Protein AF-A0A3B3INC1-F1 (afdb_monomer)

Sequence (571 aa):
INHVKETKFLYVPVKIAHQGLVNYFNALIDSGAEHSLINLQLVNHLSLPFEPLESPINAAGLGGKQLSRITSRTKPLLFFTFGNHREYHQFFITQCPQTPIILGCASSIGRQIASGQVLSIGSGCDTVGIVEHEFLHALANVVSGLFFHEQSRYDRDDYVTIVRDNILQGKEHNFKKVGNNISSTHGTPYDYRSVMHYSKDDFTNGNGSTIITIDPRFQNVIGQRLEMSHYDVLELNQSTISLNWYCGFSNGIMCRMDHCSKSNISWEMVTQVSGGGEIGYFMHVSTATAQEGDTEQLETQRMTPQRVCHIQCLQFYYYHSRNESDTLNIWIREFKNEQDLTGTRRLMGQITGKATSELFHHVSLNATMNFQVVFEAQKGAGRSTGGFSVDDINLYETECPHLTLQIDDFQRVLNTSASGSQIYSSRQYSSQGYAYRFAVIFYKTYFGLFMQLLSGDNDDKLQWPCLGRQMTFQMLDQTPSIQQQMTKQRSFTTSGEATRTSKNVNYNQLFVDENNQRVYGGPLLGYRSFVSLEETQDREFIQGGSAIFTLNFQGIKGKLVNVTCIGEQYK

Secondary structure (DSSP, 8-state):
----------EEEEEEEETTEEEEEEEEPSS--SS-EEEHHHHHHTT--EEEEEEEEEEE-TTS-EEEEEEEEEPPEEEE-STT-EEEE--EEE--TT-SEE--SB--SS---TT----B--TT--SHHHHHHHHHHHHTTTTTT--S-GGGSTTGGGTEEE-GGGBPTT-GGGGPPPPTTT---TTPPP-TT-TTSPPTTTTB-SSS-SEEESSGGGTTTTT--SS--HHHHHHTT---TTEEEEE--TTS--TT-EEE--SS--EEEES--TT---SS-EEEEE-TTPPTT-EEEEEPPPB---STT--EEEEEEEEE-S-TT-EEEEEEEEESSTT-SS-EEEEEEEE-S---S-EEEEEEE---SEEEEEEEEE--SS--SSEEEEEEEEEESSPPPSEEEEETTHHHHHHHPPTT-EEEPPPEE-TTS-EEEEEEEE-SSEEEEEEEEE--TTGGGS-SS--SEEEEEEE----SSGGG---EEEEEE--TTTTTTTTT----EEEE-TTS-EEEEEEEEEEEEEEETTGGGTTTTSBTTBEEEEEEEEE-SS-------------

Foldseek 3Di:
DDDPPDDDFDWDWKWWDDPNDIDIDTATFQQQDQAKAFEPVVCVVRVFAKDFDPDWDFDAAPPRHGPDTFGMKTQFIQMGDKARATDRGIHGYDNDPVGGIYHAFAAAAEDRDPVDIDTGHYNVCPAALSVVLRVLRHHCVVQQLEQAALLQAPCCVVWKDFPPVQAAPNCVVSNHHDDCVRYDLVPDDRDQQASSFQAQQVRTPPPGGRIDTPPNLSNRRHNDRLHGALSSCVSSVDPVLWFWDKFQCAVVDLQPKDKDDPDPKTWDWDQDDPPDHDRGTWTFIWCQPPDAFDKIKIKDDWTFRRDPQQKKKKKWKKFFQWDQFKKWWKWKFFAPDPVRPPGDIDTFDMDGDDGDPIDIDMTMGRHPHTIMIMTMIGHHPDHTPTGMIIGLITMTRDHAFQDKDKDALQLVCQQPPDQQDKDKDAWDAAPQGWIKIKMWGHHNFAIWIWIKTKDGPCVVVDDPPPFQKKKKKWWWQVPSYPSRISIRIDMDTHHCVLVVVGPPPPLVDFDQGPVRDTMGIDDIDTTGGRDGPVRCPSGNSADPSMIMMGMHIGHDPDPPPPDRDDDDDDD

pLDDT: mean 77.63, std 17.26, range [23.67, 98.06]

InterPro domains:
  IPR000998 MAM domain [PF00629] (247-401)
  IPR000998 MAM domain [PR00020] (253-271)
  IPR000998 MAM domain [PR00020] (312-323)
  IPR000998 MAM domain [PR00020] (363-377)
  IPR000998 MAM domain [PR00020] (383-396)
  IPR000998 MAM domain [PS50060] (245-402)
  IPR000998 MAM domain [SM00137] (242-402)
  IPR000998 MAM domain [cd06263] (247-400)
  IPR001506 Peptidase M12A [PF01400] (104-238)
  IPR001506 Peptidase M12A [PS51864] (104-248)
  IPR001969 Aspartic peptidase, active site [PS00141] (27-38)
  IPR001995 Peptidase A2A, retrovirus, catalytic [PS50175] (25-64)
  IPR002083 MATH/TRAF domain [PF22486] (402-550)
  IPR006026 Peptidase, metallopeptidase [SM00235] (5-194)
  IPR008974 TRAF-like [G3DSA:2.60.210.10] (404-558)
  IPR013320 Concanavalin A-like lectin/glucanase domain superfamily [SSF49899] (244-400)
  IPR021109 Aspartic peptidase domain superfamily [SSF50630] (14-104)
  IPR024079 Metallopeptidase, catalytic domain superfamily [G3DSA:3.40.390.10] (71-239)
  IPR034035 Astacin-like metallopeptidase domain [cd04280] (104-238)

Structure (mmCIF, N/CA/C/O backbone):
data_AF-A0A3B3INC1-F1
#
_entry.id   AF-A0A3B3INC1-F1
#
loop_
_atom_site.group_PDB
_atom_site.id
_atom_site.type_symbol
_atom_site.label_atom_id
_atom_site.label_alt_id
_atom_site.label_comp_id
_atom_site.label_asym_id
_atom_site.label_entity_id
_atom_site.label_seq_id
_atom_site.pdbx_PDB_ins_code
_atom_site.Cartn_x
_atom_site.Cartn_y
_atom_site.Cartn_z
_atom_site.occupancy
_atom_site.B_iso_or_equiv
_atom_site.auth_seq_id
_atom_site.auth_comp_id
_atom_site.auth_asym_id
_atom_site.auth_atom_id
_atom_site.pdbx_PDB_model_num
ATOM 1 N N . ILE A 1 1 ? -1.190 46.012 -17.355 1.00 29.00 1 ILE A N 1
ATOM 2 C CA . ILE A 1 1 ? -0.166 45.668 -18.367 1.00 29.00 1 ILE A CA 1
ATOM 3 C C . ILE A 1 1 ? 0.812 44.701 -17.709 1.00 29.00 1 ILE A C 1
ATOM 5 O O . ILE A 1 1 ? 1.488 45.085 -16.771 1.00 29.00 1 ILE A O 1
ATOM 9 N N . ASN A 1 2 ? 0.717 43.436 -18.121 1.00 30.05 2 ASN A N 1
ATOM 10 C CA . ASN A 1 2 ? 1.674 42.324 -18.062 1.00 30.05 2 ASN A CA 1
ATOM 11 C C . ASN A 1 2 ? 2.706 42.247 -16.922 1.00 30.05 2 ASN A C 1
ATOM 13 O O . ASN A 1 2 ? 3.774 42.838 -17.001 1.00 30.05 2 ASN A O 1
ATOM 17 N N . HIS A 1 3 ? 2.467 41.323 -15.987 1.00 24.22 3 HIS A N 1
ATOM 18 C CA . HIS A 1 3 ? 3.535 40.507 -15.400 1.00 24.22 3 HIS A CA 1
ATOM 19 C C . HIS A 1 3 ? 3.112 39.033 -15.417 1.00 24.22 3 HIS A C 1
ATOM 21 O O . HIS A 1 3 ? 2.693 38.463 -14.412 1.00 24.22 3 HIS A O 1
ATOM 27 N N . VAL A 1 4 ? 3.203 38.421 -16.600 1.00 28.42 4 VAL A N 1
ATOM 28 C CA . VAL A 1 4 ? 3.294 36.963 -16.728 1.00 28.42 4 VAL A CA 1
ATOM 29 C C . VAL A 1 4 ? 4.680 36.589 -16.204 1.00 28.42 4 VAL A C 1
ATOM 31 O O . VAL A 1 4 ? 5.686 37.031 -16.754 1.00 28.42 4 VAL A O 1
ATOM 34 N N . LYS A 1 5 ? 4.748 35.850 -15.093 1.00 32.00 5 LYS A N 1
ATOM 35 C CA . LYS A 1 5 ? 6.006 35.248 -14.640 1.00 32.00 5 LYS A CA 1
ATOM 36 C C . LYS A 1 5 ? 6.384 34.169 -15.650 1.00 32.00 5 LYS A C 1
ATOM 38 O O . LYS A 1 5 ? 5.668 33.180 -15.764 1.00 32.00 5 LYS A O 1
ATOM 43 N N . GLU A 1 6 ? 7.486 34.375 -16.363 1.00 30.44 6 GLU A N 1
ATOM 44 C CA . GLU A 1 6 ? 8.119 33.357 -17.201 1.00 30.44 6 GLU A CA 1
ATOM 45 C C . GLU A 1 6 ? 8.371 32.088 -16.373 1.00 30.44 6 GLU A C 1
ATOM 47 O O . GLU A 1 6 ? 9.129 32.091 -15.399 1.00 30.44 6 GLU A O 1
ATOM 52 N N . THR A 1 7 ? 7.714 30.992 -16.741 1.00 37.56 7 THR A N 1
ATOM 53 C CA . THR A 1 7 ? 8.043 29.648 -16.268 1.00 37.56 7 THR A CA 1
ATOM 54 C C . THR A 1 7 ? 9.391 29.244 -16.860 1.00 37.56 7 THR A C 1
ATOM 56 O O . THR A 1 7 ? 9.512 29.053 -18.068 1.00 37.56 7 THR A O 1
ATOM 59 N N . LYS A 1 8 ? 10.424 29.133 -16.017 1.00 46.22 8 LYS A N 1
ATOM 60 C CA . LYS A 1 8 ? 11.730 28.598 -16.420 1.00 46.22 8 LYS A CA 1
ATOM 61 C C . LYS A 1 8 ? 11.640 27.076 -16.509 1.00 46.22 8 LYS A C 1
ATOM 63 O O . LYS A 1 8 ? 11.524 26.413 -15.485 1.00 46.22 8 LYS A O 1
ATOM 68 N N . PHE A 1 9 ? 11.699 26.550 -17.725 1.00 51.75 9 PHE A N 1
ATOM 69 C CA . PHE A 1 9 ? 11.874 25.124 -17.991 1.00 51.75 9 PHE A CA 1
ATOM 70 C C . PHE A 1 9 ? 13.213 24.615 -17.433 1.00 51.75 9 PHE A C 1
ATOM 72 O O . PHE A 1 9 ? 14.212 25.345 -17.462 1.00 51.75 9 PHE A O 1
ATOM 79 N N . LEU A 1 10 ? 13.236 23.374 -16.934 1.00 51.28 10 LEU A N 1
ATOM 80 C CA . LEU A 1 10 ? 14.437 22.758 -16.378 1.00 51.28 10 LEU A CA 1
ATOM 81 C C . LEU A 1 10 ? 15.183 21.973 -17.458 1.00 51.28 10 LEU A C 1
ATOM 83 O O . LEU A 1 10 ? 14.711 20.963 -17.972 1.00 51.28 10 LEU A O 1
ATOM 87 N N . TYR A 1 11 ? 16.380 22.445 -17.779 1.00 65.00 11 TYR A N 1
ATOM 88 C CA . TYR A 1 11 ? 17.239 21.827 -18.773 1.00 65.00 11 TYR A CA 1
ATOM 89 C C . TYR A 1 11 ? 18.474 21.226 -18.128 1.00 65.00 11 TYR A C 1
ATOM 91 O O . TYR A 1 11 ? 19.051 21.808 -17.208 1.00 65.00 11 TYR A O 1
ATOM 99 N N . VAL A 1 12 ? 18.906 20.088 -18.658 1.00 62.00 12 VAL A N 1
ATOM 100 C CA . VAL A 1 12 ? 20.067 19.360 -18.159 1.00 62.00 12 VAL A CA 1
ATOM 101 C C . VAL A 1 12 ? 21.056 19.047 -19.272 1.00 62.00 12 VAL A C 1
ATOM 103 O O . VAL A 1 12 ? 20.637 18.696 -20.377 1.00 62.00 12 VAL A O 1
ATOM 106 N N . PRO A 1 13 ? 22.369 19.159 -19.011 1.00 73.19 13 PRO A N 1
ATOM 107 C CA . PRO A 1 13 ? 23.374 18.868 -20.016 1.00 73.19 13 PRO A CA 1
ATOM 108 C C . PRO A 1 13 ? 23.421 17.364 -20.294 1.00 73.19 13 PRO A C 1
ATOM 110 O O . PRO A 1 13 ? 23.592 16.554 -19.384 1.00 73.19 13 PRO A O 1
ATOM 113 N N . VAL A 1 14 ? 23.321 17.001 -21.565 1.00 75.44 14 VAL A N 1
ATOM 114 C CA . VAL A 1 14 ? 23.415 15.627 -22.065 1.00 75.44 14 VAL A CA 1
ATOM 115 C C . VAL A 1 14 ? 24.388 15.568 -23.233 1.00 75.44 14 VAL A C 1
ATOM 117 O O . VAL A 1 14 ? 24.682 16.591 -23.862 1.00 75.44 14 VAL A O 1
ATOM 120 N N . LYS A 1 15 ? 24.898 14.374 -23.546 1.00 83.12 15 LYS A N 1
ATOM 121 C CA . LYS A 1 15 ? 25.762 14.185 -24.719 1.00 83.12 15 LYS A CA 1
ATOM 122 C C . LYS A 1 15 ? 25.225 13.077 -25.607 1.00 83.12 15 LYS A C 1
ATOM 124 O O . LYS A 1 15 ? 24.821 12.031 -25.115 1.00 83.12 15 LYS A O 1
ATOM 129 N N . ILE A 1 16 ? 25.268 13.290 -26.915 1.00 80.88 16 ILE A N 1
ATOM 130 C CA . ILE A 1 16 ? 25.030 12.239 -27.908 1.00 80.88 16 ILE A CA 1
ATOM 131 C C . ILE A 1 16 ? 26.355 11.995 -28.621 1.00 80.88 16 ILE A C 1
ATOM 133 O O . ILE A 1 16 ? 26.909 12.919 -29.223 1.00 80.88 16 ILE A O 1
ATOM 137 N N . ALA A 1 17 ? 26.862 10.763 -28.564 1.00 81.44 17 ALA A N 1
ATOM 138 C CA . ALA A 1 17 ? 27.998 10.353 -29.376 1.00 81.44 17 ALA A CA 1
ATOM 139 C C . ALA A 1 17 ? 27.532 9.627 -30.638 1.00 81.44 17 ALA A C 1
ATOM 141 O O . ALA A 1 17 ? 26.844 8.607 -30.574 1.00 81.44 17 ALA A O 1
ATOM 142 N N . HIS A 1 18 ? 27.945 10.141 -31.792 1.00 82.38 18 HIS A N 1
ATOM 143 C CA . HIS A 1 18 ? 27.670 9.541 -33.090 1.00 82.38 18 HIS A CA 1
ATOM 144 C C . HIS A 1 18 ? 28.822 9.827 -34.062 1.00 82.38 18 HIS A C 1
ATOM 146 O O . HIS A 1 18 ? 29.375 10.922 -34.055 1.00 82.38 18 HIS A O 1
ATOM 152 N N . GLN A 1 19 ? 29.214 8.834 -34.872 1.00 81.44 19 GLN A N 1
ATOM 153 C CA . GLN A 1 19 ? 30.308 8.943 -35.860 1.00 81.44 19 GLN A CA 1
ATOM 154 C C . GLN A 1 19 ? 31.643 9.464 -35.284 1.00 81.44 19 GLN A C 1
ATOM 156 O O . GLN A 1 19 ? 32.360 10.227 -35.921 1.00 81.44 19 GLN A O 1
ATOM 161 N N . GLY A 1 20 ? 31.981 9.070 -34.051 1.00 75.81 20 GLY A N 1
ATOM 162 C CA . GLY A 1 20 ? 33.215 9.508 -33.383 1.00 75.81 20 GLY A CA 1
ATOM 163 C C . GLY A 1 20 ? 33.183 10.947 -32.850 1.00 75.81 20 GLY A C 1
ATOM 164 O O . GLY A 1 20 ? 34.150 11.380 -32.230 1.00 75.81 20 GLY A O 1
ATOM 165 N N . LEU A 1 21 ? 32.072 11.669 -33.029 1.00 80.44 21 LEU A N 1
ATOM 166 C CA . LEU A 1 21 ? 31.846 13.006 -32.485 1.00 80.44 21 LEU A CA 1
ATOM 167 C C . LEU A 1 21 ? 30.950 12.931 -31.247 1.00 80.44 21 LEU A C 1
ATOM 169 O O . LEU A 1 21 ? 29.964 12.196 -31.227 1.00 80.44 21 LEU A O 1
ATOM 173 N N . VAL A 1 22 ? 31.278 13.716 -30.219 1.00 83.19 22 VAL A N 1
ATOM 174 C CA . VAL A 1 22 ? 30.458 13.883 -29.011 1.00 83.19 22 VAL A CA 1
ATOM 175 C C . VAL A 1 22 ? 29.830 15.269 -29.054 1.00 83.19 22 VAL A C 1
ATOM 177 O O . VAL A 1 22 ? 30.531 16.271 -28.928 1.00 83.19 22 VAL A O 1
ATOM 180 N N . ASN A 1 23 ? 28.514 15.318 -29.229 1.00 82.06 23 ASN A N 1
ATOM 181 C CA . ASN A 1 23 ? 27.753 16.558 -29.307 1.00 82.06 23 ASN A CA 1
ATOM 182 C C . ASN A 1 23 ? 27.045 16.830 -27.977 1.00 82.06 23 ASN A C 1
ATOM 184 O O . ASN A 1 23 ? 26.507 15.910 -27.360 1.00 82.06 23 ASN A O 1
ATOM 188 N N . TYR A 1 24 ? 27.053 18.090 -27.547 1.00 84.38 24 TYR A N 1
ATOM 189 C CA . TYR A 1 24 ? 26.522 18.531 -26.259 1.00 84.38 24 TYR A CA 1
ATOM 190 C C . TYR A 1 24 ? 25.174 19.212 -26.455 1.00 84.38 24 TYR A C 1
ATOM 192 O O . TYR A 1 24 ? 25.045 20.113 -27.283 1.00 84.38 24 TYR A O 1
ATOM 200 N N . PHE A 1 25 ? 24.188 18.809 -25.661 1.00 83.56 25 PHE A N 1
ATOM 201 C CA . PHE A 1 25 ? 22.842 19.363 -25.704 1.00 83.56 25 PHE A CA 1
ATOM 202 C C . PHE A 1 25 ? 22.332 19.649 -24.307 1.00 83.56 25 PHE A C 1
ATOM 204 O O . PHE A 1 25 ? 22.866 19.160 -23.317 1.00 83.56 25 PHE A O 1
ATOM 211 N N . ASN A 1 26 ? 21.244 20.402 -24.263 1.00 77.56 26 ASN A N 1
ATOM 212 C CA . ASN A 1 26 ? 20.432 20.569 -23.079 1.00 77.56 26 ASN A CA 1
ATOM 213 C C . ASN A 1 26 ? 19.117 19.823 -23.311 1.00 77.56 26 ASN A C 1
ATOM 215 O O . ASN A 1 26 ? 18.335 20.211 -24.180 1.00 77.56 26 ASN A O 1
ATOM 219 N N . ALA A 1 27 ? 18.900 18.735 -22.577 1.00 72.62 27 ALA A N 1
ATOM 220 C CA . ALA A 1 27 ? 17.638 18.011 -22.590 1.00 72.62 27 ALA A CA 1
ATOM 221 C C . ALA A 1 27 ? 16.656 18.664 -21.622 1.00 72.62 27 ALA A C 1
ATOM 223 O O . ALA A 1 27 ? 17.031 19.027 -20.509 1.00 72.62 27 ALA A O 1
ATOM 224 N N . LEU A 1 28 ? 15.405 18.811 -22.043 1.00 64.19 28 LEU A N 1
ATOM 225 C CA . LEU A 1 28 ? 14.318 19.168 -21.148 1.00 64.19 28 LEU A CA 1
ATOM 226 C C . LEU A 1 28 ? 13.970 17.947 -20.301 1.00 64.19 28 LEU A C 1
ATOM 228 O O . LEU A 1 28 ? 13.643 16.881 -20.827 1.00 64.19 28 LEU A O 1
ATOM 232 N N . ILE A 1 29 ? 14.028 18.135 -18.994 1.00 57.97 29 ILE A N 1
ATOM 233 C CA . ILE A 1 29 ? 13.406 17.239 -18.024 1.00 57.97 29 ILE A CA 1
ATOM 234 C C . ILE A 1 29 ? 12.122 17.901 -17.526 1.00 57.97 29 ILE A C 1
ATOM 236 O O . ILE A 1 29 ? 11.956 19.108 -17.701 1.00 57.97 29 ILE A O 1
ATOM 240 N N . ASP A 1 30 ? 11.211 17.117 -16.946 1.00 48.38 30 ASP A N 1
ATOM 241 C CA . ASP A 1 30 ? 9.918 17.626 -16.449 1.00 48.38 30 ASP A CA 1
ATOM 242 C C . ASP A 1 30 ? 8.980 18.139 -17.573 1.00 48.38 30 ASP A C 1
ATOM 244 O O . ASP A 1 30 ? 8.283 19.144 -17.464 1.00 48.38 30 ASP A O 1
ATOM 248 N N . SER A 1 31 ? 8.992 17.451 -18.720 1.00 50.16 31 SER A N 1
ATOM 249 C CA . SER A 1 31 ? 8.221 17.785 -19.935 1.00 50.16 31 SER A CA 1
ATOM 250 C C . SER A 1 31 ? 6.843 17.118 -20.019 1.00 50.16 31 SER A C 1
ATOM 252 O O . SER A 1 31 ? 6.148 17.252 -21.024 1.00 50.16 31 SER A O 1
ATOM 254 N N . GLY A 1 32 ? 6.503 16.283 -19.038 1.00 44.03 32 GLY A N 1
ATOM 255 C CA . GLY A 1 32 ? 5.330 15.418 -19.093 1.00 44.03 32 GLY A CA 1
ATOM 256 C C . GLY A 1 32 ? 5.361 14.302 -20.152 1.00 44.03 32 GLY A C 1
ATOM 257 O O . GLY A 1 32 ? 4.312 13.739 -20.450 1.00 44.03 32 GLY A O 1
ATOM 258 N N . ALA A 1 33 ? 6.520 13.978 -20.733 1.00 45.84 33 ALA A N 1
ATOM 259 C CA . ALA A 1 33 ? 6.645 12.898 -21.712 1.00 45.84 33 ALA A CA 1
ATOM 260 C C . ALA A 1 33 ? 6.914 11.533 -21.047 1.00 45.84 33 ALA A C 1
ATOM 262 O O . ALA A 1 33 ? 7.885 11.385 -20.310 1.00 45.84 33 ALA A O 1
ATOM 263 N N . GLU A 1 34 ? 6.092 10.532 -21.375 1.00 48.53 34 GLU A N 1
ATOM 264 C CA . GLU A 1 34 ? 6.251 9.127 -20.947 1.00 48.53 34 GLU A CA 1
ATOM 265 C C . GLU A 1 34 ? 7.493 8.464 -21.566 1.00 48.53 34 GLU A C 1
ATOM 267 O O . GLU A 1 34 ? 8.127 7.589 -20.981 1.00 48.53 34 GLU A O 1
ATOM 272 N N . HIS A 1 35 ? 7.883 8.918 -22.757 1.00 63.78 35 HIS A N 1
ATOM 273 C CA . HIS A 1 35 ? 9.065 8.443 -23.461 1.00 63.78 35 HIS A CA 1
ATOM 274 C C . HIS A 1 35 ? 10.018 9.592 -23.765 1.00 63.78 35 HIS A C 1
ATOM 276 O O . HIS A 1 35 ? 9.596 10.731 -23.972 1.00 63.78 35 HIS A O 1
ATOM 282 N N . SER A 1 36 ? 11.309 9.288 -23.886 1.00 72.75 36 SER A N 1
ATOM 283 C CA . SER A 1 36 ? 12.272 10.290 -24.331 1.00 72.75 36 SER A CA 1
ATOM 284 C C . SER A 1 36 ? 12.063 10.634 -25.805 1.00 72.75 36 SER A C 1
ATOM 286 O O . SER A 1 36 ? 11.940 9.754 -26.663 1.00 72.75 36 SER A O 1
ATOM 288 N N . LEU A 1 37 ? 12.050 11.930 -26.107 1.00 77.25 37 LEU A N 1
ATOM 289 C CA . LEU A 1 37 ? 11.773 12.460 -27.440 1.00 77.25 37 LEU A CA 1
ATOM 290 C C . LEU A 1 37 ? 12.991 13.211 -27.981 1.00 77.25 37 LEU A C 1
ATOM 292 O O . LEU A 1 37 ? 13.732 13.834 -27.222 1.00 77.25 37 LEU A O 1
ATOM 296 N N . ILE A 1 38 ? 13.175 13.189 -29.299 1.00 81.62 38 ILE A N 1
ATOM 297 C CA . ILE A 1 38 ? 14.185 13.991 -29.997 1.00 81.62 38 ILE A CA 1
ATOM 298 C C . ILE A 1 38 ? 13.559 14.684 -31.199 1.00 81.62 38 ILE A C 1
ATOM 300 O O . ILE A 1 38 ? 12.708 14.127 -31.895 1.00 81.62 38 ILE A O 1
ATOM 304 N N . ASN A 1 39 ? 13.975 15.914 -31.458 1.00 84.38 39 ASN A N 1
ATOM 305 C CA . ASN A 1 39 ? 13.469 16.667 -32.589 1.00 84.38 39 ASN A CA 1
ATOM 306 C C . ASN A 1 39 ? 14.022 16.147 -33.933 1.00 84.38 39 ASN A C 1
ATOM 308 O O . ASN A 1 39 ? 15.223 15.922 -34.077 1.00 84.38 39 ASN A O 1
ATOM 312 N N . LEU A 1 40 ? 13.161 16.047 -34.952 1.00 82.50 40 LEU A N 1
ATOM 313 C CA . LEU A 1 40 ? 13.528 15.607 -36.305 1.00 82.50 40 LEU A CA 1
ATOM 314 C C . LEU A 1 40 ? 14.624 16.466 -36.965 1.00 82.50 40 LEU A C 1
ATOM 316 O O . LEU A 1 40 ? 15.494 15.931 -37.647 1.00 82.50 40 LEU A O 1
ATOM 320 N N . GLN A 1 41 ? 14.619 17.786 -36.772 1.00 84.62 41 GLN A N 1
ATOM 321 C CA . GLN A 1 41 ? 15.670 18.661 -37.304 1.00 84.62 41 GLN A CA 1
ATOM 322 C C . GLN A 1 41 ? 17.020 18.349 -36.659 1.00 84.62 41 GLN A C 1
ATOM 324 O O . GLN A 1 41 ? 18.031 18.351 -37.355 1.00 84.62 41 GLN A O 1
ATOM 329 N N . LEU A 1 42 ? 17.037 18.024 -35.361 1.00 84.50 42 LEU A N 1
ATOM 330 C CA . LEU A 1 42 ? 18.259 17.622 -34.667 1.00 84.50 42 LEU A CA 1
ATOM 331 C C . LEU A 1 42 ? 18.771 16.266 -35.165 1.00 84.50 42 LEU A C 1
ATOM 333 O O . LEU A 1 42 ? 19.967 16.116 -35.407 1.00 84.50 42 LEU A O 1
ATOM 337 N N . VAL A 1 43 ? 17.863 15.310 -35.375 1.00 86.81 43 VAL A N 1
ATOM 338 C CA . VAL A 1 43 ? 18.170 14.008 -35.990 1.00 86.81 43 VAL A CA 1
ATOM 339 C C . VAL A 1 43 ? 18.832 14.194 -37.350 1.00 86.81 43 VAL A C 1
ATOM 341 O O . VAL A 1 43 ? 19.896 13.629 -37.589 1.00 86.81 43 VAL A O 1
ATOM 344 N N . ASN A 1 44 ? 18.260 15.043 -38.205 1.00 88.56 44 ASN A N 1
ATOM 345 C CA . ASN A 1 44 ? 18.813 15.326 -39.528 1.00 88.56 44 ASN A CA 1
ATOM 346 C C . ASN A 1 44 ? 20.154 16.071 -39.448 1.00 88.56 44 ASN A C 1
ATOM 348 O O . ASN A 1 44 ? 21.090 15.721 -40.161 1.00 88.56 44 ASN A O 1
ATOM 352 N N . HIS A 1 45 ? 20.271 17.069 -38.567 1.00 87.69 45 HIS A N 1
ATOM 353 C CA . HIS A 1 45 ? 21.489 17.865 -38.403 1.00 87.69 45 HIS A CA 1
ATOM 354 C C . HIS A 1 45 ? 22.688 17.012 -37.981 1.00 87.69 45 HIS A C 1
ATOM 356 O O . HIS A 1 45 ? 23.780 17.145 -38.524 1.00 87.69 45 HIS A O 1
ATOM 362 N N . LEU A 1 46 ? 22.467 16.101 -37.036 1.00 85.94 46 LEU A N 1
ATOM 363 C CA . LEU A 1 46 ? 23.489 15.197 -36.517 1.00 85.94 46 LEU A CA 1
ATOM 364 C C . LEU A 1 46 ? 23.637 13.916 -37.348 1.00 85.94 46 LEU A C 1
ATOM 366 O O . LEU A 1 46 ? 24.419 13.042 -36.978 1.00 85.94 46 LEU A O 1
ATOM 370 N N . SER A 1 47 ? 22.880 13.791 -38.445 1.00 90.06 47 SER A N 1
ATOM 371 C CA . SER A 1 47 ? 22.816 12.585 -39.279 1.00 90.06 47 SER A CA 1
ATOM 372 C C . SER A 1 47 ? 22.571 11.312 -38.457 1.00 90.06 47 SER A C 1
ATOM 374 O O . SER A 1 47 ? 23.155 10.262 -38.731 1.00 90.06 47 SER A O 1
ATOM 376 N N . LEU A 1 48 ? 21.732 11.410 -37.417 1.00 87.25 48 LEU A N 1
ATOM 377 C CA . LEU A 1 48 ? 21.451 10.292 -36.521 1.00 87.25 48 LEU A CA 1
ATOM 378 C C . LEU A 1 48 ? 20.637 9.232 -37.269 1.00 87.25 48 LEU A C 1
ATOM 380 O O . LEU A 1 48 ? 19.642 9.566 -37.915 1.00 87.25 48 LEU A O 1
ATOM 384 N N . PRO A 1 49 ? 21.002 7.947 -37.163 1.00 88.62 49 PRO A N 1
ATOM 385 C CA . PRO A 1 49 ? 20.236 6.880 -37.777 1.00 88.62 49 PRO A CA 1
ATOM 386 C C . PRO A 1 49 ? 18.866 6.760 -37.106 1.00 88.62 49 PRO A C 1
ATOM 388 O O . PRO A 1 49 ? 18.759 6.806 -35.879 1.00 88.62 49 PRO A O 1
ATOM 391 N N . PHE A 1 50 ? 17.821 6.549 -37.900 1.00 90.31 50 PHE A N 1
ATOM 392 C CA . PHE A 1 50 ? 16.462 6.327 -37.415 1.00 90.31 50 PHE A CA 1
ATOM 393 C C . PHE A 1 50 ? 15.710 5.316 -38.279 1.00 90.31 50 PHE A C 1
ATOM 395 O O . PHE A 1 50 ? 16.150 4.969 -39.374 1.00 90.31 50 PHE A O 1
ATOM 402 N N . GLU A 1 51 ? 14.599 4.815 -37.755 1.00 86.50 51 GLU A N 1
ATOM 403 C CA . GLU A 1 51 ? 13.761 3.794 -38.377 1.00 86.50 51 GLU A CA 1
ATOM 404 C C . GLU A 1 51 ? 12.270 4.127 -38.198 1.00 86.50 51 GLU A C 1
ATOM 406 O O . GLU A 1 51 ? 11.900 4.788 -37.216 1.00 86.50 51 GLU A O 1
ATOM 411 N N . PRO A 1 52 ? 11.405 3.717 -39.145 1.00 83.19 52 PRO A N 1
ATOM 412 C CA . PRO A 1 52 ? 9.965 3.860 -38.994 1.00 83.19 52 PRO A CA 1
ATOM 413 C C . PRO A 1 52 ? 9.440 2.944 -37.881 1.00 83.19 52 PRO A C 1
ATOM 415 O O . PRO A 1 52 ? 9.987 1.874 -37.627 1.00 83.19 52 PRO A O 1
ATOM 418 N N . LEU A 1 53 ? 8.362 3.365 -37.224 1.00 63.62 53 LEU A N 1
ATOM 419 C CA . LEU A 1 53 ? 7.622 2.534 -36.276 1.00 63.62 53 LEU A CA 1
ATOM 420 C C . LEU A 1 53 ? 6.649 1.627 -37.034 1.00 63.62 53 LEU A C 1
ATOM 422 O O . LEU A 1 53 ? 5.995 2.085 -37.970 1.00 63.62 53 LEU A O 1
ATOM 426 N N . GLU A 1 54 ? 6.506 0.376 -36.592 1.00 72.06 54 GLU A N 1
ATOM 427 C CA . GLU A 1 54 ? 5.538 -0.581 -37.156 1.00 72.06 54 GLU A CA 1
ATOM 428 C C . GLU A 1 54 ? 4.093 -0.088 -37.012 1.00 72.06 54 GLU A C 1
ATOM 430 O O . GLU A 1 54 ? 3.288 -0.192 -37.937 1.00 72.06 54 GLU A O 1
ATOM 435 N N . SER A 1 55 ? 3.787 0.543 -35.877 1.00 57.03 55 SER A N 1
ATOM 436 C CA . SER A 1 55 ? 2.532 1.244 -35.630 1.00 57.03 55 SER A CA 1
ATOM 437 C C . SER A 1 55 ? 2.808 2.676 -35.160 1.00 57.03 55 SER A C 1
ATOM 439 O O . SER A 1 55 ? 3.544 2.865 -34.187 1.00 57.03 55 SER A O 1
ATOM 441 N N . PRO A 1 56 ? 2.224 3.703 -35.802 1.00 66.19 56 PRO A N 1
ATOM 442 C CA . PRO A 1 56 ? 2.381 5.084 -35.363 1.00 66.19 56 PRO A CA 1
ATOM 443 C C . PRO A 1 56 ? 1.830 5.320 -33.955 1.00 66.19 56 PRO A C 1
ATOM 445 O O . PRO A 1 56 ? 0.713 4.907 -33.648 1.00 66.19 56 PRO A O 1
ATOM 448 N N . ILE A 1 57 ? 2.584 6.052 -33.138 1.00 64.00 57 ILE A N 1
ATOM 449 C CA . ILE A 1 57 ? 2.210 6.414 -31.769 1.00 64.00 57 ILE A CA 1
ATOM 450 C C . ILE A 1 57 ? 1.594 7.811 -31.787 1.00 64.00 57 ILE A C 1
ATOM 452 O O . ILE A 1 57 ? 2.153 8.746 -32.361 1.00 64.00 57 ILE A O 1
ATOM 456 N N . ASN A 1 58 ? 0.438 7.976 -31.153 1.00 58.94 58 ASN A N 1
ATOM 457 C CA . ASN A 1 58 ? -0.180 9.287 -31.001 1.00 58.94 58 ASN A CA 1
ATOM 458 C C . ASN A 1 58 ? 0.332 9.929 -29.712 1.00 58.94 58 ASN A C 1
ATOM 460 O O . ASN A 1 58 ? -0.082 9.544 -28.624 1.00 58.94 58 ASN A O 1
ATOM 464 N N . ALA A 1 59 ? 1.213 10.918 -29.834 1.00 53.12 59 ALA A N 1
ATOM 465 C CA . ALA A 1 59 ? 1.576 11.765 -28.712 1.00 53.12 59 ALA A CA 1
ATOM 466 C C . ALA A 1 59 ? 0.393 12.685 -28.403 1.00 53.12 59 ALA A C 1
ATOM 468 O O . ALA A 1 59 ? -0.058 13.448 -29.264 1.00 53.12 59 ALA A O 1
ATOM 469 N N . ALA A 1 60 ? -0.122 12.603 -27.183 1.00 47.22 60 ALA A N 1
ATOM 470 C CA . ALA A 1 60 ? -1.196 13.450 -26.694 1.00 47.22 60 ALA A CA 1
ATOM 471 C C . ALA A 1 60 ? -0.674 14.370 -25.590 1.00 47.22 60 ALA A C 1
ATOM 473 O O . ALA A 1 60 ? 0.200 14.001 -24.812 1.00 47.22 60 ALA A O 1
ATOM 474 N N . GLY A 1 61 ? -1.207 15.584 -25.544 1.00 42.38 61 GLY A N 1
ATOM 475 C CA . GLY A 1 61 ? -0.965 16.515 -24.454 1.00 42.38 61 GLY A CA 1
ATOM 476 C C . GLY A 1 61 ? -1.875 16.211 -23.273 1.00 42.38 61 GLY A C 1
ATOM 477 O O . GLY A 1 61 ? -2.831 15.435 -23.381 1.00 42.38 61 GLY A O 1
ATOM 478 N N . LEU A 1 62 ? -1.620 16.890 -22.156 1.00 34.88 62 LEU A N 1
ATOM 479 C CA . LEU A 1 62 ? -2.529 16.903 -21.012 1.00 34.88 62 LEU A CA 1
ATOM 480 C C . LEU A 1 62 ? -3.945 17.281 -21.495 1.00 34.88 62 LEU A C 1
ATOM 482 O O . LEU A 1 62 ? -4.145 18.331 -22.105 1.00 34.88 62 LEU A O 1
ATOM 486 N N . GLY A 1 63 ? -4.914 16.379 -21.291 1.00 31.91 63 GLY A N 1
ATOM 487 C CA . GLY A 1 63 ? -6.298 16.524 -21.770 1.00 31.91 63 GLY A CA 1
ATOM 488 C C . GLY A 1 63 ? -6.674 15.707 -23.016 1.00 31.91 63 GLY A C 1
ATOM 489 O O . GLY A 1 63 ? -7.762 15.901 -23.551 1.00 31.91 63 GLY A O 1
ATOM 490 N N . GLY A 1 64 ? -5.810 14.805 -23.499 1.00 34.16 64 GLY A N 1
ATOM 491 C CA . GLY A 1 64 ? -6.134 13.879 -24.598 1.00 34.16 64 GLY A CA 1
ATOM 492 C C . GLY A 1 64 ? -6.146 14.520 -25.990 1.00 34.16 64 GLY A C 1
ATOM 493 O O . GLY A 1 64 ? -6.468 13.860 -26.978 1.00 34.16 64 GLY A O 1
ATOM 494 N N . LYS A 1 65 ? -5.765 15.801 -26.094 1.00 39.88 65 LYS A N 1
ATOM 495 C CA . LYS A 1 65 ? -5.558 16.482 -27.375 1.00 39.88 65 LYS A CA 1
ATOM 496 C C . LYS A 1 65 ? -4.332 15.874 -28.051 1.00 39.88 65 LYS A C 1
ATOM 498 O O . LYS A 1 65 ? -3.222 15.985 -27.537 1.00 39.88 65 LYS A O 1
ATOM 503 N N . GLN A 1 66 ? -4.535 15.244 -29.202 1.00 48.41 66 GLN A N 1
ATOM 504 C CA . GLN A 1 66 ? -3.452 14.707 -30.021 1.00 48.41 66 GLN A CA 1
ATOM 505 C C . GLN A 1 66 ? -2.529 15.856 -30.468 1.00 48.41 66 GLN A C 1
ATOM 507 O O . GLN A 1 66 ? -2.971 16.775 -31.154 1.00 48.41 66 GLN A O 1
ATOM 512 N N . LEU A 1 67 ? -1.265 15.820 -30.041 1.00 50.28 67 LEU A N 1
ATOM 513 C CA . LEU A 1 67 ? -0.245 16.833 -30.332 1.00 50.28 67 LEU A CA 1
ATOM 514 C C . LEU A 1 67 ? 0.547 16.484 -31.586 1.00 50.28 67 LEU A C 1
ATOM 516 O O . LEU A 1 67 ? 0.799 17.344 -32.426 1.00 50.28 67 LEU A O 1
ATOM 520 N N . SER A 1 68 ? 0.955 15.224 -31.719 1.00 60.72 68 SER A N 1
ATOM 521 C CA . SER A 1 68 ? 1.690 14.762 -32.889 1.00 60.72 68 SER A CA 1
ATOM 522 C C . SER A 1 68 ? 1.542 13.258 -33.075 1.00 60.72 68 SER A C 1
ATOM 524 O O . SER A 1 68 ? 1.324 12.500 -32.133 1.00 60.72 68 SER A O 1
ATOM 526 N N . ARG A 1 69 ? 1.632 12.814 -34.326 1.00 69.44 69 ARG A N 1
ATOM 527 C CA . ARG A 1 69 ? 1.686 11.395 -34.670 1.00 69.44 69 ARG A CA 1
ATOM 528 C C . ARG A 1 69 ? 3.141 11.036 -34.928 1.00 69.44 69 ARG A C 1
ATOM 530 O O . ARG A 1 69 ? 3.717 11.457 -35.928 1.00 69.44 69 ARG A O 1
ATOM 537 N N . ILE A 1 70 ? 3.731 10.296 -34.005 1.00 74.00 70 ILE A N 1
ATOM 538 C CA . ILE A 1 70 ? 5.107 9.827 -34.069 1.00 74.00 70 ILE A CA 1
ATOM 539 C C . ILE A 1 70 ? 5.125 8.578 -34.942 1.00 74.00 70 ILE A C 1
ATOM 541 O O . ILE A 1 70 ? 4.434 7.597 -34.676 1.00 74.00 70 ILE A O 1
ATOM 545 N N . THR A 1 71 ? 5.911 8.622 -36.008 1.00 81.31 71 THR A N 1
ATOM 546 C CA . THR A 1 71 ? 6.007 7.545 -37.005 1.00 81.31 71 THR A CA 1
ATOM 547 C C . THR A 1 71 ? 7.405 6.952 -37.087 1.00 81.31 71 THR A C 1
ATOM 549 O O . THR A 1 71 ? 7.637 6.039 -37.875 1.00 81.31 71 THR A O 1
ATOM 552 N N . SER A 1 72 ? 8.365 7.476 -36.326 1.00 80.62 72 SER A N 1
ATOM 553 C CA . SER A 1 72 ? 9.765 7.062 -36.397 1.00 80.62 72 SER A CA 1
ATOM 554 C C . SER A 1 72 ? 10.466 7.250 -35.054 1.00 80.62 72 SER A C 1
ATOM 556 O O . SER A 1 72 ? 10.080 8.101 -34.249 1.00 80.62 72 SER A O 1
ATOM 558 N N . ARG A 1 73 ? 11.518 6.469 -34.821 1.00 80.94 73 ARG A N 1
ATOM 559 C CA . ARG A 1 73 ? 12.410 6.573 -33.656 1.00 80.94 73 ARG A CA 1
ATOM 560 C C . ARG A 1 73 ? 13.862 6.478 -34.101 1.00 80.94 73 ARG A C 1
ATOM 562 O O . ARG A 1 73 ? 14.149 5.875 -35.133 1.00 80.94 73 ARG A O 1
ATOM 569 N N . THR A 1 74 ? 14.791 7.035 -33.334 1.00 83.44 74 THR A N 1
ATOM 570 C CA . THR A 1 74 ? 16.219 6.842 -33.612 1.00 83.44 74 THR A CA 1
ATOM 571 C C . THR A 1 74 ? 16.603 5.370 -33.438 1.00 83.44 74 THR A C 1
ATOM 573 O O . THR A 1 74 ? 16.039 4.654 -32.604 1.00 83.44 74 THR A O 1
ATOM 576 N N . LYS A 1 75 ? 17.620 4.907 -34.170 1.00 76.12 75 LYS A N 1
ATOM 577 C CA . LYS A 1 75 ? 18.360 3.707 -33.757 1.00 76.12 75 LYS A CA 1
ATOM 578 C C . LYS A 1 75 ? 19.042 3.991 -32.409 1.00 76.12 75 LYS A C 1
ATOM 580 O O . LYS A 1 75 ? 19.161 5.162 -32.045 1.00 76.12 75 LYS A O 1
ATOM 585 N N . PRO A 1 76 ? 19.454 2.969 -31.640 1.00 73.56 76 PRO A N 1
ATOM 586 C CA . PRO A 1 76 ? 20.111 3.193 -30.356 1.00 73.56 76 PRO A CA 1
ATOM 587 C C . PRO A 1 76 ? 21.325 4.117 -30.509 1.00 73.56 76 PRO A C 1
ATOM 589 O O . PRO A 1 76 ? 22.229 3.849 -31.302 1.00 73.56 76 PRO A O 1
ATOM 592 N N . LEU A 1 77 ? 21.323 5.223 -29.771 1.00 74.38 77 LEU A N 1
ATOM 593 C CA . LEU A 1 77 ? 22.390 6.218 -29.778 1.00 74.38 77 LEU A CA 1
ATOM 594 C C . LEU A 1 77 ? 23.157 6.112 -28.475 1.00 74.38 77 LEU A C 1
ATOM 596 O O . LEU A 1 77 ? 22.536 6.015 -27.421 1.00 74.38 77 LEU A O 1
ATOM 600 N N . LEU A 1 78 ? 24.488 6.176 -28.536 1.00 74.38 78 LEU A N 1
ATOM 601 C CA . LEU A 1 78 ? 25.284 6.276 -27.321 1.00 74.38 78 LEU A CA 1
ATOM 602 C C . LEU A 1 78 ? 24.988 7.629 -26.675 1.00 74.38 78 LEU A C 1
ATOM 604 O O . LEU A 1 78 ? 25.433 8.682 -27.147 1.00 74.38 78 LEU A O 1
ATOM 608 N N . PHE A 1 79 ? 24.197 7.574 -25.618 1.00 70.25 79 PHE A N 1
ATOM 609 C CA . PHE A 1 79 ? 23.687 8.713 -24.901 1.00 70.25 79 PHE A CA 1
ATOM 610 C C . PHE A 1 79 ? 24.357 8.778 -23.539 1.00 70.25 79 PHE A C 1
ATOM 612 O O . PHE A 1 79 ? 24.543 7.779 -22.846 1.00 70.25 79 PHE A O 1
ATOM 619 N N . PHE A 1 80 ? 24.772 9.983 -23.190 1.00 70.94 80 PHE A N 1
ATOM 620 C CA . PHE A 1 80 ? 25.362 10.272 -21.905 1.00 70.94 80 PHE A CA 1
ATOM 621 C C . PHE A 1 80 ? 24.340 11.093 -21.143 1.00 70.94 80 PHE A C 1
ATOM 623 O O . PHE A 1 80 ? 24.204 12.302 -21.382 1.00 70.94 80 PHE A O 1
ATOM 630 N N . THR A 1 81 ? 23.614 10.417 -20.260 1.00 60.62 81 THR A N 1
ATOM 631 C CA . THR A 1 81 ? 22.889 11.069 -19.175 1.00 60.62 81 THR A CA 1
ATOM 632 C C . THR A 1 81 ? 23.863 11.445 -18.064 1.00 60.62 81 THR A C 1
ATOM 634 O O . THR A 1 81 ? 25.070 11.209 -18.148 1.00 60.62 81 THR A O 1
ATOM 637 N N . PHE A 1 82 ? 23.343 12.148 -17.064 1.00 56.97 82 PHE A N 1
ATOM 638 C CA . PHE A 1 82 ? 24.078 12.821 -15.999 1.00 56.97 82 PHE A CA 1
ATOM 639 C C . PHE A 1 82 ? 25.403 12.146 -15.595 1.00 56.97 82 PHE A C 1
ATOM 641 O O . PHE A 1 82 ? 25.434 11.041 -15.052 1.00 56.97 82 PHE A O 1
ATOM 648 N N . GLY A 1 83 ? 26.515 12.856 -15.819 1.00 55.00 83 GLY A N 1
ATOM 649 C CA . GLY A 1 83 ? 27.850 12.415 -15.411 1.00 55.00 83 GLY A CA 1
ATOM 650 C C . GLY A 1 83 ? 28.522 11.475 -16.415 1.00 55.00 83 GLY A C 1
ATOM 651 O O . GLY A 1 83 ? 28.826 11.881 -17.541 1.00 55.00 83 GLY A O 1
ATOM 652 N N . ASN A 1 84 ? 28.847 10.255 -15.974 1.00 50.97 84 ASN A N 1
ATOM 653 C CA . ASN A 1 84 ? 29.514 9.237 -16.790 1.00 50.97 84 ASN A CA 1
ATOM 654 C C . ASN A 1 84 ? 28.579 8.097 -17.224 1.00 50.97 84 ASN A C 1
ATOM 656 O O . ASN A 1 84 ? 29.069 7.151 -17.847 1.00 50.97 84 ASN A O 1
ATOM 660 N N . HIS A 1 85 ? 27.279 8.190 -16.906 1.00 47.12 85 HIS A N 1
ATOM 661 C CA . HIS A 1 85 ? 26.293 7.189 -17.288 1.00 47.12 85 HIS A CA 1
ATOM 662 C C . HIS A 1 85 ? 26.237 7.110 -18.813 1.00 47.12 85 HIS A C 1
ATOM 664 O O . HIS A 1 85 ? 26.042 8.111 -19.501 1.00 47.12 85 HIS A O 1
ATOM 670 N N . ARG A 1 86 ? 26.517 5.917 -19.336 1.00 60.00 86 ARG A N 1
ATOM 671 C CA . ARG A 1 86 ? 26.522 5.615 -20.764 1.00 60.00 86 ARG A CA 1
ATOM 672 C C . ARG A 1 86 ? 25.437 4.600 -21.010 1.00 60.00 86 ARG A C 1
ATOM 674 O O . ARG A 1 86 ? 25.603 3.434 -20.666 1.00 60.00 86 ARG A O 1
ATOM 681 N N . GLU A 1 87 ? 24.381 5.043 -21.656 1.00 55.50 87 GLU A N 1
ATOM 682 C CA . GLU A 1 87 ? 23.285 4.179 -22.048 1.00 55.50 87 GLU A CA 1
ATOM 683 C C . GLU A 1 87 ? 23.022 4.345 -23.536 1.00 55.50 87 GLU A C 1
ATOM 685 O O . GLU A 1 87 ? 23.251 5.403 -24.125 1.00 55.50 87 GLU A O 1
ATOM 690 N N . TYR A 1 88 ? 22.585 3.272 -24.182 1.00 58.34 88 TYR A N 1
ATOM 691 C CA . TYR A 1 88 ? 22.162 3.361 -25.569 1.00 58.34 88 TYR A CA 1
ATOM 692 C C . TYR A 1 88 ? 20.679 3.693 -25.610 1.00 58.34 88 TYR A C 1
ATOM 694 O O . TYR A 1 88 ? 19.815 2.813 -25.603 1.00 58.34 88 TYR A O 1
ATOM 702 N N . HIS A 1 89 ? 20.392 4.989 -25.656 1.00 61.78 89 HIS A N 1
ATOM 703 C CA . HIS A 1 89 ? 19.027 5.483 -25.614 1.00 61.78 89 HIS A CA 1
ATOM 704 C C . HIS A 1 89 ? 18.401 5.539 -27.003 1.00 61.78 89 HIS A C 1
ATOM 706 O O . HIS A 1 89 ? 19.071 5.810 -28.004 1.00 61.78 89 HIS A O 1
ATOM 712 N N . GLN A 1 90 ? 17.096 5.293 -27.073 1.00 73.19 90 GLN A N 1
ATOM 713 C CA . GLN A 1 90 ? 16.307 5.556 -28.271 1.00 73.19 90 GLN A CA 1
ATOM 714 C C . GLN A 1 90 ? 15.331 6.676 -27.990 1.00 73.19 90 GLN A C 1
ATOM 716 O O . GLN A 1 90 ? 14.653 6.684 -26.967 1.00 73.19 90 GLN A O 1
ATOM 721 N N . PHE A 1 91 ? 15.244 7.592 -28.940 1.00 76.06 91 PHE A N 1
ATOM 722 C CA . PHE A 1 91 ? 14.333 8.708 -28.849 1.00 76.06 91 PHE A CA 1
ATOM 723 C C . PHE A 1 91 ? 13.250 8.556 -29.899 1.00 76.06 91 PHE A C 1
ATOM 725 O O . PHE A 1 91 ? 13.533 8.321 -31.079 1.00 76.06 91 PHE A O 1
ATOM 732 N N . PHE A 1 92 ? 12.005 8.734 -29.484 1.00 77.50 92 PHE A N 1
ATOM 733 C CA . PHE A 1 92 ? 10.924 8.903 -30.436 1.00 77.50 92 PHE A CA 1
ATOM 734 C C . PHE A 1 92 ? 11.066 10.251 -31.135 1.00 77.50 92 PHE A C 1
ATOM 736 O O . PHE A 1 92 ? 11.333 11.277 -30.504 1.00 77.50 92 PHE A O 1
ATOM 743 N N . ILE A 1 93 ? 10.922 10.246 -32.459 1.00 80.25 93 ILE A N 1
ATOM 744 C CA . ILE A 1 93 ? 11.186 11.432 -33.264 1.00 80.25 93 ILE A CA 1
ATOM 745 C C . ILE A 1 93 ? 9.930 12.286 -33.320 1.00 80.25 93 ILE A C 1
ATOM 747 O O . ILE A 1 93 ? 8.897 11.884 -33.854 1.00 80.25 93 ILE A O 1
ATOM 751 N N . THR A 1 94 ? 10.043 13.493 -32.782 1.00 76.81 94 THR A N 1
ATOM 752 C CA . THR A 1 94 ? 8.972 14.484 -32.747 1.00 76.81 94 THR A CA 1
ATOM 753 C C . THR A 1 94 ? 9.301 15.687 -33.628 1.00 76.81 94 THR A C 1
ATOM 755 O O . THR A 1 94 ? 10.457 15.970 -33.944 1.00 76.81 94 THR A O 1
ATOM 758 N N . GLN A 1 95 ? 8.272 16.437 -34.014 1.00 71.12 95 GLN A N 1
ATOM 759 C CA . GLN A 1 95 ? 8.392 17.682 -34.776 1.00 71.12 95 GLN A CA 1
ATOM 760 C C . GLN A 1 95 ? 8.293 18.917 -33.864 1.00 71.12 95 GLN A C 1
ATOM 762 O O . GLN A 1 95 ? 7.689 19.915 -34.238 1.00 71.12 95 GLN A O 1
ATOM 767 N N . CYS A 1 96 ? 8.862 18.862 -32.653 1.00 61.72 96 CYS A N 1
ATOM 768 C CA . CYS A 1 96 ? 8.854 19.981 -31.702 1.00 61.72 96 CYS A CA 1
ATOM 769 C C . CYS A 1 96 ? 10.194 20.748 -31.730 1.00 61.72 96 CYS A C 1
ATOM 771 O O . CYS A 1 96 ? 11.137 20.320 -31.064 1.00 61.72 96 CYS A O 1
ATOM 773 N N . PRO A 1 97 ? 10.364 21.802 -32.553 1.00 57.31 97 PRO A N 1
ATOM 774 C CA . PRO A 1 97 ? 11.664 22.462 -32.755 1.00 57.31 97 PRO A CA 1
ATOM 775 C C . PRO A 1 97 ? 12.131 23.284 -31.547 1.00 57.31 97 PRO A C 1
ATOM 777 O O . PRO A 1 97 ? 13.310 23.602 -31.442 1.00 57.31 97 PRO A O 1
ATOM 780 N N . GLN A 1 98 ? 11.222 23.618 -30.628 1.00 60.53 98 GLN A N 1
ATOM 781 C CA . GLN A 1 98 ? 11.517 24.452 -29.458 1.00 60.53 98 GLN A CA 1
ATOM 782 C C . GLN A 1 98 ? 12.240 23.685 -28.340 1.00 60.53 98 GLN A C 1
ATOM 784 O O . GLN A 1 98 ? 12.882 24.303 -27.493 1.00 60.53 98 GLN A O 1
ATOM 789 N N . THR A 1 99 ? 12.177 22.350 -28.347 1.00 65.12 99 THR A N 1
ATOM 790 C CA . THR A 1 99 ? 12.824 21.504 -27.340 1.00 65.12 99 THR A CA 1
ATOM 791 C C . THR A 1 99 ? 13.461 20.283 -28.010 1.00 65.12 99 THR A C 1
ATOM 793 O O . THR A 1 99 ? 12.762 19.327 -28.346 1.00 65.12 99 THR A O 1
ATOM 796 N N . PRO A 1 100 ? 14.786 20.302 -28.239 1.00 72.56 100 PRO A N 1
ATOM 797 C CA . PRO A 1 100 ? 15.443 19.338 -29.116 1.00 72.56 100 PRO A CA 1
ATOM 798 C C . PRO A 1 100 ? 15.549 17.928 -28.527 1.00 72.56 100 PRO A C 1
ATOM 800 O O . PRO A 1 100 ? 15.555 16.970 -29.296 1.00 72.56 100 PRO A O 1
ATOM 803 N N . ILE A 1 101 ? 15.630 17.793 -27.199 1.00 75.69 101 ILE A N 1
ATOM 804 C CA . ILE A 1 101 ? 15.710 16.512 -26.484 1.00 75.69 101 ILE A CA 1
ATOM 805 C C . ILE A 1 101 ? 14.831 16.587 -25.238 1.00 75.69 101 ILE A C 1
ATOM 807 O O . ILE A 1 101 ? 14.865 17.589 -24.525 1.00 75.69 101 ILE A O 1
ATOM 811 N N . ILE A 1 102 ? 14.079 15.524 -24.971 1.00 71.94 102 ILE A N 1
ATOM 812 C CA . ILE A 1 102 ? 13.214 15.357 -23.804 1.00 71.94 102 ILE A CA 1
ATOM 813 C C . ILE A 1 102 ? 13.516 13.999 -23.155 1.00 71.94 102 ILE A C 1
ATOM 815 O O . ILE A 1 102 ? 13.623 13.015 -23.884 1.00 71.94 102 ILE A O 1
ATOM 819 N N . LEU A 1 103 ? 13.627 13.930 -21.823 1.00 67.00 103 LEU A N 1
ATOM 820 C CA . LEU A 1 103 ? 13.808 12.676 -21.066 1.00 67.00 103 LEU A CA 1
ATOM 821 C C . LEU A 1 103 ? 12.560 12.330 -20.229 1.00 67.00 103 LEU A C 1
ATOM 823 O O . LEU A 1 103 ? 11.955 13.235 -19.658 1.00 67.00 103 LEU A O 1
ATOM 827 N N . GLY A 1 104 ? 12.200 11.038 -20.177 1.00 64.75 104 GLY A N 1
ATOM 828 C CA . GLY A 1 104 ? 11.112 10.483 -19.345 1.00 64.75 104 GLY A CA 1
ATOM 829 C C . GLY A 1 104 ? 11.529 10.226 -17.882 1.00 64.75 104 GLY A C 1
ATOM 830 O O . GLY A 1 104 ? 12.041 11.139 -17.228 1.00 64.75 104 GLY A O 1
ATOM 831 N N . CYS A 1 105 ? 11.333 9.001 -17.364 1.00 59.50 105 CYS A N 1
ATOM 832 C CA . CYS A 1 105 ? 11.877 8.554 -16.064 1.00 59.50 105 CYS A CA 1
ATOM 833 C C . CYS A 1 105 ? 13.330 8.076 -16.240 1.00 59.50 105 CYS A C 1
ATOM 835 O O . CYS A 1 105 ? 13.582 7.296 -17.159 1.00 59.50 105 CYS A O 1
ATOM 837 N N . ALA A 1 106 ? 14.279 8.578 -15.442 1.00 61.22 106 ALA A N 1
ATOM 838 C CA . ALA A 1 106 ? 15.680 8.147 -15.537 1.00 61.22 106 ALA A CA 1
ATOM 839 C C . ALA A 1 106 ? 16.540 8.558 -14.332 1.00 61.22 106 ALA A C 1
ATOM 841 O O . ALA A 1 106 ? 16.400 9.662 -13.793 1.00 61.22 106 ALA A O 1
ATOM 842 N N . SER A 1 107 ? 17.541 7.735 -14.023 1.00 51.19 107 SER A N 1
ATOM 843 C CA . SER A 1 107 ? 18.539 7.960 -12.978 1.00 51.19 107 SER A CA 1
ATOM 844 C C . SER A 1 107 ? 19.923 7.454 -13.400 1.00 51.19 107 SER A C 1
ATOM 846 O O . SER A 1 107 ? 20.049 6.539 -14.212 1.00 51.19 107 SER A O 1
ATOM 848 N N . SER A 1 108 ? 20.989 8.044 -12.852 1.00 54.91 108 SER A N 1
ATOM 849 C CA . SER A 1 108 ? 22.349 7.509 -13.017 1.00 54.91 108 SER A CA 1
ATOM 850 C C . SER A 1 108 ? 22.627 6.420 -11.987 1.00 54.91 108 SER A C 1
ATOM 852 O O . SER A 1 108 ? 22.273 6.571 -10.820 1.00 54.91 108 SER A O 1
ATOM 854 N N . ILE A 1 109 ? 23.355 5.374 -12.383 1.00 58.31 109 ILE A N 1
ATOM 855 C CA . ILE A 1 109 ? 23.712 4.274 -11.479 1.00 58.31 109 ILE A CA 1
ATOM 856 C C . ILE A 1 109 ? 24.762 4.731 -10.454 1.00 58.31 109 ILE A C 1
ATOM 858 O O . ILE A 1 109 ? 25.913 5.016 -10.798 1.00 58.31 109 ILE A O 1
ATOM 862 N N . GLY A 1 110 ? 24.360 4.783 -9.184 1.00 56.47 110 GLY A N 1
ATOM 863 C CA . GLY A 1 110 ? 25.194 5.129 -8.040 1.00 56.47 110 GLY A CA 1
ATOM 864 C C . GLY A 1 110 ? 25.692 6.580 -8.004 1.00 56.47 110 GLY A C 1
ATOM 865 O O . GLY A 1 110 ? 25.442 7.368 -8.914 1.00 56.47 110 GLY A O 1
ATOM 866 N N . ARG A 1 111 ? 26.435 6.945 -6.946 1.00 61.41 111 ARG A N 1
ATOM 867 C CA . ARG A 1 111 ? 26.930 8.317 -6.731 1.00 61.41 111 ARG A CA 1
ATOM 868 C C . ARG A 1 111 ? 27.913 8.756 -7.819 1.00 61.41 111 ARG A C 1
ATOM 870 O O . ARG A 1 111 ? 29.037 8.264 -7.879 1.00 61.41 111 ARG A O 1
ATOM 877 N N . GLN A 1 112 ? 27.504 9.744 -8.612 1.00 53.78 112 GLN A N 1
ATOM 878 C CA . GLN A 1 112 ? 28.281 10.267 -9.740 1.00 53.78 112 GLN A CA 1
ATOM 879 C C . GLN A 1 112 ? 29.264 11.378 -9.355 1.00 53.78 112 GLN A C 1
ATOM 881 O O . GLN A 1 112 ? 30.418 11.374 -9.778 1.00 53.78 112 GLN A O 1
ATOM 886 N N . ILE A 1 113 ? 28.812 12.351 -8.558 1.00 56.62 113 ILE A N 1
ATOM 887 C CA . ILE A 1 113 ? 29.609 13.508 -8.127 1.00 56.62 113 ILE A CA 1
ATOM 888 C C . ILE A 1 113 ? 29.275 13.880 -6.681 1.00 56.62 113 ILE A C 1
ATOM 890 O O . ILE A 1 113 ? 28.179 13.623 -6.179 1.00 56.62 113 ILE A O 1
ATOM 894 N N . ALA A 1 114 ? 30.231 14.497 -5.984 1.00 52.88 114 ALA A N 1
ATOM 895 C CA . ALA A 1 114 ? 30.073 14.807 -4.566 1.00 52.88 114 ALA A CA 1
ATOM 896 C C . ALA A 1 114 ? 28.951 15.822 -4.279 1.00 52.88 114 ALA A C 1
ATOM 898 O O . ALA A 1 114 ? 28.350 15.749 -3.209 1.00 52.88 114 ALA A O 1
ATOM 899 N N . SER A 1 115 ? 28.657 16.709 -5.238 1.00 50.12 115 SER A N 1
ATOM 900 C CA . SER A 1 115 ? 27.694 17.816 -5.146 1.00 50.12 115 SER A CA 1
ATOM 901 C C . SER A 1 115 ? 26.239 17.440 -5.455 1.00 50.12 115 SER A C 1
ATOM 903 O O . SER A 1 115 ? 25.398 18.329 -5.547 1.00 50.12 115 SER A O 1
ATOM 905 N N . GLY A 1 116 ? 25.940 16.149 -5.624 1.00 47.12 116 GLY A N 1
ATOM 906 C CA . GLY A 1 116 ? 24.604 15.650 -5.960 1.00 47.12 116 GLY A CA 1
ATOM 907 C C . GLY A 1 116 ? 24.436 15.320 -7.443 1.00 47.12 116 GLY A C 1
ATOM 908 O O . GLY A 1 116 ? 25.199 15.778 -8.287 1.00 47.12 116 GLY A O 1
ATOM 909 N N . GLN A 1 117 ? 23.439 14.497 -7.754 1.00 51.19 117 GLN A N 1
ATOM 910 C CA . GLN A 1 117 ? 23.111 14.055 -9.111 1.00 51.19 117 GLN A CA 1
ATOM 911 C C . GLN A 1 117 ? 21.627 14.269 -9.387 1.00 51.19 117 GLN A C 1
ATOM 913 O O . GLN A 1 117 ? 20.834 14.389 -8.455 1.00 51.19 117 GLN A O 1
ATOM 918 N N . VAL A 1 118 ? 21.262 14.346 -10.661 1.00 51.88 118 VAL A N 1
ATOM 919 C CA . VAL A 1 118 ? 19.876 14.570 -11.070 1.00 51.88 118 VAL A CA 1
ATOM 920 C C . VAL A 1 118 ? 19.201 13.227 -11.325 1.00 51.88 118 VAL A C 1
ATOM 922 O O . VAL A 1 118 ? 19.796 12.339 -11.931 1.00 51.88 118 VAL A O 1
ATOM 925 N N . LEU A 1 119 ? 17.955 13.125 -10.874 1.00 56.22 119 LEU A N 1
ATOM 926 C CA . LEU A 1 119 ? 17.032 12.020 -11.106 1.00 56.22 119 LEU A CA 1
ATOM 927 C C . LEU A 1 119 ? 15.766 12.622 -11.734 1.00 56.22 119 LEU A C 1
ATOM 929 O O . LEU A 1 119 ? 15.269 13.642 -11.253 1.00 56.22 119 LEU A O 1
ATOM 933 N N . SER A 1 120 ? 15.295 12.049 -12.840 1.00 57.03 120 SER A N 1
ATOM 934 C CA . SER A 1 120 ? 14.139 12.529 -13.604 1.00 57.03 120 SER A CA 1
ATOM 935 C C . SER A 1 120 ? 12.898 11.704 -13.274 1.00 57.03 120 SER A C 1
ATOM 937 O O . SER A 1 120 ? 12.873 10.508 -13.545 1.00 57.03 120 SER A O 1
ATOM 939 N N . ILE A 1 121 ? 11.862 12.356 -12.740 1.00 60.69 121 ILE A N 1
ATOM 940 C CA . ILE A 1 121 ? 10.510 11.806 -12.562 1.00 60.69 121 ILE A CA 1
ATOM 941 C C . ILE A 1 121 ? 9.565 12.641 -13.432 1.00 60.69 121 ILE A C 1
ATOM 943 O O . ILE A 1 121 ? 9.162 13.737 -13.048 1.00 60.69 121 ILE A O 1
ATOM 947 N N . GLY A 1 122 ? 9.280 12.157 -14.641 1.00 53.69 122 GLY A N 1
ATOM 948 C CA . GLY A 1 122 ? 8.348 12.787 -15.580 1.00 53.69 122 GLY A CA 1
ATOM 949 C C . GLY A 1 122 ? 6.877 12.442 -15.306 1.00 53.69 122 GLY A C 1
ATOM 950 O O . GLY A 1 122 ? 6.545 11.739 -14.353 1.00 53.69 122 GLY A O 1
ATOM 951 N N . SER A 1 123 ? 5.967 12.909 -16.168 1.00 56.50 123 SER A N 1
ATOM 952 C CA . SER A 1 123 ? 4.555 12.491 -16.092 1.00 56.50 123 SER A CA 1
ATOM 953 C C . SER A 1 123 ? 4.427 11.000 -16.400 1.00 56.50 123 SER A C 1
ATOM 955 O O . SER A 1 123 ? 5.053 10.509 -17.336 1.00 56.50 123 SER A O 1
ATOM 957 N N . GLY A 1 124 ? 3.634 10.287 -15.596 1.00 60.78 124 GLY A N 1
ATOM 958 C CA . GLY A 1 124 ? 3.523 8.829 -15.657 1.00 60.78 124 GLY A CA 1
ATOM 959 C C . GLY A 1 124 ? 4.554 8.100 -14.791 1.00 60.78 124 GLY A C 1
ATOM 960 O O . GLY A 1 124 ? 4.380 6.914 -14.524 1.00 60.78 124 GLY A O 1
ATOM 961 N N . CYS A 1 125 ? 5.577 8.804 -14.293 1.00 63.84 125 CYS A N 1
ATOM 962 C CA . CYS A 1 125 ? 6.582 8.269 -13.371 1.00 63.84 125 CYS A CA 1
ATOM 963 C C . CYS A 1 125 ? 6.209 8.490 -11.894 1.00 63.84 125 CYS A C 1
ATOM 965 O O . CYS A 1 125 ? 6.953 8.097 -11.004 1.00 63.84 125 CYS A O 1
ATOM 967 N N . ASP A 1 126 ? 5.078 9.137 -11.610 1.00 70.12 126 ASP A N 1
ATOM 968 C CA . ASP A 1 126 ? 4.630 9.576 -10.282 1.00 70.12 126 ASP A CA 1
ATOM 969 C C . ASP A 1 126 ? 3.989 8.456 -9.439 1.00 70.12 126 ASP A C 1
ATOM 971 O O . ASP A 1 126 ? 3.200 8.710 -8.526 1.00 70.12 126 ASP A O 1
ATOM 975 N N . THR A 1 127 ? 4.344 7.203 -9.728 1.00 77.50 127 THR A N 1
ATOM 976 C CA . THR A 1 127 ? 3.979 6.042 -8.907 1.00 77.50 127 THR A CA 1
ATOM 977 C C . THR A 1 127 ? 5.133 5.675 -7.986 1.00 77.50 127 THR A C 1
ATOM 979 O O . THR A 1 127 ? 6.296 5.835 -8.355 1.00 77.50 127 THR A O 1
ATOM 982 N N . VAL A 1 128 ? 4.816 5.180 -6.787 1.00 79.62 128 VAL A N 1
ATOM 983 C CA . VAL A 1 128 ? 5.829 4.885 -5.764 1.00 79.62 128 VAL A CA 1
ATOM 984 C C . VAL A 1 128 ? 6.871 3.882 -6.266 1.00 79.62 128 VAL A C 1
ATOM 986 O O . VAL A 1 128 ? 8.051 4.210 -6.240 1.00 79.62 128 VAL A O 1
ATOM 989 N N . GLY A 1 129 ? 6.456 2.766 -6.876 1.00 79.88 129 GLY A N 1
ATOM 990 C CA . GLY A 1 129 ? 7.387 1.766 -7.407 1.00 79.88 129 GLY A CA 1
ATOM 991 C C . GLY A 1 129 ? 8.314 2.280 -8.518 1.00 79.88 129 GLY A C 1
ATOM 992 O O . GLY A 1 129 ? 9.472 1.879 -8.577 1.00 79.88 129 GLY A O 1
ATOM 993 N N . ILE A 1 130 ? 7.861 3.199 -9.385 1.00 74.31 130 ILE A N 1
ATOM 994 C CA . ILE A 1 130 ? 8.751 3.811 -10.394 1.00 74.31 130 ILE A CA 1
ATOM 995 C C . ILE A 1 130 ? 9.753 4.751 -9.721 1.00 74.31 130 ILE A C 1
ATOM 997 O O . ILE A 1 130 ? 10.937 4.722 -10.045 1.00 74.31 130 ILE A O 1
ATOM 1001 N N . VAL A 1 131 ? 9.304 5.571 -8.769 1.00 75.50 131 VAL A N 1
ATOM 1002 C CA . VAL A 1 131 ? 10.206 6.450 -8.017 1.00 75.50 131 VAL A CA 1
ATOM 1003 C C . VAL A 1 131 ? 11.258 5.617 -7.280 1.00 75.50 131 VAL A C 1
ATOM 1005 O O . VAL A 1 131 ? 12.446 5.904 -7.399 1.00 75.50 131 VAL A O 1
ATOM 1008 N N . GLU A 1 132 ? 10.849 4.562 -6.580 1.00 79.81 132 GLU A N 1
ATOM 1009 C CA . GLU A 1 132 ? 11.749 3.638 -5.884 1.00 79.81 132 GLU A CA 1
ATOM 1010 C C . GLU A 1 132 ? 12.768 3.003 -6.826 1.00 79.81 132 GLU A C 1
ATOM 1012 O O . GLU A 1 132 ? 13.958 3.050 -6.531 1.00 79.81 132 GLU A O 1
ATOM 1017 N N . HIS A 1 133 ? 12.338 2.508 -7.988 1.00 75.38 133 HIS A N 1
ATOM 1018 C CA . HIS A 1 133 ? 13.220 1.952 -9.016 1.00 75.38 133 HIS A CA 1
ATOM 1019 C C . HIS A 1 133 ? 14.339 2.928 -9.425 1.00 75.38 133 HIS A C 1
ATOM 1021 O O . HIS A 1 133 ? 15.526 2.589 -9.410 1.00 75.38 133 HIS A O 1
ATOM 1027 N N . GLU A 1 134 ? 13.986 4.182 -9.723 1.00 72.31 134 GLU A N 1
ATOM 1028 C CA . GLU A 1 134 ? 14.965 5.208 -10.106 1.00 72.31 134 GLU A CA 1
ATOM 1029 C C . GLU A 1 134 ? 15.904 5.587 -8.945 1.00 72.31 134 GLU A C 1
ATOM 1031 O O . GLU A 1 134 ? 17.091 5.890 -9.145 1.00 72.31 134 GLU A O 1
ATOM 1036 N N . PHE A 1 135 ? 15.399 5.570 -7.708 1.00 73.94 135 PHE A N 1
ATOM 1037 C CA . PHE A 1 135 ? 16.209 5.809 -6.513 1.00 73.94 135 PHE A CA 1
ATOM 1038 C C . PHE A 1 135 ? 17.151 4.642 -6.210 1.00 73.94 135 PHE A C 1
ATOM 1040 O O . PHE A 1 135 ? 18.309 4.884 -5.867 1.00 73.94 135 PHE A O 1
ATOM 1047 N N . LEU A 1 136 ? 16.713 3.396 -6.387 1.00 74.25 136 LEU A N 1
ATOM 1048 C CA . LEU A 1 136 ? 17.561 2.214 -6.255 1.00 74.25 136 LEU A CA 1
ATOM 1049 C C . LEU A 1 136 ? 18.731 2.290 -7.235 1.00 74.25 136 LEU A C 1
ATOM 1051 O O . LEU A 1 136 ? 19.885 2.184 -6.810 1.00 74.25 136 LEU A O 1
ATOM 1055 N N . HIS A 1 137 ? 18.477 2.637 -8.502 1.00 68.12 137 HIS A N 1
ATOM 1056 C CA . HIS A 1 137 ? 19.553 2.948 -9.447 1.00 68.12 137 HIS A CA 1
ATOM 1057 C C . HIS A 1 137 ? 20.518 4.010 -8.898 1.00 68.12 137 HIS A C 1
ATOM 1059 O O . HIS A 1 137 ? 21.732 3.790 -8.897 1.00 68.12 137 HIS A O 1
ATOM 1065 N N . ALA A 1 138 ? 20.019 5.122 -8.348 1.00 64.81 138 ALA A N 1
ATOM 1066 C CA . ALA A 1 138 ? 20.866 6.174 -7.773 1.00 64.81 138 ALA A CA 1
ATOM 1067 C C . ALA A 1 138 ? 21.732 5.706 -6.587 1.00 64.81 138 ALA A C 1
ATOM 1069 O O . ALA A 1 138 ? 22.822 6.248 -6.373 1.00 64.81 138 ALA A O 1
ATOM 1070 N N . LEU A 1 139 ? 21.277 4.713 -5.820 1.00 67.75 139 LEU A N 1
ATOM 1071 C CA . LEU A 1 139 ? 21.947 4.219 -4.612 1.00 67.75 139 LEU A CA 1
ATOM 1072 C C . LEU A 1 139 ? 23.006 3.136 -4.884 1.00 67.75 139 LEU A C 1
ATOM 1074 O O . LEU A 1 139 ? 23.843 2.880 -4.013 1.00 67.75 139 LEU A O 1
ATOM 1078 N N . ALA A 1 140 ? 23.061 2.586 -6.102 1.00 61.69 140 ALA A N 1
ATOM 1079 C CA . ALA A 1 140 ? 23.876 1.423 -6.478 1.00 61.69 140 ALA A CA 1
ATOM 1080 C C . ALA A 1 140 ? 25.371 1.461 -6.095 1.00 61.69 140 ALA A C 1
ATOM 1082 O O . ALA A 1 140 ? 25.943 0.414 -5.824 1.00 61.69 140 ALA A O 1
ATOM 1083 N N . ASN A 1 141 ? 26.024 2.631 -6.033 1.00 50.31 141 ASN A N 1
ATOM 1084 C CA . ASN A 1 141 ? 27.456 2.729 -5.673 1.00 50.31 141 ASN A CA 1
ATOM 1085 C C . ASN A 1 141 ? 27.712 3.079 -4.197 1.00 50.31 141 ASN A C 1
ATOM 1087 O O . ASN A 1 141 ? 28.862 3.059 -3.766 1.00 50.31 141 ASN A O 1
ATOM 1091 N N . VAL A 1 142 ? 26.685 3.472 -3.436 1.00 48.47 142 VAL A N 1
ATOM 1092 C CA . VAL A 1 142 ? 26.830 3.828 -2.009 1.00 48.47 142 VAL A CA 1
ATOM 1093 C C . VAL A 1 142 ? 26.564 2.611 -1.127 1.00 48.47 142 VAL A C 1
ATOM 1095 O O . VAL A 1 142 ? 27.211 2.448 -0.096 1.00 48.47 142 VAL A O 1
ATOM 1098 N N . VAL A 1 143 ? 25.674 1.729 -1.580 1.00 48.50 143 VAL A N 1
ATOM 1099 C CA . VAL A 1 143 ? 25.398 0.429 -0.973 1.00 48.50 143 VAL A CA 1
ATOM 1100 C C . VAL A 1 143 ? 25.917 -0.641 -1.938 1.00 48.50 143 VAL A C 1
ATOM 1102 O O . VAL A 1 143 ? 25.254 -1.014 -2.895 1.00 48.50 143 VAL A O 1
ATOM 1105 N N . SER A 1 144 ? 27.180 -1.028 -1.755 1.00 47.56 144 SER A N 1
ATOM 1106 C CA . SER A 1 144 ? 27.812 -2.253 -2.277 1.00 47.56 144 SER A CA 1
ATOM 1107 C C . SER A 1 144 ? 27.479 -2.734 -3.712 1.00 47.56 144 SER A C 1
ATOM 1109 O O . SER A 1 144 ? 27.361 -3.933 -3.926 1.00 47.56 144 SER A O 1
ATOM 1111 N N . GLY A 1 145 ? 27.417 -1.861 -4.725 1.00 47.34 145 GLY A N 1
ATOM 1112 C CA . GLY A 1 145 ? 27.456 -2.260 -6.150 1.00 47.34 145 GLY A CA 1
ATOM 1113 C C . GLY A 1 145 ? 26.182 -2.917 -6.704 1.00 47.34 145 GLY A C 1
ATOM 1114 O O . GLY A 1 145 ? 26.260 -3.685 -7.663 1.00 47.34 145 GLY A O 1
ATOM 1115 N N . LEU A 1 146 ? 25.027 -2.659 -6.086 1.00 54.03 146 LEU A N 1
ATOM 1116 C CA . LEU A 1 146 ? 23.911 -3.613 -6.075 1.00 54.03 146 LEU A CA 1
ATOM 1117 C C . LEU A 1 146 ? 22.773 -3.406 -7.066 1.00 54.03 146 LEU A C 1
ATOM 1119 O O . LEU A 1 146 ? 22.203 -4.389 -7.512 1.00 54.03 146 LEU A O 1
ATOM 1123 N N . PHE A 1 147 ? 22.442 -2.185 -7.469 1.00 60.16 147 PHE A N 1
ATOM 1124 C CA . PHE A 1 147 ? 21.174 -1.958 -8.181 1.00 60.16 147 PHE A CA 1
ATOM 1125 C C . PHE A 1 147 ? 21.358 -1.834 -9.695 1.00 60.16 147 PHE A C 1
ATOM 1127 O O . PHE A 1 147 ? 21.013 -0.826 -10.324 1.00 60.16 147 PHE A O 1
ATOM 1134 N N . PHE A 1 148 ? 21.929 -2.889 -10.281 1.00 71.00 148 PHE A N 1
ATOM 1135 C CA . PHE A 1 148 ? 21.605 -3.250 -11.660 1.00 71.00 148 PHE A CA 1
ATOM 1136 C C . PHE A 1 148 ? 20.242 -3.944 -11.673 1.00 71.00 148 PHE A C 1
ATOM 1138 O O . PHE A 1 148 ? 19.729 -4.340 -10.633 1.00 71.00 148 PHE A O 1
ATOM 1145 N N . HIS A 1 149 ? 19.641 -4.099 -12.846 1.00 78.44 149 HIS A N 1
ATOM 1146 C CA . HIS A 1 149 ? 18.390 -4.839 -12.929 1.00 78.44 149 HIS A CA 1
ATOM 1147 C C . HIS A 1 149 ? 18.560 -6.301 -12.493 1.00 78.44 149 HIS A C 1
ATOM 1149 O O . HIS A 1 149 ? 19.571 -6.923 -12.831 1.00 78.44 149 HIS A O 1
ATOM 1155 N N . GLU A 1 150 ? 17.550 -6.870 -11.835 1.00 87.81 150 GLU A N 1
ATOM 1156 C CA . GLU A 1 150 ? 17.601 -8.223 -11.256 1.00 87.81 150 GLU A CA 1
ATOM 1157 C C . GLU A 1 150 ? 17.859 -9.301 -12.327 1.00 87.81 150 GLU A C 1
ATOM 1159 O O . GLU A 1 150 ? 18.676 -10.209 -12.157 1.00 87.81 150 GLU A O 1
ATOM 1164 N N . GLN A 1 151 ? 17.300 -9.140 -13.535 1.00 88.38 151 GLN A N 1
ATOM 1165 C CA . GLN A 1 151 ? 17.609 -9.994 -14.695 1.00 88.38 151 GLN A CA 1
ATOM 1166 C C . GLN A 1 151 ? 19.010 -9.784 -15.283 1.00 88.38 151 GLN A C 1
ATOM 1168 O O . GLN A 1 151 ? 19.324 -10.315 -16.348 1.00 88.38 151 GLN A O 1
ATOM 1173 N N . SER A 1 152 ? 19.877 -9.013 -14.637 1.00 86.69 152 SER A N 1
ATOM 1174 C CA . SER A 1 152 ? 21.285 -8.856 -15.012 1.00 86.69 152 SER A CA 1
ATOM 1175 C C . SER A 1 152 ? 22.230 -9.569 -14.047 1.00 86.69 152 SER A C 1
ATOM 1177 O O . SER A 1 152 ? 23.434 -9.574 -14.306 1.00 86.69 152 SER A O 1
ATOM 1179 N N . ARG A 1 153 ? 21.728 -10.211 -12.984 1.00 87.44 153 ARG A N 1
ATOM 1180 C CA . ARG A 1 153 ? 22.559 -11.019 -12.084 1.00 87.44 153 ARG A CA 1
ATOM 1181 C C . ARG A 1 153 ? 23.328 -12.109 -12.833 1.00 87.44 153 ARG A C 1
ATOM 1183 O O . ARG A 1 153 ? 22.887 -12.631 -13.863 1.00 87.44 153 ARG A O 1
ATOM 1190 N N . TYR A 1 154 ? 24.501 -12.462 -12.311 1.00 88.31 154 TYR A N 1
ATOM 1191 C CA . TYR A 1 154 ? 25.371 -13.465 -12.930 1.00 88.31 154 TYR A CA 1
ATOM 1192 C C . TYR A 1 154 ? 24.754 -14.877 -12.924 1.00 88.31 154 TYR A C 1
ATOM 1194 O O . TYR A 1 154 ? 25.024 -15.653 -13.850 1.00 88.31 154 TYR A O 1
ATOM 1202 N N . ASP A 1 155 ? 23.919 -15.169 -11.921 1.00 90.56 155 ASP A N 1
ATOM 1203 C CA . ASP A 1 155 ? 23.214 -16.432 -11.664 1.00 90.56 155 ASP A CA 1
ATOM 1204 C C . ASP A 1 155 ? 21.798 -16.483 -12.264 1.00 90.56 155 ASP A C 1
ATOM 1206 O O . ASP A 1 155 ? 21.134 -17.508 -12.171 1.00 90.56 155 ASP A O 1
ATOM 1210 N N . ARG A 1 156 ? 21.331 -15.422 -12.941 1.00 93.62 156 ARG A N 1
ATOM 1211 C CA . ARG A 1 156 ? 19.943 -15.341 -13.437 1.00 93.62 156 ARG A CA 1
ATOM 1212 C C . ARG A 1 156 ? 19.505 -16.525 -14.306 1.00 93.62 156 ARG A C 1
ATOM 1214 O O . ARG A 1 156 ? 18.314 -16.785 -14.405 1.00 93.62 156 ARG A O 1
ATOM 1221 N N . ASP A 1 157 ? 20.437 -17.164 -15.023 1.00 95.62 157 ASP A N 1
ATOM 1222 C CA . ASP A 1 157 ? 20.095 -18.173 -16.034 1.00 95.62 157 ASP A CA 1
ATOM 1223 C C . ASP A 1 157 ? 19.606 -19.479 -15.363 1.00 95.62 157 ASP A C 1
ATOM 1225 O O . ASP A 1 157 ? 19.044 -20.336 -16.038 1.00 95.62 157 ASP A O 1
ATOM 1229 N N . ASP A 1 158 ? 19.748 -19.592 -14.033 1.00 96.00 158 ASP A N 1
ATOM 1230 C CA . ASP A 1 158 ? 19.141 -20.635 -13.194 1.00 96.00 158 ASP A CA 1
ATOM 1231 C C . ASP A 1 158 ? 17.660 -20.347 -12.857 1.00 96.00 158 ASP A C 1
ATOM 1233 O O . ASP A 1 158 ? 16.976 -21.192 -12.277 1.00 96.00 158 ASP A O 1
ATOM 1237 N N . TYR A 1 159 ? 17.148 -19.168 -13.233 1.00 97.25 159 TYR A N 1
ATOM 1238 C CA . TYR A 1 159 ? 15.814 -18.663 -12.877 1.00 97.25 159 TYR A CA 1
ATOM 1239 C C . TYR A 1 159 ? 15.017 -18.163 -14.089 1.00 97.25 159 TYR A C 1
ATOM 1241 O O . TYR A 1 159 ? 13.797 -18.320 -14.151 1.00 97.25 159 TYR A O 1
ATOM 1249 N N . VAL A 1 160 ? 15.686 -17.585 -15.089 1.00 97.81 160 VAL A N 1
ATOM 1250 C CA . VAL A 1 160 ? 15.057 -17.048 -16.299 1.00 97.81 160 VAL A CA 1
ATOM 1251 C C . VAL A 1 160 ? 15.832 -17.417 -17.559 1.00 97.81 160 VAL A C 1
ATOM 1253 O O . VAL A 1 160 ? 17.057 -17.457 -17.589 1.00 97.81 160 VAL A O 1
ATOM 1256 N N . THR A 1 161 ? 15.102 -17.621 -18.649 1.00 97.88 161 THR A N 1
ATOM 1257 C CA . THR A 1 161 ? 15.645 -17.770 -19.998 1.00 97.88 161 THR A CA 1
ATOM 1258 C C . THR A 1 161 ? 15.426 -16.484 -20.784 1.00 97.88 161 THR A C 1
ATOM 1260 O O . THR A 1 161 ? 14.294 -16.036 -20.963 1.00 97.88 161 THR A O 1
ATOM 1263 N N . ILE A 1 162 ? 16.512 -15.908 -21.303 1.00 97.06 162 ILE A N 1
ATOM 1264 C CA . ILE A 1 162 ? 16.443 -14.770 -22.224 1.00 97.06 162 ILE A CA 1
ATOM 1265 C C . ILE A 1 162 ? 16.272 -15.282 -23.658 1.00 97.06 162 ILE A C 1
ATOM 1267 O O . ILE A 1 162 ? 17.207 -15.839 -24.243 1.00 97.06 162 ILE A O 1
ATOM 1271 N N . VAL A 1 163 ? 15.098 -15.058 -24.247 1.00 96.81 163 VAL A N 1
ATOM 1272 C CA . VAL A 1 163 ? 14.766 -15.471 -25.617 1.00 96.81 163 VAL A CA 1
ATOM 1273 C C . VAL A 1 163 ? 15.281 -14.423 -26.595 1.00 96.81 163 VAL A C 1
ATOM 1275 O O . VAL A 1 163 ? 14.582 -13.482 -26.964 1.00 96.81 163 VAL A O 1
ATOM 1278 N N . ARG A 1 164 ? 16.544 -14.572 -27.005 1.00 92.00 164 ARG A N 1
ATOM 1279 C CA . ARG A 1 164 ? 17.243 -13.584 -27.845 1.00 92.00 164 ARG A CA 1
ATOM 1280 C C . ARG A 1 164 ? 16.530 -13.275 -29.159 1.00 92.00 164 ARG A C 1
ATOM 1282 O O . ARG A 1 164 ? 16.536 -12.121 -29.571 1.00 92.00 164 ARG A O 1
ATOM 1289 N N . ASP A 1 165 ? 15.887 -14.269 -29.762 1.00 94.75 165 ASP A N 1
ATOM 1290 C CA . ASP A 1 165 ? 15.167 -14.125 -31.034 1.00 94.75 165 ASP A CA 1
ATOM 1291 C C . ASP A 1 165 ? 13.915 -13.240 -30.918 1.00 94.75 165 ASP A C 1
ATOM 1293 O O . ASP A 1 165 ? 13.462 -12.671 -31.911 1.00 94.75 165 ASP A O 1
ATOM 1297 N N . ASN A 1 166 ? 13.384 -13.074 -29.702 1.00 87.69 166 ASN A N 1
ATOM 1298 C CA . ASN A 1 166 ? 12.251 -12.194 -29.417 1.00 87.69 166 ASN A CA 1
ATOM 1299 C C . ASN A 1 166 ? 12.695 -10.772 -29.050 1.00 87.69 166 ASN A C 1
ATOM 1301 O O . ASN A 1 166 ? 11.852 -9.895 -28.886 1.00 87.69 166 ASN A O 1
ATOM 1305 N N . ILE A 1 167 ? 14.000 -10.514 -28.908 1.00 72.31 167 ILE A N 1
ATOM 1306 C CA . ILE A 1 167 ? 14.510 -9.186 -28.566 1.00 72.31 167 ILE A CA 1
ATOM 1307 C C . ILE A 1 167 ? 14.517 -8.311 -29.819 1.00 72.31 167 ILE A C 1
ATOM 1309 O O . ILE A 1 167 ? 14.971 -8.707 -30.894 1.00 72.31 167 ILE A O 1
ATOM 1313 N N . LEU A 1 168 ? 14.046 -7.078 -29.670 1.00 69.31 168 LEU A N 1
ATOM 1314 C CA . LEU A 1 168 ? 14.159 -6.050 -30.690 1.00 69.31 168 LEU A CA 1
ATOM 1315 C C . LEU A 1 168 ? 15.630 -5.823 -31.074 1.00 69.31 168 LEU A C 1
ATOM 1317 O O . LEU A 1 168 ? 16.478 -5.577 -30.214 1.00 69.31 168 LEU A O 1
ATOM 1321 N N . GLN A 1 169 ? 15.922 -5.848 -32.375 1.00 67.44 169 GLN A N 1
ATOM 1322 C CA . GLN A 1 169 ? 17.287 -5.713 -32.882 1.00 67.44 169 GLN A CA 1
ATOM 1323 C C . GLN A 1 169 ? 17.990 -4.472 -32.302 1.00 67.44 169 GLN A C 1
ATOM 1325 O O . GLN A 1 169 ? 17.483 -3.350 -32.371 1.00 67.44 169 GLN A O 1
ATOM 1330 N N . GLY A 1 170 ? 19.182 -4.666 -31.735 1.00 60.28 170 GLY A N 1
ATOM 1331 C CA . GLY A 1 170 ? 19.964 -3.606 -31.093 1.00 60.28 170 GLY A CA 1
ATOM 1332 C C . GLY A 1 170 ? 19.661 -3.395 -29.604 1.00 60.28 170 GLY A C 1
ATOM 1333 O O . GLY A 1 170 ? 20.299 -2.541 -28.980 1.00 60.28 170 GLY A O 1
ATOM 1334 N N . LYS A 1 171 ? 18.729 -4.154 -29.009 1.00 63.00 171 LYS A N 1
ATOM 1335 C CA . LYS A 1 171 ? 18.403 -4.135 -27.568 1.00 63.00 171 LYS A CA 1
ATOM 1336 C C . LYS A 1 171 ? 18.988 -5.293 -26.769 1.00 63.00 171 LYS A C 1
ATOM 1338 O O . LYS A 1 171 ? 18.829 -5.338 -25.555 1.00 63.00 171 LYS A O 1
ATOM 1343 N N . GLU A 1 172 ? 19.755 -6.176 -27.394 1.00 74.88 172 GLU A N 1
ATOM 1344 C CA . GLU A 1 172 ? 20.339 -7.369 -26.768 1.00 74.88 172 GLU A CA 1
ATOM 1345 C C . GLU A 1 172 ? 21.288 -7.016 -25.610 1.00 74.88 172 GLU A C 1
ATOM 1347 O O . GLU A 1 172 ? 21.504 -7.810 -24.695 1.00 74.88 172 GLU A O 1
ATOM 1352 N N . HIS A 1 173 ? 21.854 -5.806 -25.625 1.00 68.62 173 HIS A N 1
ATOM 1353 C CA . HIS A 1 173 ? 22.729 -5.317 -24.564 1.00 68.62 173 HIS A CA 1
ATOM 1354 C C . HIS A 1 173 ? 22.009 -5.084 -23.227 1.00 68.62 173 HIS A C 1
ATOM 1356 O O . HIS A 1 173 ? 22.662 -5.212 -22.194 1.00 68.62 173 HIS A O 1
ATOM 1362 N N . ASN A 1 174 ? 20.696 -4.822 -23.236 1.00 67.31 174 ASN A N 1
ATOM 1363 C CA . ASN A 1 174 ? 19.877 -4.648 -22.028 1.00 67.31 174 ASN A CA 1
ATOM 1364 C C . ASN A 1 174 ? 19.733 -5.939 -21.210 1.00 67.31 174 ASN A C 1
ATOM 1366 O O . ASN A 1 174 ? 19.318 -5.901 -20.058 1.00 67.31 174 ASN A O 1
ATOM 1370 N N . PHE A 1 175 ? 20.092 -7.075 -21.810 1.00 78.69 175 PHE A N 1
ATOM 1371 C CA . PHE A 1 175 ? 20.035 -8.398 -21.202 1.00 78.69 175 PHE A CA 1
ATOM 1372 C C . PHE A 1 175 ? 21.436 -8.963 -20.957 1.00 78.69 175 PHE A C 1
ATOM 1374 O O . PHE A 1 175 ? 21.615 -10.180 -20.856 1.00 78.69 175 PHE A O 1
ATOM 1381 N N . LYS A 1 176 ? 22.475 -8.126 -20.891 1.00 82.38 176 LYS A N 1
ATOM 1382 C CA . LYS A 1 176 ? 23.819 -8.587 -20.522 1.00 82.38 176 LYS A CA 1
ATOM 1383 C C . LYS A 1 176 ? 23.891 -8.854 -19.023 1.00 82.38 176 LYS A C 1
ATOM 1385 O O . LYS A 1 176 ? 23.444 -8.038 -18.230 1.00 82.38 176 LYS A O 1
ATOM 1390 N N . LYS A 1 177 ? 24.490 -9.987 -18.652 1.00 85.88 177 LYS A N 1
ATOM 1391 C CA . LYS A 1 177 ? 24.817 -10.267 -17.252 1.00 85.88 177 LYS A CA 1
ATOM 1392 C C . LYS A 1 177 ? 25.931 -9.340 -16.785 1.00 85.88 177 LYS A C 1
ATOM 1394 O O . LYS A 1 177 ? 26.867 -9.062 -17.540 1.00 85.88 177 LYS A O 1
ATOM 1399 N N . VAL A 1 178 ? 25.843 -8.918 -15.537 1.00 79.44 178 VAL A N 1
ATOM 1400 C CA . VAL A 1 178 ? 26.924 -8.275 -14.800 1.00 79.44 178 VAL A CA 1
ATOM 1401 C C . VAL A 1 178 ? 27.770 -9.379 -14.172 1.00 79.44 178 VAL A C 1
ATOM 1403 O O . VAL A 1 178 ? 27.241 -10.358 -13.653 1.00 79.44 178 VAL A O 1
ATOM 1406 N N . GLY A 1 179 ? 29.094 -9.270 -14.283 1.00 74.00 179 GLY A N 1
ATOM 1407 C CA . GLY A 1 179 ? 30.008 -10.270 -13.730 1.00 74.00 179 GLY A CA 1
ATOM 1408 C C . GLY A 1 179 ? 29.991 -10.291 -12.198 1.00 74.00 179 GLY A C 1
ATOM 1409 O O . GLY A 1 179 ? 29.759 -9.266 -11.559 1.00 74.00 179 GLY A O 1
ATOM 1410 N N . ASN A 1 180 ? 30.314 -11.445 -11.611 1.00 69.81 180 ASN A N 1
ATOM 1411 C CA . ASN A 1 180 ? 30.424 -11.651 -10.156 1.00 69.81 180 ASN A CA 1
ATOM 1412 C C . ASN A 1 180 ? 31.529 -10.815 -9.475 1.00 69.81 180 ASN A C 1
ATOM 1414 O O . ASN A 1 180 ? 31.621 -10.758 -8.255 1.00 69.81 180 ASN A O 1
ATOM 1418 N N . ASN A 1 181 ? 32.394 -10.183 -10.266 1.00 65.31 181 ASN A N 1
ATOM 1419 C CA . ASN A 1 181 ? 33.421 -9.246 -9.824 1.00 65.31 181 ASN A CA 1
ATOM 1420 C C . ASN A 1 181 ? 32.898 -7.807 -9.667 1.00 65.31 181 ASN A C 1
ATOM 1422 O O . ASN A 1 181 ? 33.620 -6.958 -9.150 1.00 65.31 181 ASN A O 1
ATOM 1426 N N . ILE A 1 182 ? 31.692 -7.526 -10.168 1.00 62.56 182 ILE A N 1
ATOM 1427 C CA . ILE A 1 182 ? 31.063 -6.197 -10.191 1.00 62.56 182 ILE A CA 1
ATOM 1428 C C . ILE A 1 182 ? 29.736 -6.211 -9.416 1.00 62.56 182 ILE A C 1
ATOM 1430 O O . ILE A 1 182 ? 29.382 -5.201 -8.821 1.00 62.56 182 ILE A O 1
ATOM 1434 N N . SER A 1 183 ? 29.030 -7.346 -9.398 1.00 65.38 183 SER A N 1
ATOM 1435 C CA . SER A 1 183 ? 27.760 -7.553 -8.694 1.00 65.38 183 SER A CA 1
ATOM 1436 C C . SER A 1 183 ? 27.872 -8.733 -7.718 1.00 65.38 183 SER A C 1
ATOM 1438 O O . SER A 1 183 ? 28.509 -9.742 -8.023 1.00 65.38 183 SER A O 1
ATOM 1440 N N . SER A 1 184 ? 27.258 -8.598 -6.541 1.00 66.81 184 SER A N 1
ATOM 1441 C CA . SER A 1 184 ? 27.198 -9.601 -5.469 1.00 66.81 184 SER A CA 1
ATOM 1442 C C . SER A 1 184 ? 25.737 -9.909 -5.154 1.00 66.81 184 SER A C 1
ATOM 1444 O O . SER A 1 184 ? 24.907 -9.013 -5.214 1.00 66.81 184 SER A O 1
ATOM 1446 N N . THR A 1 185 ? 25.427 -11.149 -4.777 1.00 68.94 185 THR A N 1
ATOM 1447 C CA . THR A 1 185 ? 24.069 -11.544 -4.367 1.00 68.94 185 THR A CA 1
ATOM 1448 C C . THR A 1 185 ? 23.797 -11.273 -2.892 1.00 68.94 185 THR A C 1
ATOM 1450 O O . THR A 1 185 ? 22.700 -11.519 -2.436 1.00 68.94 185 THR A O 1
ATOM 1453 N N . HIS A 1 186 ? 24.790 -10.854 -2.097 1.00 69.38 186 HIS A N 1
ATOM 1454 C CA . HIS A 1 186 ? 24.644 -10.589 -0.650 1.00 69.38 186 HIS A CA 1
ATOM 1455 C C . HIS A 1 186 ? 23.984 -11.720 0.166 1.00 69.38 186 HIS A C 1
ATOM 1457 O O . HIS A 1 186 ? 23.540 -11.505 1.290 1.00 69.38 186 HIS A O 1
ATOM 1463 N N . GLY A 1 187 ? 23.973 -12.944 -0.372 1.00 76.12 187 GLY A N 1
ATOM 1464 C CA . GLY A 1 187 ? 23.305 -14.094 0.231 1.00 76.12 187 GLY A CA 1
ATOM 1465 C C . GLY A 1 187 ? 21.781 -14.124 0.055 1.00 76.12 187 GLY A C 1
ATOM 1466 O O . GLY A 1 187 ? 21.150 -14.992 0.656 1.00 76.12 187 GLY A O 1
ATOM 1467 N N . THR A 1 188 ? 21.187 -13.234 -0.747 1.00 83.69 188 THR A N 1
ATOM 1468 C CA . THR A 1 188 ? 19.759 -13.264 -1.094 1.00 83.69 188 THR A CA 1
ATOM 1469 C C . THR A 1 188 ? 19.489 -14.212 -2.276 1.00 83.69 188 THR A C 1
ATOM 1471 O O . THR A 1 188 ? 20.330 -14.379 -3.175 1.00 83.69 188 THR A O 1
ATOM 1474 N N . PRO A 1 189 ? 18.325 -14.891 -2.288 1.00 90.56 189 PRO A N 1
ATOM 1475 C CA . PRO A 1 189 ? 17.874 -15.653 -3.450 1.00 90.56 189 PRO A CA 1
ATOM 1476 C C . PRO A 1 189 ? 17.559 -14.724 -4.634 1.00 90.56 189 PRO A C 1
ATOM 1478 O O . PRO A 1 189 ? 17.514 -13.506 -4.485 1.00 90.56 189 PRO A O 1
ATOM 1481 N N . TYR A 1 190 ? 17.357 -15.296 -5.822 1.00 92.06 190 TYR A N 1
ATOM 1482 C CA . TYR A 1 190 ? 16.868 -14.544 -6.982 1.00 92.06 190 TYR A CA 1
ATOM 1483 C C . TYR A 1 190 ? 15.433 -14.071 -6.760 1.00 92.06 190 TYR A C 1
ATOM 1485 O O . TYR A 1 190 ? 14.566 -14.882 -6.416 1.00 92.06 190 TYR A O 1
ATOM 1493 N N . ASP A 1 191 ? 15.176 -12.785 -6.976 1.00 92.81 191 ASP A N 1
ATOM 1494 C CA . ASP A 1 191 ? 13.896 -12.177 -6.643 1.00 92.81 191 ASP A CA 1
ATOM 1495 C C . ASP A 1 191 ? 13.062 -11.810 -7.878 1.00 92.81 191 ASP A C 1
ATOM 1497 O O . ASP A 1 191 ? 13.126 -10.707 -8.421 1.00 92.81 191 ASP A O 1
ATOM 1501 N N . TYR A 1 192 ? 12.165 -12.714 -8.279 1.00 93.88 192 TYR A N 1
ATOM 1502 C CA . TYR A 1 192 ? 11.196 -12.448 -9.349 1.00 93.88 192 TYR A CA 1
ATOM 1503 C C . TYR A 1 192 ? 10.271 -11.250 -9.069 1.00 93.88 192 TYR A C 1
ATOM 1505 O O . TYR A 1 192 ? 9.647 -10.739 -9.998 1.00 93.88 192 TYR A O 1
ATOM 1513 N N . ARG A 1 193 ? 10.132 -10.821 -7.807 1.00 91.75 193 ARG A N 1
ATOM 1514 C CA . ARG A 1 193 ? 9.278 -9.698 -7.398 1.00 91.75 193 ARG A CA 1
ATOM 1515 C C . ARG A 1 193 ? 10.053 -8.396 -7.217 1.00 91.75 193 ARG A C 1
ATOM 1517 O O . ARG A 1 193 ? 9.421 -7.397 -6.872 1.00 91.75 193 ARG A O 1
ATOM 1524 N N . SER A 1 194 ? 11.357 -8.374 -7.488 1.00 90.69 194 SER A N 1
ATOM 1525 C CA . SER A 1 194 ? 12.159 -7.158 -7.376 1.00 90.69 194 SER A CA 1
ATOM 1526 C C . SER A 1 194 ? 11.578 -6.052 -8.255 1.00 90.69 194 SER A C 1
ATOM 1528 O O . SER A 1 194 ? 11.249 -6.267 -9.430 1.00 90.69 194 SER A O 1
ATOM 1530 N N . VAL A 1 195 ? 11.484 -4.838 -7.709 1.00 86.00 195 VAL A N 1
ATOM 1531 C CA . VAL A 1 195 ? 11.101 -3.648 -8.487 1.00 86.00 195 VAL A CA 1
ATOM 1532 C C . VAL A 1 195 ? 12.150 -3.325 -9.564 1.00 86.00 195 VAL A C 1
ATOM 1534 O O . VAL A 1 195 ? 11.867 -2.622 -10.537 1.00 86.00 195 VAL A O 1
ATOM 1537 N N . MET A 1 196 ? 13.353 -3.892 -9.437 1.00 84.44 196 MET A N 1
ATOM 1538 C CA . MET A 1 196 ? 14.450 -3.810 -10.401 1.00 84.44 196 MET A CA 1
ATOM 1539 C C . MET A 1 196 ? 14.385 -4.888 -11.488 1.00 84.44 196 MET A C 1
ATOM 1541 O O . MET A 1 196 ? 15.226 -4.888 -12.387 1.00 84.44 196 MET A O 1
ATOM 1545 N N . HIS A 1 197 ? 13.412 -5.801 -11.455 1.00 90.94 197 HIS A N 1
ATOM 1546 C CA . HIS A 1 197 ? 13.242 -6.800 -12.505 1.00 90.94 197 HIS A CA 1
ATOM 1547 C C . HIS A 1 197 ? 12.474 -6.218 -13.708 1.00 90.94 197 HIS A C 1
ATOM 1549 O O . HIS A 1 197 ? 11.505 -5.460 -13.566 1.00 90.94 197 HIS A O 1
ATOM 1555 N N . TYR A 1 198 ? 12.893 -6.585 -14.918 1.00 83.81 198 TYR A N 1
ATOM 1556 C CA . TYR A 1 198 ? 12.154 -6.319 -16.158 1.00 83.81 198 TYR A CA 1
ATOM 1557 C C . TYR A 1 198 ? 10.861 -7.130 -16.266 1.00 83.81 198 TYR A C 1
ATOM 1559 O O . TYR A 1 198 ? 10.750 -8.228 -15.724 1.00 83.81 198 TYR A O 1
ATOM 1567 N N . SER A 1 199 ? 9.886 -6.607 -17.003 1.00 84.50 199 SER A N 1
ATOM 1568 C CA . SER A 1 199 ? 8.715 -7.381 -17.408 1.00 84.50 199 SER A CA 1
ATOM 1569 C C . SER A 1 199 ? 9.086 -8.430 -18.459 1.00 84.50 199 SER A C 1
ATOM 1571 O O . SER A 1 199 ? 10.099 -8.320 -19.155 1.00 84.50 199 SER A O 1
ATOM 1573 N N . LYS A 1 200 ? 8.232 -9.445 -18.613 1.00 84.44 200 LYS A N 1
ATOM 1574 C CA . LYS A 1 200 ? 8.406 -10.525 -19.595 1.00 84.44 200 LYS A CA 1
ATOM 1575 C C . LYS A 1 200 ? 8.534 -10.033 -21.041 1.00 84.44 200 LYS A C 1
ATOM 1577 O O . LYS A 1 200 ? 9.215 -10.675 -21.839 1.00 84.44 200 LYS A O 1
ATOM 1582 N N . ASP A 1 201 ? 7.895 -8.910 -21.367 1.00 82.06 201 ASP A N 1
ATOM 1583 C CA . ASP A 1 201 ? 7.792 -8.377 -22.731 1.00 82.06 201 ASP A CA 1
ATOM 1584 C C . ASP A 1 201 ? 8.695 -7.155 -22.964 1.00 82.06 201 ASP A C 1
ATOM 1586 O O . ASP A 1 201 ? 8.651 -6.539 -24.033 1.00 82.06 201 ASP A O 1
ATOM 1590 N N . ASP A 1 202 ? 9.553 -6.804 -22.001 1.00 73.50 202 ASP A N 1
ATOM 1591 C CA . ASP A 1 202 ? 10.452 -5.664 -22.152 1.00 73.50 202 ASP A CA 1
ATOM 1592 C C . ASP A 1 202 ? 11.357 -5.854 -23.374 1.00 73.50 202 ASP A C 1
ATOM 1594 O O . ASP A 1 202 ? 11.997 -6.890 -23.560 1.00 73.50 202 ASP A O 1
ATOM 1598 N N . PHE A 1 203 ? 11.402 -4.835 -24.235 1.00 77.88 203 PHE A N 1
ATOM 1599 C CA . PHE A 1 203 ? 12.147 -4.834 -25.500 1.00 77.88 203 PHE A CA 1
ATOM 1600 C C . PHE A 1 203 ? 11.788 -5.967 -26.477 1.00 77.88 203 PHE A C 1
ATOM 1602 O O . PHE A 1 203 ? 12.627 -6.330 -27.307 1.00 77.88 203 PHE A O 1
ATOM 1609 N N . THR A 1 204 ? 10.568 -6.508 -26.417 1.00 74.25 204 THR A N 1
ATOM 1610 C CA . THR A 1 204 ? 10.092 -7.482 -27.408 1.00 74.25 204 THR A CA 1
ATOM 1611 C C . THR A 1 204 ? 10.020 -6.898 -28.824 1.00 74.25 204 THR A C 1
ATOM 1613 O O . THR A 1 204 ? 9.748 -5.711 -29.022 1.00 74.25 204 THR A O 1
ATOM 1616 N N . ASN A 1 205 ? 10.252 -7.747 -29.824 1.00 76.62 205 ASN A N 1
ATOM 1617 C CA . ASN A 1 205 ? 9.963 -7.491 -31.236 1.00 76.62 205 ASN A CA 1
ATOM 1618 C C . ASN A 1 205 ? 8.541 -7.920 -31.651 1.00 76.62 205 ASN A C 1
ATOM 1620 O O . ASN A 1 205 ? 8.234 -7.926 -32.838 1.00 76.62 205 ASN A O 1
ATOM 1624 N N . GLY A 1 206 ? 7.690 -8.309 -30.695 1.00 79.69 206 GLY A N 1
ATOM 1625 C CA . GLY A 1 206 ? 6.315 -8.745 -30.941 1.00 79.69 206 GLY A CA 1
ATOM 1626 C C . GLY A 1 206 ? 6.150 -10.243 -31.224 1.00 79.69 206 GLY A C 1
ATOM 1627 O O . GLY A 1 206 ? 5.018 -10.717 -31.244 1.00 79.69 206 GLY A O 1
ATOM 1628 N N . ASN A 1 207 ? 7.237 -11.013 -31.371 1.00 85.19 207 ASN A N 1
ATOM 1629 C CA . ASN A 1 207 ? 7.177 -12.467 -31.608 1.00 85.19 207 ASN A CA 1
ATOM 1630 C C . ASN A 1 207 ? 7.006 -13.306 -30.326 1.00 85.19 207 ASN A C 1
ATOM 1632 O O . ASN A 1 207 ? 6.976 -14.535 -30.383 1.00 85.19 207 ASN A O 1
ATOM 1636 N N . GLY A 1 208 ? 6.887 -12.652 -29.171 1.00 86.50 208 GLY A N 1
ATOM 1637 C CA . GLY A 1 208 ? 6.700 -13.279 -27.866 1.00 86.50 208 GLY A CA 1
ATOM 1638 C C . GLY A 1 208 ? 7.512 -12.588 -26.775 1.00 86.50 208 GLY A C 1
ATOM 1639 O O . GLY A 1 208 ? 8.186 -11.586 -27.017 1.00 86.50 208 GLY A O 1
ATOM 1640 N N . SER A 1 209 ? 7.463 -13.134 -25.564 1.00 91.00 209 SER A N 1
ATOM 1641 C CA . SER A 1 209 ? 8.197 -12.594 -24.418 1.00 91.00 209 SER A CA 1
ATOM 1642 C C . SER A 1 209 ? 9.712 -12.745 -24.590 1.00 91.00 209 SER A C 1
ATOM 1644 O O . SER A 1 209 ? 10.196 -13.740 -25.138 1.00 91.00 209 SER A O 1
ATOM 1646 N N . THR A 1 210 ? 10.467 -11.747 -24.132 1.00 86.12 210 THR A N 1
ATOM 1647 C CA . THR A 1 210 ? 11.940 -11.731 -24.138 1.00 86.12 210 THR A CA 1
ATOM 1648 C C . THR A 1 210 ? 12.523 -12.440 -22.923 1.00 86.12 210 THR A C 1
ATOM 1650 O O . THR A 1 210 ? 13.641 -12.953 -22.998 1.00 86.12 210 THR A O 1
ATOM 1653 N N . ILE A 1 211 ? 11.767 -12.507 -21.824 1.00 94.50 211 ILE A N 1
ATOM 1654 C CA . ILE A 1 211 ? 12.138 -13.203 -20.591 1.00 94.50 211 ILE A CA 1
ATOM 1655 C C . ILE A 1 211 ? 11.091 -14.274 -20.291 1.00 94.50 211 ILE A C 1
ATOM 1657 O O . ILE A 1 211 ? 9.914 -13.969 -20.091 1.00 94.50 211 ILE A O 1
ATOM 1661 N N . ILE A 1 212 ? 11.535 -15.527 -20.224 1.00 98.06 212 ILE A N 1
ATOM 1662 C CA . ILE A 1 212 ? 10.714 -16.665 -19.807 1.00 98.06 212 ILE A CA 1
ATOM 1663 C C . ILE A 1 212 ? 11.204 -17.141 -18.444 1.00 98.06 212 ILE A C 1
ATOM 1665 O O . ILE A 1 212 ? 12.374 -17.496 -18.309 1.00 98.06 212 ILE A O 1
ATOM 1669 N N . THR A 1 213 ? 10.344 -17.143 -17.429 1.00 97.75 213 THR A N 1
ATOM 1670 C CA . THR A 1 213 ? 10.708 -17.664 -16.107 1.00 97.75 213 THR A CA 1
ATOM 1671 C C . THR A 1 213 ? 10.773 -19.187 -16.152 1.00 97.75 213 THR A C 1
ATOM 1673 O O . THR A 1 213 ? 9.948 -19.841 -16.791 1.00 97.75 213 THR A O 1
ATOM 1676 N N . ILE A 1 214 ? 11.762 -19.774 -15.477 1.00 97.88 214 ILE A N 1
ATOM 1677 C CA . ILE A 1 214 ? 11.885 -21.235 -15.386 1.00 97.88 214 ILE A CA 1
ATOM 1678 C C . ILE A 1 214 ? 10.731 -21.810 -14.566 1.00 97.88 214 ILE A C 1
ATOM 1680 O O . ILE A 1 214 ? 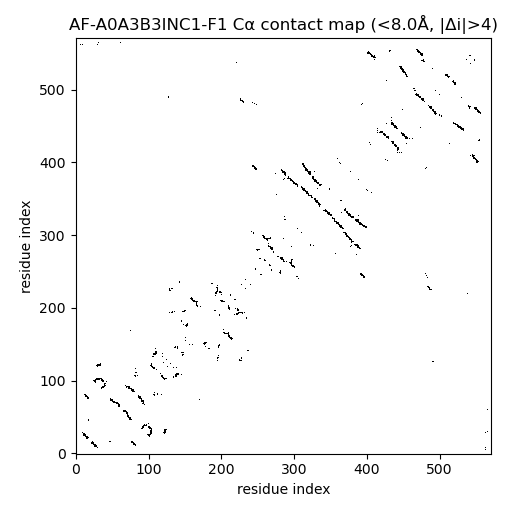10.178 -22.845 -14.932 1.00 97.88 214 ILE A O 1
ATOM 1684 N N . ASP A 1 215 ? 10.333 -21.124 -13.493 1.00 96.00 215 ASP A N 1
ATOM 1685 C CA . ASP A 1 215 ? 9.086 -21.408 -12.789 1.00 96.00 215 ASP A CA 1
ATOM 1686 C C . ASP A 1 215 ? 7.940 -20.588 -13.419 1.00 96.00 215 ASP A C 1
ATOM 1688 O O . ASP A 1 215 ? 7.919 -19.357 -13.288 1.00 96.00 215 ASP A O 1
ATOM 1692 N N . PRO A 1 216 ? 6.965 -21.233 -14.093 1.00 94.31 216 PRO A N 1
ATOM 1693 C CA . PRO A 1 216 ? 5.895 -20.536 -14.805 1.00 94.31 216 PRO A CA 1
ATOM 1694 C C . PRO A 1 216 ? 4.984 -19.706 -13.899 1.00 94.31 216 PRO A C 1
ATOM 1696 O O . PRO A 1 216 ? 4.330 -18.780 -14.378 1.00 94.31 216 PRO A O 1
ATOM 1699 N N . ARG A 1 217 ? 4.943 -20.001 -12.590 1.00 91.00 217 ARG A N 1
ATOM 1700 C CA . ARG A 1 217 ? 4.128 -19.249 -11.622 1.00 91.00 217 ARG A CA 1
ATOM 1701 C C . ARG A 1 217 ? 4.565 -17.789 -11.509 1.00 91.00 217 ARG A C 1
ATOM 1703 O O . ARG A 1 217 ? 3.761 -16.949 -11.127 1.00 91.00 217 ARG A O 1
ATOM 1710 N N . PHE A 1 218 ? 5.813 -17.483 -11.868 1.00 93.06 218 PHE A N 1
ATOM 1711 C CA . PHE A 1 218 ? 6.365 -16.130 -11.813 1.00 93.06 218 PHE A CA 1
ATOM 1712 C C . PHE A 1 218 ? 6.331 -15.386 -13.155 1.00 93.06 218 PHE A C 1
ATOM 1714 O O . PHE A 1 218 ? 6.735 -14.226 -13.217 1.00 93.06 218 PHE A O 1
ATOM 1721 N N . GLN A 1 219 ? 5.813 -15.997 -14.225 1.00 93.50 219 GLN A N 1
ATOM 1722 C CA . GLN A 1 219 ? 5.884 -15.421 -15.572 1.00 93.50 219 GLN A CA 1
ATOM 1723 C C . GLN A 1 219 ? 5.149 -14.077 -15.701 1.00 93.50 219 GLN A C 1
ATOM 1725 O O . GLN A 1 219 ? 5.600 -13.204 -16.442 1.00 93.50 219 GLN A O 1
ATOM 1730 N N . ASN A 1 220 ? 4.033 -13.912 -14.984 1.00 85.75 220 ASN A N 1
ATOM 1731 C CA . ASN A 1 220 ? 3.267 -12.661 -14.914 1.00 85.75 220 ASN A CA 1
ATOM 1732 C C . ASN A 1 220 ? 3.600 -11.822 -13.665 1.00 85.75 220 ASN A C 1
ATOM 1734 O O . ASN A 1 220 ? 3.030 -10.755 -13.483 1.00 85.75 220 ASN A O 1
ATOM 1738 N N . VAL A 1 221 ? 4.522 -12.293 -12.820 1.00 89.12 221 VAL A N 1
ATOM 1739 C CA . VAL A 1 221 ? 4.933 -11.614 -11.581 1.00 89.12 221 VAL A CA 1
ATOM 1740 C C . VAL A 1 221 ? 6.113 -10.671 -11.827 1.00 89.12 221 VAL A C 1
ATOM 1742 O O . VAL A 1 221 ? 6.192 -9.604 -11.217 1.00 89.12 221 VAL A O 1
ATOM 1745 N N . ILE A 1 222 ? 7.027 -11.052 -12.727 1.00 88.44 222 ILE A N 1
ATOM 1746 C CA . ILE A 1 222 ? 8.194 -10.237 -13.075 1.00 88.44 222 ILE A CA 1
ATOM 1747 C C . ILE A 1 222 ? 7.793 -8.895 -13.701 1.00 88.44 222 ILE A C 1
ATOM 1749 O O . ILE A 1 222 ? 6.867 -8.811 -14.510 1.00 88.44 222 ILE A O 1
ATOM 1753 N N . GLY A 1 223 ? 8.522 -7.833 -13.354 1.00 84.94 223 GLY A N 1
ATOM 1754 C CA . GLY A 1 223 ? 8.238 -6.482 -13.847 1.00 84.94 223 GLY A CA 1
ATOM 1755 C C . GLY A 1 223 ? 7.187 -5.717 -13.045 1.00 84.94 223 GLY A C 1
ATOM 1756 O O . GLY A 1 223 ? 6.698 -4.690 -13.516 1.00 84.94 223 GLY A O 1
ATOM 1757 N N . GLN A 1 224 ? 6.840 -6.185 -11.843 1.00 87.56 224 GLN A N 1
ATOM 1758 C CA . GLN A 1 224 ? 5.944 -5.464 -10.941 1.00 87.56 224 GLN A CA 1
ATOM 1759 C C . GLN A 1 224 ? 6.466 -4.041 -10.638 1.00 87.56 224 GLN A C 1
ATOM 1761 O O . GLN A 1 224 ? 7.674 -3.797 -10.590 1.00 87.56 224 GLN A O 1
ATOM 1766 N N . ARG A 1 225 ? 5.543 -3.089 -10.454 1.00 84.00 225 ARG A N 1
ATOM 1767 C CA . ARG A 1 225 ? 5.822 -1.679 -10.099 1.00 84.00 225 ARG A CA 1
ATOM 1768 C C . ARG A 1 225 ? 4.904 -1.190 -8.970 1.00 84.00 225 ARG A C 1
ATOM 1770 O O . ARG A 1 225 ? 4.396 -0.071 -9.012 1.00 84.00 225 ARG A O 1
ATOM 1777 N N . LEU A 1 226 ? 4.619 -2.073 -8.015 1.00 86.88 226 LEU A N 1
ATOM 1778 C CA . LEU A 1 226 ? 3.854 -1.783 -6.805 1.00 86.88 226 LEU A CA 1
ATOM 1779 C C . LEU A 1 226 ? 4.736 -1.043 -5.802 1.00 86.88 226 LEU A C 1
ATOM 1781 O O . LEU A 1 226 ? 4.458 0.113 -5.506 1.00 86.88 226 LEU A O 1
ATOM 1785 N N . GLU A 1 227 ? 5.796 -1.709 -5.348 1.00 85.62 227 GLU A N 1
ATOM 1786 C CA . GLU A 1 227 ? 6.700 -1.272 -4.280 1.00 85.62 227 GLU A CA 1
ATOM 1787 C C . GLU A 1 227 ? 8.010 -2.077 -4.365 1.00 85.62 227 GLU A C 1
ATOM 1789 O O . GLU A 1 227 ? 8.087 -3.057 -5.118 1.00 85.62 227 GLU A O 1
ATOM 1794 N N . MET A 1 228 ? 9.031 -1.692 -3.604 1.00 84.75 228 MET A N 1
ATOM 1795 C CA . MET A 1 228 ? 10.194 -2.539 -3.330 1.00 84.75 228 MET A CA 1
ATOM 1796 C C . MET A 1 228 ? 9.766 -3.885 -2.740 1.00 84.75 228 MET A C 1
ATOM 1798 O O . MET A 1 228 ? 8.869 -3.971 -1.900 1.00 84.75 228 MET A O 1
ATOM 1802 N N . SER A 1 229 ? 10.426 -4.957 -3.164 1.00 87.75 229 SER A N 1
ATOM 1803 C CA . SER A 1 229 ? 10.249 -6.260 -2.540 1.00 87.75 229 SER A CA 1
ATOM 1804 C C . SER A 1 229 ? 10.949 -6.322 -1.177 1.00 87.75 229 SER A C 1
ATOM 1806 O O . SER A 1 229 ? 11.812 -5.508 -0.836 1.00 87.75 229 SER A O 1
ATOM 1808 N N . HIS A 1 230 ? 10.647 -7.370 -0.410 1.00 84.25 230 HIS A N 1
ATOM 1809 C CA . HIS A 1 230 ? 11.387 -7.674 0.812 1.00 84.25 230 HIS A CA 1
ATOM 1810 C C . HIS A 1 230 ? 12.904 -7.790 0.569 1.00 84.25 230 HIS A C 1
ATOM 1812 O O . HIS A 1 230 ? 13.695 -7.306 1.380 1.00 84.25 230 HIS A O 1
ATOM 1818 N N . TYR A 1 231 ? 13.317 -8.407 -0.544 1.00 84.19 231 TYR A N 1
ATOM 1819 C CA . TYR A 1 231 ? 14.732 -8.598 -0.859 1.00 84.19 231 TYR A CA 1
ATOM 1820 C C . TYR A 1 231 ? 15.400 -7.309 -1.348 1.00 84.19 231 TYR A C 1
ATOM 1822 O O . TYR A 1 231 ? 16.518 -7.045 -0.915 1.00 84.19 231 TYR A O 1
ATOM 1830 N N . ASP A 1 232 ? 14.699 -6.451 -2.103 1.00 83.12 232 ASP A N 1
ATOM 1831 C CA . ASP A 1 232 ? 15.191 -5.111 -2.467 1.00 83.12 232 ASP A CA 1
ATOM 1832 C C . ASP A 1 232 ? 15.558 -4.304 -1.201 1.00 83.12 232 ASP A C 1
ATOM 1834 O O . ASP A 1 232 ? 16.619 -3.677 -1.115 1.00 83.12 232 ASP A O 1
ATOM 1838 N N . VAL A 1 233 ? 14.704 -4.364 -0.169 1.00 79.38 233 VAL A N 1
ATOM 1839 C CA . VAL A 1 233 ? 14.922 -3.682 1.119 1.00 79.38 233 VAL A CA 1
ATOM 1840 C C . VAL A 1 233 ? 16.063 -4.313 1.921 1.00 79.38 233 VAL A C 1
ATOM 1842 O O . VAL A 1 233 ? 16.883 -3.593 2.498 1.00 79.38 233 VAL A O 1
ATOM 1845 N N . LEU A 1 234 ? 16.143 -5.647 1.968 1.00 77.25 234 LEU A N 1
ATOM 1846 C CA . LEU A 1 234 ? 17.238 -6.346 2.647 1.00 77.25 234 LEU A CA 1
ATOM 1847 C C . LEU A 1 234 ? 18.598 -6.010 2.022 1.00 77.25 234 LEU A C 1
ATOM 1849 O O . LEU A 1 234 ? 19.565 -5.762 2.746 1.00 77.25 234 LEU A O 1
ATOM 1853 N N . GLU A 1 235 ? 18.674 -5.964 0.694 1.00 75.62 235 GLU A N 1
ATOM 1854 C CA . GLU A 1 235 ? 19.900 -5.651 -0.045 1.00 75.62 235 GLU A CA 1
ATOM 1855 C C . GLU A 1 235 ? 20.353 -4.202 0.135 1.00 75.62 235 GLU A C 1
ATOM 1857 O O . GLU A 1 235 ? 21.555 -3.925 0.139 1.00 75.62 235 GLU A O 1
ATOM 1862 N N . LEU A 1 236 ? 19.424 -3.275 0.387 1.00 72.00 236 LEU A N 1
ATOM 1863 C CA . LEU A 1 236 ? 19.755 -1.903 0.770 1.00 72.00 236 LEU A CA 1
ATOM 1864 C C . LEU A 1 236 ? 20.479 -1.801 2.127 1.00 72.00 236 LEU A C 1
ATOM 1866 O O . LEU A 1 236 ? 20.982 -0.724 2.459 1.00 72.00 236 LEU A O 1
ATOM 1870 N N . ASN A 1 237 ? 20.545 -2.886 2.919 1.00 60.53 237 ASN A N 1
ATOM 1871 C CA . ASN A 1 237 ? 21.051 -2.912 4.301 1.00 60.53 237 ASN A CA 1
ATOM 1872 C C . ASN A 1 237 ? 20.467 -1.777 5.162 1.00 60.53 237 ASN A C 1
ATOM 1874 O O . ASN A 1 237 ? 21.074 -1.290 6.121 1.00 60.53 237 ASN A O 1
ATOM 1878 N N . GLN A 1 238 ? 19.278 -1.316 4.789 1.00 55.03 238 GLN A N 1
ATOM 1879 C CA . GLN A 1 238 ? 18.515 -0.373 5.561 1.00 55.03 238 GLN A CA 1
ATOM 1880 C C . GLN A 1 238 ? 17.611 -1.251 6.408 1.00 55.03 238 GLN A C 1
ATOM 1882 O O . GLN A 1 238 ? 16.604 -1.769 5.927 1.00 55.03 238 GLN A O 1
ATOM 1887 N N . SER A 1 239 ? 17.979 -1.453 7.679 1.00 48.94 239 SER A N 1
ATOM 1888 C CA . SER A 1 239 ? 16.961 -1.830 8.656 1.00 48.94 239 SER A CA 1
ATOM 1889 C C . SER A 1 239 ? 15.803 -0.872 8.418 1.00 48.94 239 SER A C 1
ATOM 1891 O O . SER A 1 239 ? 16.031 0.331 8.288 1.00 48.94 239 SER A O 1
ATOM 1893 N N . THR A 1 240 ? 14.591 -1.380 8.210 1.00 51.78 240 THR A N 1
ATOM 1894 C CA . THR A 1 240 ? 13.433 -0.524 7.966 1.00 51.78 240 THR A CA 1
ATOM 1895 C C . THR A 1 240 ? 13.282 0.356 9.203 1.00 51.78 240 THR A C 1
ATOM 1897 O O . THR A 1 240 ? 12.672 -0.074 10.173 1.00 51.78 240 THR A O 1
ATOM 1900 N N . ILE A 1 241 ? 13.882 1.556 9.206 1.00 51.16 241 ILE A N 1
ATOM 1901 C CA . ILE A 1 241 ? 13.941 2.484 10.356 1.00 51.16 241 ILE A CA 1
ATOM 1902 C C . ILE A 1 241 ? 12.518 2.792 10.854 1.00 51.16 241 ILE A C 1
ATOM 1904 O O . ILE A 1 241 ? 12.315 3.232 11.980 1.00 51.16 241 ILE A O 1
ATOM 1908 N N . SER A 1 242 ? 11.531 2.552 9.992 1.00 58.44 242 SER A N 1
ATOM 1909 C CA . SER A 1 242 ? 10.113 2.703 10.248 1.00 58.44 242 SER A CA 1
ATOM 1910 C C . SER A 1 242 ? 9.423 1.483 10.864 1.00 58.44 242 SER A C 1
ATOM 1912 O O . SER A 1 242 ? 8.358 1.697 11.417 1.00 58.44 242 SER A O 1
ATOM 1914 N N . LEU A 1 243 ? 9.936 0.246 10.807 1.00 67.00 243 LEU A N 1
ATOM 1915 C CA . LEU A 1 243 ? 9.296 -0.875 11.515 1.00 67.00 243 LEU A CA 1
ATOM 1916 C C . LEU A 1 243 ? 9.797 -0.932 12.956 1.00 67.00 243 LEU A C 1
ATOM 1918 O O . LEU A 1 243 ? 10.994 -1.100 13.188 1.00 67.00 243 LEU A O 1
ATOM 1922 N N . ASN A 1 244 ? 8.862 -0.930 13.902 1.00 63.88 244 ASN A N 1
ATOM 1923 C CA . ASN A 1 244 ? 9.183 -1.170 15.303 1.00 63.88 244 ASN A CA 1
ATOM 1924 C C . ASN A 1 244 ? 8.995 -2.635 15.676 1.00 63.88 244 ASN A C 1
ATOM 1926 O O . ASN A 1 244 ? 9.861 -3.207 16.339 1.00 63.88 244 ASN A O 1
ATOM 1930 N N . TRP A 1 245 ? 7.869 -3.242 15.287 1.00 77.88 245 TRP A N 1
ATOM 1931 C CA . TRP A 1 245 ? 7.520 -4.585 15.743 1.00 77.88 245 TRP A CA 1
ATOM 1932 C C . TRP A 1 245 ? 6.416 -5.235 14.895 1.00 77.88 245 TRP A C 1
ATOM 1934 O O . TRP A 1 245 ? 5.513 -4.549 14.420 1.00 77.88 245 TRP A O 1
ATOM 1944 N N . TYR A 1 246 ? 6.479 -6.560 14.742 1.00 84.31 246 TYR A N 1
ATOM 1945 C CA . TYR A 1 246 ? 5.444 -7.391 14.121 1.00 84.31 246 TYR A CA 1
ATOM 1946 C C . TYR A 1 246 ? 5.223 -8.664 14.948 1.00 84.31 246 TYR A C 1
ATOM 1948 O O . TYR A 1 246 ? 6.191 -9.271 15.421 1.00 84.31 246 TYR A O 1
ATOM 1956 N N . CYS A 1 247 ? 3.965 -9.085 15.075 1.00 84.06 247 CYS A N 1
ATOM 1957 C CA . CYS A 1 247 ? 3.589 -10.390 15.595 1.00 84.06 247 CYS A CA 1
ATOM 1958 C C . CYS A 1 247 ? 2.271 -10.891 14.994 1.00 84.06 247 CYS A C 1
ATOM 1960 O O . CYS A 1 247 ? 1.221 -10.327 15.285 1.00 84.06 247 CYS A O 1
ATOM 1962 N N . GLY A 1 248 ? 2.340 -11.984 14.233 1.00 79.25 248 GLY A N 1
ATOM 1963 C CA . GLY A 1 248 ? 1.170 -12.724 13.729 1.00 79.25 248 GLY A CA 1
ATOM 1964 C C . GLY A 1 248 ? 1.018 -14.118 14.342 1.00 79.25 248 GLY A C 1
ATOM 1965 O O . GLY A 1 248 ? 0.491 -15.014 13.706 1.00 79.25 248 GLY A O 1
ATOM 1966 N N . PHE A 1 249 ? 1.642 -14.362 15.508 1.00 83.56 249 PHE A N 1
ATOM 1967 C CA . PHE A 1 249 ? 1.544 -15.580 16.347 1.00 83.56 249 PHE A CA 1
ATOM 1968 C C . PHE A 1 249 ? 1.758 -16.963 15.679 1.00 83.56 249 PHE A C 1
ATOM 1970 O O . PHE A 1 249 ? 1.725 -17.986 16.365 1.00 83.56 249 PHE A O 1
ATOM 1977 N N . SER A 1 250 ? 2.101 -17.017 14.391 1.00 72.38 250 SER A N 1
ATOM 1978 C CA . SER A 1 250 ? 2.035 -18.182 13.496 1.00 72.38 250 SER A CA 1
ATOM 1979 C C . SER A 1 250 ? 2.837 -19.415 13.930 1.00 72.38 250 SER A C 1
ATOM 1981 O O . SER A 1 250 ? 2.554 -20.527 13.494 1.00 72.38 250 SER A O 1
ATOM 1983 N N . ASN A 1 251 ? 3.825 -19.239 14.810 1.00 70.94 251 ASN A N 1
ATOM 1984 C CA . ASN A 1 251 ? 4.681 -20.314 15.323 1.00 70.94 251 ASN A CA 1
ATOM 1985 C C . ASN A 1 251 ? 4.296 -20.781 16.739 1.00 70.94 251 ASN A C 1
ATOM 1987 O O . ASN A 1 251 ? 5.083 -21.477 17.381 1.00 70.94 251 ASN A O 1
ATOM 1991 N N . GLY A 1 252 ? 3.142 -20.363 17.266 1.00 68.62 252 GLY A N 1
ATOM 1992 C CA . GLY A 1 252 ? 2.747 -20.657 18.645 1.00 68.62 252 GLY A CA 1
ATOM 1993 C C . GLY A 1 252 ? 3.538 -19.851 19.688 1.00 68.62 252 GLY A C 1
ATOM 1994 O O . GLY A 1 252 ? 3.698 -20.283 20.829 1.00 68.62 252 GLY A O 1
ATOM 1995 N N . ILE A 1 253 ? 4.103 -18.703 19.295 1.00 75.56 253 ILE A N 1
ATOM 1996 C CA . ILE A 1 253 ? 4.961 -17.863 20.143 1.00 75.56 253 ILE A CA 1
ATOM 1997 C C . ILE A 1 253 ? 4.314 -16.489 20.291 1.00 75.56 253 ILE A C 1
ATOM 1999 O O . ILE A 1 253 ? 4.017 -15.834 19.299 1.00 75.56 253 ILE A O 1
ATOM 2003 N N . MET A 1 254 ? 4.182 -16.001 21.528 1.00 77.06 254 MET A N 1
ATOM 2004 C CA . MET A 1 25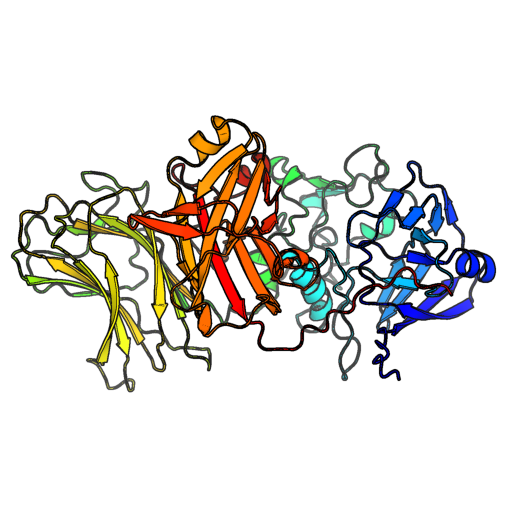4 ? 3.593 -14.688 21.839 1.00 77.06 254 MET A CA 1
ATOM 2005 C C . MET A 1 254 ? 4.489 -13.498 21.454 1.00 77.06 254 MET A C 1
ATOM 2007 O O . MET A 1 254 ? 4.316 -12.414 21.983 1.00 77.06 254 MET A O 1
ATOM 2011 N N . CYS A 1 255 ? 5.518 -13.682 20.621 1.00 82.31 255 CYS A N 1
ATOM 2012 C CA . CYS A 1 255 ? 6.489 -12.641 20.247 1.00 82.31 255 CYS A CA 1
ATOM 2013 C C . CYS A 1 255 ? 7.054 -11.848 21.446 1.00 82.31 255 CYS A C 1
ATOM 2015 O O . CYS A 1 255 ? 7.342 -10.654 21.347 1.00 82.31 255 CYS A O 1
ATOM 2017 N N . ARG A 1 256 ? 7.209 -12.540 22.589 1.00 80.56 256 ARG A N 1
ATOM 2018 C CA . ARG A 1 256 ? 7.606 -11.990 23.896 1.00 80.56 256 ARG A CA 1
ATOM 2019 C C . ARG A 1 256 ? 6.667 -10.904 24.453 1.00 80.56 256 ARG A C 1
ATOM 2021 O O . ARG A 1 256 ? 7.103 -10.087 25.265 1.00 80.56 256 ARG A O 1
ATOM 2028 N N . MET A 1 257 ? 5.414 -10.882 24.009 1.00 82.12 257 MET A N 1
ATOM 2029 C CA . MET A 1 257 ? 4.331 -10.199 24.705 1.00 82.12 257 MET A CA 1
ATOM 2030 C C . MET A 1 257 ? 4.115 -10.837 26.071 1.00 82.12 257 MET A C 1
ATOM 2032 O O . MET A 1 257 ? 4.370 -12.030 26.261 1.00 82.12 257 MET A O 1
ATOM 2036 N N . ASP A 1 258 ? 3.631 -10.027 26.997 1.00 77.50 258 ASP A N 1
ATOM 2037 C CA . ASP A 1 258 ? 3.312 -10.442 28.355 1.00 77.50 258 ASP A CA 1
ATOM 2038 C C . ASP A 1 258 ? 1.819 -10.238 28.619 1.00 77.50 258 ASP A C 1
ATOM 2040 O O . ASP A 1 258 ? 1.177 -9.388 27.997 1.00 77.50 258 ASP A O 1
ATOM 2044 N N . HIS A 1 259 ? 1.255 -11.021 29.528 1.00 78.25 259 HIS A N 1
ATOM 2045 C CA . HIS A 1 259 ? -0.120 -10.854 29.981 1.00 78.25 259 HIS A CA 1
ATOM 2046 C C . HIS A 1 259 ? -0.163 -10.979 31.501 1.00 78.25 259 HIS A C 1
ATOM 2048 O O . HIS A 1 259 ? 0.443 -11.869 32.093 1.00 78.25 259 HIS A O 1
ATOM 2054 N N . CYS A 1 260 ? -0.869 -10.058 32.149 1.00 64.62 260 CYS A N 1
ATOM 2055 C CA . CYS A 1 260 ? -0.973 -10.019 33.603 1.00 64.62 260 CYS A CA 1
ATOM 2056 C C . CYS A 1 260 ? -2.409 -10.299 34.028 1.00 64.62 260 CYS A C 1
ATOM 2058 O O . CYS A 1 260 ? -3.218 -9.372 34.046 1.00 64.62 260 CYS A O 1
ATOM 2060 N N . SER A 1 261 ? -2.687 -11.539 34.438 1.00 67.00 261 SER A N 1
ATOM 2061 C C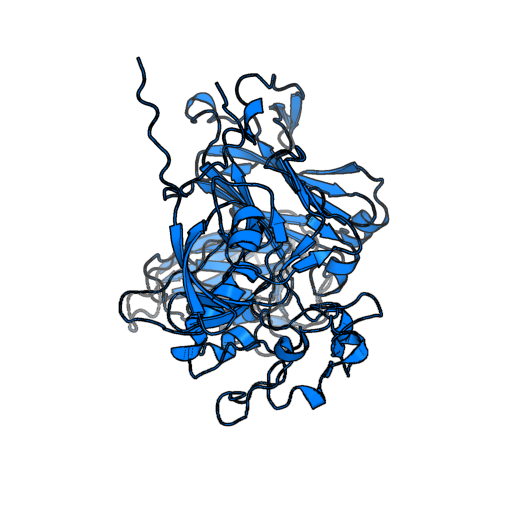A . SER A 1 261 ? -4.008 -11.903 34.949 1.00 67.00 261 SER A CA 1
ATOM 2062 C C . SER A 1 261 ? -4.175 -11.531 36.420 1.00 67.00 261 SER A C 1
ATOM 2064 O O . SER A 1 261 ? -3.379 -11.917 37.282 1.00 67.00 261 SER A O 1
ATOM 2066 N N . LYS A 1 262 ? -5.210 -10.735 36.706 1.00 62.91 262 LYS A N 1
ATOM 2067 C CA . LYS A 1 262 ? -5.655 -10.405 38.075 1.00 62.91 262 LYS A CA 1
ATOM 2068 C C . LYS A 1 262 ? -7.049 -10.946 38.379 1.00 62.91 262 LYS A C 1
ATOM 2070 O O . LYS A 1 262 ? -7.499 -10.835 39.520 1.00 62.91 262 LYS A O 1
ATOM 2075 N N . SER A 1 263 ? -7.722 -11.496 37.376 1.00 64.56 263 SER A N 1
ATOM 2076 C CA . SER A 1 263 ? -9.102 -11.964 37.438 1.00 64.56 263 SER A CA 1
ATOM 2077 C C . SER A 1 263 ? -9.206 -13.423 36.968 1.00 64.56 263 SER A C 1
ATOM 2079 O O . SER A 1 263 ? -8.200 -14.097 36.774 1.00 64.56 263 SER A O 1
ATOM 2081 N N . ASN A 1 264 ? -10.425 -13.947 36.817 1.00 74.44 264 ASN A N 1
ATOM 2082 C CA . ASN A 1 264 ? -10.648 -15.311 36.310 1.00 74.44 264 ASN A CA 1
ATOM 2083 C C . ASN A 1 264 ? -10.626 -15.398 34.774 1.00 74.44 264 ASN A C 1
ATOM 2085 O O . ASN A 1 264 ? -10.989 -16.434 34.216 1.00 74.44 264 ASN A O 1
ATOM 2089 N N . ILE A 1 265 ? -10.276 -14.310 34.093 1.00 83.12 265 ILE A N 1
ATOM 2090 C CA . ILE A 1 265 ? -10.113 -14.271 32.644 1.00 83.12 265 ILE A CA 1
ATOM 2091 C C . ILE A 1 265 ? -8.641 -14.008 32.315 1.00 83.12 265 ILE A C 1
ATOM 2093 O O . ILE A 1 265 ? -7.904 -13.431 33.113 1.00 83.12 265 ILE A O 1
ATOM 2097 N N . SER A 1 266 ? -8.184 -14.502 31.169 1.00 89.56 266 SER A N 1
ATOM 2098 C CA . SER A 1 266 ? -6.797 -14.370 30.725 1.00 89.56 266 SER A CA 1
ATOM 2099 C C . SER A 1 266 ? -6.746 -14.320 29.207 1.00 89.56 266 SER A C 1
ATOM 2101 O O . SER A 1 266 ? -7.609 -14.883 28.530 1.00 89.56 266 SER A O 1
ATOM 2103 N N . TRP A 1 267 ? -5.722 -13.652 28.681 1.00 90.38 267 TRP A N 1
ATOM 2104 C CA . TRP A 1 267 ? -5.357 -13.766 27.278 1.00 90.38 267 TRP A CA 1
ATOM 2105 C C . TRP A 1 267 ? -4.711 -15.128 27.037 1.00 90.38 267 TRP A C 1
ATOM 2107 O O . TRP A 1 267 ? -3.737 -15.491 27.693 1.00 90.38 267 TRP A O 1
ATOM 2117 N N . GLU A 1 268 ? -5.254 -15.874 26.088 1.00 90.62 268 GLU A N 1
ATOM 2118 C CA . GLU A 1 268 ? -4.821 -17.215 25.729 1.00 90.62 268 GLU A CA 1
ATOM 2119 C C . GLU A 1 268 ? -4.524 -17.271 24.237 1.00 90.62 268 GLU A C 1
ATOM 2121 O O . GLU A 1 268 ? -5.226 -16.677 23.419 1.00 90.62 268 GLU A O 1
ATOM 2126 N N . MET A 1 269 ? -3.475 -18.004 23.881 1.00 89.19 269 MET A N 1
ATOM 2127 C CA . MET A 1 269 ? -3.201 -18.305 22.487 1.00 89.19 269 MET A CA 1
ATOM 2128 C C . MET A 1 269 ? -4.047 -19.500 22.065 1.00 89.19 269 MET A C 1
ATOM 2130 O O . MET A 1 269 ? -3.934 -20.585 22.637 1.00 89.19 269 MET A O 1
ATOM 2134 N N . VAL A 1 270 ? -4.881 -19.304 21.054 1.00 88.56 270 VAL A N 1
ATOM 2135 C CA . VAL A 1 270 ? -5.847 -20.301 20.590 1.00 88.56 270 VAL A CA 1
ATOM 2136 C C . VAL A 1 270 ? -5.805 -20.406 19.072 1.00 88.56 270 VAL A C 1
ATOM 2138 O O . VAL A 1 270 ? -5.279 -19.526 18.397 1.00 88.56 270 VAL A O 1
ATOM 2141 N N . THR A 1 271 ? -6.353 -21.494 18.535 1.00 85.19 271 THR A N 1
ATOM 2142 C CA . THR A 1 271 ? -6.484 -21.700 17.083 1.00 85.19 271 THR A CA 1
ATOM 2143 C C . THR A 1 271 ? -7.923 -21.662 16.591 1.00 85.19 271 THR A C 1
ATOM 2145 O O . THR A 1 271 ? -8.181 -21.687 15.394 1.00 85.19 271 THR A O 1
ATOM 2148 N N . GLN A 1 272 ? -8.888 -21.648 17.511 1.00 81.19 272 GLN A N 1
ATOM 2149 C CA . GLN A 1 272 ? -10.304 -21.593 17.185 1.00 81.19 272 GLN A CA 1
ATOM 2150 C C . GLN A 1 272 ? -11.091 -21.063 18.380 1.00 81.19 272 GLN A C 1
ATOM 2152 O O . GLN A 1 272 ? -10.825 -21.441 19.521 1.00 81.19 272 GLN A O 1
ATOM 2157 N N . VAL A 1 273 ? -12.111 -20.245 18.113 1.00 77.81 273 VAL A N 1
ATOM 2158 C CA . VAL A 1 273 ? -13.106 -19.845 19.114 1.00 77.81 273 VAL A CA 1
ATOM 2159 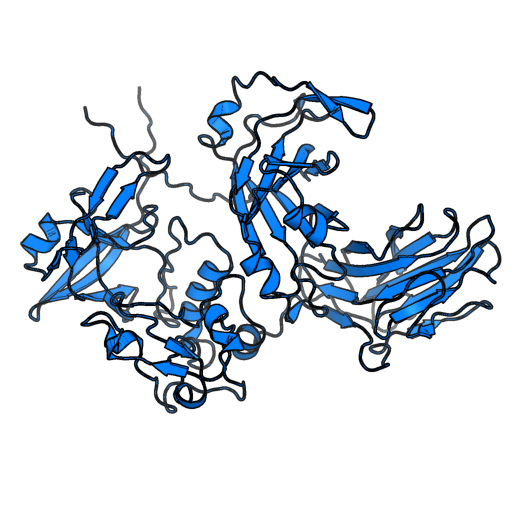C C . VAL A 1 273 ? -14.524 -20.006 18.572 1.00 77.81 273 VAL A C 1
ATOM 2161 O O . VAL A 1 273 ? -14.780 -19.967 17.366 1.00 77.81 273 VAL A O 1
ATOM 2164 N N . SER A 1 274 ? -15.475 -20.240 19.474 1.00 64.75 274 SER A N 1
ATOM 2165 C CA . SER A 1 274 ? -16.885 -20.398 19.121 1.00 64.75 274 SER A CA 1
ATOM 2166 C C . SER A 1 274 ? -17.458 -19.088 18.569 1.00 64.75 274 SER A C 1
ATOM 2168 O O . SER A 1 274 ? -17.475 -18.071 19.262 1.00 64.75 274 SER A O 1
ATOM 2170 N N . GLY A 1 275 ? -17.956 -19.131 17.330 1.00 56.44 275 GLY A N 1
ATOM 2171 C CA . GLY A 1 275 ? -18.539 -17.984 16.625 1.00 56.44 275 GLY A CA 1
ATOM 2172 C C . GLY A 1 275 ? -17.706 -17.462 15.450 1.00 56.44 275 GLY A C 1
ATOM 2173 O O . GLY A 1 275 ? -18.244 -16.704 14.656 1.00 56.44 275 GLY A O 1
ATOM 2174 N N . GLY A 1 276 ? -16.451 -17.895 15.303 1.00 56.12 276 GLY A N 1
ATOM 2175 C CA . GLY A 1 276 ? -15.555 -17.481 14.218 1.00 56.12 276 GLY A CA 1
ATOM 2176 C C . GLY A 1 276 ? -14.100 -17.452 14.687 1.00 56.12 276 GLY A C 1
ATOM 2177 O O . GLY A 1 276 ? -13.853 -17.203 15.859 1.00 56.12 276 GLY A O 1
ATOM 2178 N N . GLY A 1 277 ? -13.154 -17.749 13.799 1.00 51.50 277 GLY A N 1
ATOM 2179 C CA . GLY A 1 277 ? -11.714 -17.742 14.070 1.00 51.50 277 GLY A CA 1
ATOM 2180 C C . GLY A 1 277 ? -10.946 -18.232 12.844 1.00 51.50 277 GLY A C 1
ATOM 2181 O O . GLY A 1 277 ? -11.422 -19.143 12.159 1.00 51.50 277 GLY A O 1
ATOM 2182 N N . GLU A 1 278 ? -9.816 -17.592 12.552 1.00 56.50 278 GLU A N 1
ATOM 2183 C CA . GLU A 1 278 ? -8.959 -17.905 11.408 1.00 56.50 278 GLU A CA 1
ATOM 2184 C C . GLU A 1 278 ? -8.255 -19.266 11.543 1.00 56.50 278 GLU A C 1
ATOM 2186 O O . GLU A 1 278 ? -8.176 -19.865 12.617 1.00 56.50 278 GLU A O 1
ATOM 2191 N N . ILE A 1 279 ? -7.722 -19.763 10.423 1.00 61.91 279 ILE A N 1
ATOM 2192 C CA . ILE A 1 279 ? -6.791 -20.895 10.404 1.00 61.91 279 ILE A CA 1
ATOM 2193 C C . ILE A 1 279 ? -5.414 -20.355 10.805 1.00 61.91 279 ILE A C 1
ATOM 2195 O O . ILE A 1 279 ? -4.656 -19.894 9.961 1.00 61.91 279 ILE A O 1
ATOM 2199 N N . GLY A 1 280 ? -5.080 -20.419 12.089 1.00 75.00 280 GLY A N 1
ATOM 2200 C CA . GLY A 1 280 ? -3.833 -19.858 12.606 1.00 75.00 280 GLY A CA 1
ATOM 2201 C C . GLY A 1 280 ? -3.826 -19.828 14.126 1.00 75.00 280 GLY A C 1
ATOM 2202 O O . GLY A 1 280 ? -4.762 -20.316 14.751 1.00 75.00 280 GLY A O 1
ATOM 2203 N N . TYR A 1 281 ? -2.763 -19.300 14.726 1.00 86.12 281 TYR A N 1
ATOM 2204 C CA . TYR A 1 281 ? -2.749 -18.975 16.152 1.00 86.12 281 TYR A CA 1
ATOM 2205 C C . TYR A 1 281 ? -3.091 -17.501 16.306 1.00 86.12 281 TYR A C 1
ATOM 2207 O O . TYR A 1 281 ? -2.501 -16.695 15.610 1.00 86.12 281 TYR A O 1
ATOM 2215 N N . PHE A 1 282 ? -3.947 -17.159 17.261 1.00 89.38 282 PHE A N 1
ATOM 2216 C CA . PHE A 1 282 ? -4.264 -15.776 17.612 1.00 89.38 282 PHE A CA 1
ATOM 2217 C C . PHE A 1 282 ? -4.439 -15.641 19.124 1.00 89.38 282 PHE A C 1
ATOM 2219 O O . PHE A 1 282 ? -4.615 -16.634 19.840 1.00 89.38 282 PHE A O 1
ATOM 2226 N N . MET A 1 283 ? -4.393 -14.409 19.630 1.00 92.50 283 MET A N 1
ATOM 2227 C CA . MET A 1 283 ? -4.627 -14.140 21.048 1.00 92.50 283 MET A CA 1
ATOM 2228 C C . MET A 1 283 ? -6.107 -13.882 21.292 1.00 92.50 283 MET A C 1
ATOM 2230 O O . MET A 1 283 ? -6.700 -13.031 20.636 1.00 92.50 283 MET A O 1
ATOM 2234 N N . HIS A 1 284 ? -6.694 -14.578 22.262 1.00 92.69 284 HIS A N 1
ATOM 2235 C CA . HIS A 1 284 ? -8.094 -14.446 22.640 1.00 92.69 284 HIS A CA 1
ATOM 2236 C C . HIS A 1 284 ? -8.258 -14.234 24.142 1.00 92.69 284 HIS A C 1
ATOM 2238 O O . HIS A 1 284 ? -7.593 -14.882 24.942 1.00 92.69 284 HIS A O 1
ATOM 2244 N N . VAL A 1 285 ? -9.196 -13.380 24.539 1.00 92.31 285 VAL A N 1
ATOM 2245 C CA . VAL A 1 285 ? -9.657 -13.260 25.924 1.00 92.31 285 VAL A CA 1
ATOM 2246 C C . VAL A 1 285 ? -11.171 -13.373 25.961 1.00 92.31 285 VAL A C 1
ATOM 2248 O O . VAL A 1 285 ? -11.883 -12.568 25.358 1.00 92.31 285 VAL A O 1
ATOM 2251 N N . SER A 1 286 ? -11.675 -14.373 26.681 1.00 91.31 286 SER A N 1
ATOM 2252 C CA . SER A 1 286 ? -13.113 -14.572 26.868 1.00 91.31 286 SER A CA 1
ATOM 2253 C C . SER A 1 286 ? -13.639 -13.647 27.960 1.00 91.31 286 SER A C 1
ATOM 2255 O O . SER A 1 286 ? -13.124 -13.643 29.072 1.00 91.31 286 SER A O 1
ATOM 2257 N N . THR A 1 287 ? -14.703 -12.895 27.674 1.00 90.06 287 THR A N 1
ATOM 2258 C CA . THR A 1 287 ? -15.425 -12.085 28.668 1.00 90.06 287 THR A CA 1
ATOM 2259 C C . THR A 1 287 ? -16.705 -12.774 29.153 1.00 90.06 287 THR A C 1
ATOM 2261 O O . THR A 1 287 ? -17.441 -12.226 29.971 1.00 90.06 287 THR A O 1
ATOM 2264 N N . ALA A 1 288 ? -16.994 -13.994 28.687 1.00 88.88 288 ALA A N 1
ATOM 2265 C CA . ALA A 1 288 ? -18.230 -14.710 29.007 1.00 88.88 288 ALA A CA 1
ATOM 2266 C C . ALA A 1 288 ? -18.369 -15.068 30.499 1.00 88.88 288 ALA A C 1
ATOM 2268 O O . ALA A 1 288 ? -19.481 -15.098 31.031 1.00 88.88 288 ALA A O 1
ATOM 2269 N N . THR A 1 289 ? -17.248 -15.333 31.174 1.00 86.81 289 THR A N 1
ATOM 2270 C CA . THR A 1 289 ? -17.181 -15.687 32.603 1.00 86.81 289 THR A CA 1
ATOM 2271 C C . THR A 1 289 ? -16.766 -14.519 33.500 1.00 86.81 289 THR A C 1
ATOM 2273 O O . THR A 1 289 ? -16.697 -14.695 34.716 1.00 86.81 289 THR A O 1
ATOM 2276 N N . ALA A 1 290 ? -16.492 -13.346 32.921 1.00 87.94 290 ALA A N 1
ATOM 2277 C CA . ALA A 1 290 ? -16.028 -12.169 33.647 1.00 87.94 290 ALA A CA 1
ATOM 2278 C C . ALA A 1 290 ? -17.179 -11.424 34.337 1.00 87.94 290 ALA A C 1
ATOM 2280 O O . ALA A 1 290 ? -18.313 -11.390 33.843 1.00 87.94 290 ALA A O 1
ATOM 2281 N N . GLN A 1 291 ? -16.875 -10.795 35.468 1.00 90.69 291 GLN A N 1
ATOM 2282 C CA . GLN A 1 291 ? -17.770 -9.880 36.168 1.00 90.69 291 GLN A CA 1
ATOM 2283 C C . GLN A 1 291 ? -17.652 -8.471 35.587 1.00 90.69 291 GLN A C 1
ATOM 2285 O O . GLN A 1 291 ? -16.626 -8.091 35.030 1.00 90.69 291 GLN A O 1
ATOM 2290 N N . GLU A 1 292 ? -18.722 -7.684 35.687 1.00 92.12 292 GLU A N 1
ATOM 2291 C CA . GLU A 1 292 ? -18.702 -6.288 35.244 1.00 92.12 292 GLU A CA 1
ATOM 2292 C C . GLU A 1 292 ? -17.574 -5.515 35.946 1.00 92.12 292 GLU A C 1
ATOM 2294 O O . GLU A 1 292 ? -17.478 -5.524 37.173 1.00 92.12 292 GLU A O 1
ATOM 2299 N N . GLY A 1 293 ? -16.725 -4.851 35.159 1.00 89.38 293 GLY A N 1
ATOM 2300 C CA . GLY A 1 293 ? -15.543 -4.142 35.647 1.00 89.38 293 GLY A CA 1
ATOM 2301 C C . GLY A 1 293 ? -14.247 -4.957 35.639 1.00 89.38 293 GLY A C 1
ATOM 2302 O O . GLY A 1 293 ? -13.187 -4.347 35.778 1.00 89.38 293 GLY A O 1
ATOM 2303 N N . ASP A 1 294 ? -14.300 -6.276 35.424 1.00 91.50 294 ASP A N 1
ATOM 2304 C CA . ASP A 1 294 ? -13.094 -7.089 35.235 1.00 91.50 294 ASP A CA 1
ATOM 2305 C C . ASP A 1 294 ? -12.318 -6.606 34.003 1.00 91.50 294 ASP A C 1
ATOM 2307 O O . ASP A 1 294 ? -12.904 -6.294 32.955 1.00 91.50 294 ASP A O 1
ATOM 2311 N N . THR A 1 295 ? -10.992 -6.553 34.132 1.00 92.56 295 THR A N 1
ATOM 2312 C CA . THR A 1 295 ? -10.084 -6.152 33.058 1.00 92.56 295 THR A CA 1
ATOM 2313 C C . THR A 1 295 ? -8.922 -7.114 32.911 1.00 92.56 295 THR A C 1
ATOM 2315 O O . THR A 1 295 ? -8.405 -7.630 33.900 1.00 92.56 295 THR A O 1
ATOM 2318 N N . GLU A 1 296 ? -8.480 -7.306 31.670 1.00 93.69 296 GLU A N 1
ATOM 2319 C CA . GLU A 1 296 ? -7.322 -8.134 31.343 1.00 93.69 296 GLU A CA 1
ATOM 2320 C C . GLU A 1 296 ? -6.461 -7.517 30.257 1.00 93.69 296 GLU A C 1
ATOM 2322 O O . GLU A 1 296 ? -6.962 -6.946 29.286 1.00 93.69 296 GLU A O 1
ATOM 2327 N N . GLN A 1 297 ? -5.146 -7.642 30.425 1.00 93.38 297 GLN A N 1
ATOM 2328 C CA . GLN A 1 297 ? -4.162 -6.889 29.653 1.00 93.38 297 GLN A CA 1
ATOM 2329 C C . GLN A 1 297 ? -3.206 -7.810 28.907 1.00 93.38 297 GLN A C 1
ATOM 2331 O O . GLN A 1 297 ? -2.627 -8.725 29.489 1.00 93.38 297 GLN A O 1
ATOM 2336 N N . LEU A 1 298 ? -3.012 -7.493 27.632 1.00 94.12 298 LEU A N 1
ATOM 2337 C CA . LEU A 1 298 ? -1.981 -8.040 26.767 1.00 94.12 298 LEU A CA 1
ATOM 2338 C C . LEU A 1 298 ? -1.026 -6.903 26.387 1.00 94.12 298 LEU A C 1
ATOM 2340 O O . LEU A 1 298 ? -1.444 -5.865 25.868 1.00 94.12 298 LEU A O 1
ATOM 2344 N N . GLU A 1 299 ? 0.258 -7.078 26.679 1.00 93.19 299 GLU A N 1
ATOM 2345 C CA . GLU A 1 299 ? 1.272 -6.027 26.609 1.00 93.19 299 GLU A CA 1
ATOM 2346 C C . GLU A 1 299 ? 2.373 -6.391 25.613 1.00 93.19 299 GLU A C 1
ATOM 2348 O O . GLU A 1 299 ? 2.928 -7.490 25.645 1.00 93.19 299 GLU A O 1
ATOM 2353 N N . THR A 1 300 ? 2.743 -5.449 24.744 1.00 91.88 300 THR A N 1
ATOM 2354 C CA . THR A 1 300 ? 3.919 -5.614 23.878 1.00 91.88 300 THR A CA 1
ATOM 2355 C C . THR A 1 300 ? 5.215 -5.526 24.683 1.00 91.88 300 THR A C 1
ATOM 2357 O O . THR A 1 300 ? 5.245 -5.049 25.819 1.00 91.88 300 THR A O 1
ATOM 2360 N N . GLN A 1 301 ? 6.342 -5.879 24.062 1.00 88.94 301 GLN A N 1
ATOM 2361 C CA . GLN A 1 301 ? 7.652 -5.508 24.601 1.00 88.94 301 GLN A CA 1
ATOM 2362 C C . GLN A 1 301 ? 7.805 -3.983 24.697 1.00 88.94 301 GLN A C 1
ATOM 2364 O O . GLN A 1 301 ? 7.135 -3.232 23.981 1.00 88.94 301 GLN A O 1
ATOM 2369 N N . ARG A 1 302 ? 8.711 -3.523 25.570 1.00 89.44 302 ARG A N 1
ATOM 2370 C CA . ARG A 1 302 ? 9.144 -2.120 25.587 1.00 89.44 302 ARG A CA 1
ATOM 2371 C C . ARG A 1 302 ? 9.899 -1.810 24.296 1.00 89.44 302 ARG A C 1
ATOM 2373 O O . ARG A 1 302 ? 10.817 -2.537 23.930 1.00 89.44 302 ARG A O 1
ATOM 2380 N N . MET A 1 303 ? 9.522 -0.719 23.645 1.00 88.75 303 MET A N 1
ATOM 2381 C CA . MET A 1 303 ? 10.080 -0.257 22.376 1.00 88.75 303 MET A CA 1
ATOM 2382 C C . MET A 1 303 ? 10.535 1.192 22.505 1.00 88.75 303 MET A C 1
ATOM 2384 O O . MET A 1 303 ? 9.981 1.954 23.297 1.00 88.75 303 MET A O 1
ATOM 2388 N N . THR A 1 304 ? 11.533 1.576 21.716 1.00 86.56 304 THR A N 1
ATOM 2389 C CA . THR A 1 304 ? 12.086 2.934 21.706 1.00 86.56 304 THR A CA 1
ATOM 2390 C C . THR A 1 304 ? 11.763 3.600 20.375 1.00 86.56 304 THR A C 1
ATOM 2392 O O . THR A 1 304 ? 12.187 3.061 19.349 1.00 86.56 304 THR A O 1
ATOM 2395 N N . PRO A 1 305 ? 11.072 4.758 20.376 1.00 85.25 305 PRO A N 1
ATOM 2396 C CA . PRO A 1 305 ? 10.836 5.520 19.163 1.00 85.25 305 PRO A CA 1
ATOM 2397 C C . PRO A 1 305 ? 12.152 5.896 18.473 1.00 85.25 305 PRO A C 1
ATOM 2399 O O . PRO A 1 305 ? 13.054 6.428 19.121 1.00 85.25 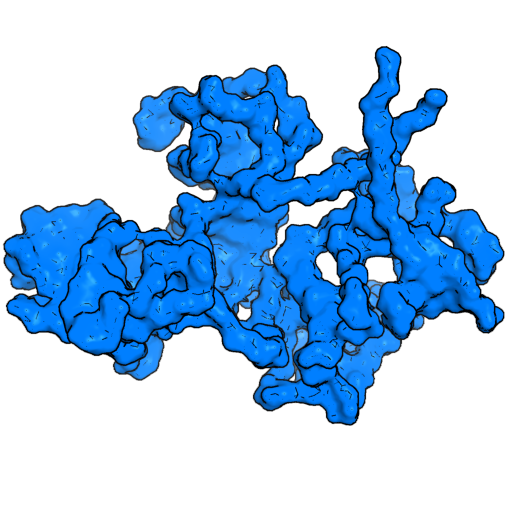305 PRO A O 1
ATOM 2402 N N . GLN A 1 306 ? 12.265 5.645 17.173 1.00 79.62 306 GLN A N 1
ATOM 2403 C CA . GLN A 1 306 ? 13.457 5.946 16.374 1.00 79.62 306 GLN A CA 1
ATOM 2404 C C . GLN A 1 306 ? 13.338 7.274 15.615 1.00 79.62 306 GLN A C 1
ATOM 2406 O O . GLN A 1 306 ? 14.350 7.883 15.258 1.00 79.62 306 GLN A O 1
ATOM 2411 N N . ARG A 1 307 ? 12.118 7.761 15.361 1.00 73.69 307 ARG A N 1
ATOM 2412 C CA . ARG A 1 307 ? 11.868 8.986 14.596 1.00 73.69 307 ARG A CA 1
ATOM 2413 C C . ARG A 1 307 ? 11.600 10.188 15.494 1.00 73.69 307 ARG A C 1
ATOM 2415 O O . ARG A 1 307 ? 10.824 10.150 16.444 1.00 73.69 307 ARG A O 1
ATOM 2422 N N . VAL A 1 308 ? 12.169 11.320 15.084 1.00 75.12 308 VAL A N 1
ATOM 2423 C CA . VAL A 1 308 ? 12.043 12.623 15.764 1.00 75.12 308 VAL A CA 1
ATOM 2424 C C . VAL A 1 308 ? 10.610 13.174 15.732 1.00 75.12 308 VAL A C 1
ATOM 2426 O O . VAL A 1 308 ? 10.241 13.987 16.571 1.00 75.12 308 VAL A O 1
ATOM 2429 N N . CYS A 1 309 ? 9.787 12.763 14.763 1.00 73.00 309 CYS A N 1
ATOM 2430 C CA . CYS A 1 309 ? 8.406 13.234 14.664 1.00 73.00 309 CYS A CA 1
ATOM 2431 C C . CYS A 1 309 ? 7.470 12.618 15.713 1.00 73.00 309 CYS A C 1
ATOM 2433 O O . CYS A 1 309 ? 6.386 13.162 15.899 1.00 73.00 309 CYS A O 1
ATOM 2435 N N . HIS A 1 310 ? 7.878 11.541 16.399 1.00 84.06 310 HIS A N 1
ATOM 2436 C CA . HIS A 1 310 ? 7.084 10.869 17.435 1.00 84.06 310 HIS A CA 1
ATOM 2437 C C . HIS A 1 310 ? 5.671 10.490 16.968 1.00 84.06 310 HIS A C 1
ATOM 2439 O O . HIS A 1 310 ? 4.690 10.730 17.669 1.00 84.06 310 HIS A O 1
ATOM 2445 N N . ILE A 1 311 ? 5.571 9.932 15.761 1.00 86.44 311 ILE A N 1
ATOM 2446 C CA . ILE A 1 311 ? 4.323 9.430 15.180 1.00 86.44 311 ILE A CA 1
ATOM 2447 C C . ILE A 1 311 ? 4.507 7.944 14.917 1.00 86.44 311 ILE A C 1
ATOM 2449 O O . ILE A 1 311 ? 5.486 7.552 14.277 1.00 86.44 311 ILE A O 1
ATOM 2453 N N . GLN A 1 312 ? 3.565 7.134 15.390 1.00 89.88 312 GLN A N 1
ATOM 2454 C CA . GLN A 1 312 ? 3.507 5.714 15.076 1.00 89.88 312 GLN A CA 1
ATOM 2455 C C . GLN A 1 312 ? 2.093 5.315 14.668 1.00 89.88 312 GLN A C 1
ATOM 2457 O O . GLN A 1 312 ? 1.114 5.938 15.076 1.00 89.88 312 GLN A O 1
ATOM 2462 N N . CYS A 1 313 ? 1.996 4.253 13.885 1.00 91.81 313 CYS A N 1
ATOM 2463 C CA . CYS A 1 313 ? 0.749 3.629 13.515 1.00 91.81 313 CYS A CA 1
ATOM 2464 C C . CYS A 1 313 ? 0.746 2.184 13.993 1.00 91.81 313 CYS A C 1
ATOM 2466 O O . CYS A 1 313 ? 1.647 1.406 13.677 1.00 91.81 313 CYS A O 1
ATOM 2468 N N . LEU A 1 314 ? -0.266 1.856 14.790 1.00 95.00 314 LEU A N 1
ATOM 2469 C CA . LEU A 1 314 ? -0.582 0.495 15.179 1.00 95.00 314 LEU A CA 1
ATOM 2470 C C . LEU A 1 314 ? -1.637 -0.048 14.219 1.00 95.00 314 LEU A C 1
ATOM 2472 O O . LEU A 1 314 ? -2.675 0.581 14.034 1.00 95.00 314 LEU A O 1
ATOM 2476 N N . GLN A 1 315 ? -1.374 -1.217 13.657 1.00 94.38 315 GLN A N 1
ATOM 2477 C CA . GLN A 1 315 ? -2.240 -1.958 12.751 1.00 94.38 315 GLN A CA 1
ATOM 2478 C C . GLN A 1 315 ? -2.462 -3.357 13.323 1.00 94.38 315 GLN A C 1
ATOM 2480 O O . GLN A 1 315 ? -1.505 -3.968 13.786 1.00 94.38 315 GLN A O 1
ATOM 2485 N N . PHE A 1 316 ? -3.691 -3.860 13.309 1.00 93.75 316 PHE A N 1
ATOM 2486 C CA . PHE A 1 316 ? -3.998 -5.230 13.729 1.00 93.75 316 PHE A CA 1
ATOM 2487 C C . PHE A 1 316 ? -5.365 -5.665 13.207 1.00 93.75 316 PHE A C 1
ATOM 2489 O O . PHE A 1 316 ? -6.228 -4.824 12.927 1.00 93.75 316 PHE A O 1
ATOM 2496 N N . TYR A 1 317 ? -5.563 -6.976 13.127 1.00 91.25 317 TYR A N 1
ATOM 2497 C CA . TYR A 1 317 ? -6.879 -7.572 12.952 1.00 91.25 317 TYR A CA 1
ATOM 2498 C C . TYR A 1 317 ? -7.494 -7.865 14.314 1.00 91.25 317 TYR A C 1
ATOM 2500 O O . TYR A 1 317 ? -6.801 -8.176 15.288 1.00 91.25 317 TYR A O 1
ATOM 2508 N N . TYR A 1 318 ? -8.810 -7.718 14.405 1.00 90.56 318 TYR A N 1
ATOM 2509 C CA . TYR A 1 318 ? -9.553 -8.085 15.594 1.00 90.56 318 TYR A CA 1
ATOM 2510 C C . TYR A 1 318 ? -10.886 -8.728 15.244 1.00 90.56 318 TYR A C 1
ATOM 2512 O O . TYR A 1 318 ? -11.540 -8.403 14.256 1.00 90.56 318 TYR A O 1
ATOM 2520 N N . TYR A 1 319 ? -11.331 -9.605 16.129 1.00 87.56 319 TYR A N 1
ATOM 2521 C CA . TYR A 1 319 ? -12.644 -10.225 16.068 1.00 87.56 319 TYR A CA 1
ATOM 2522 C C . TYR A 1 319 ? -13.271 -10.199 17.458 1.00 87.56 319 TYR A C 1
ATOM 2524 O O . TYR A 1 319 ? -12.568 -10.296 18.465 1.00 87.56 319 TYR A O 1
ATOM 2532 N N . HIS A 1 320 ? -14.596 -10.062 17.552 1.00 84.88 320 HIS A N 1
ATOM 2533 C CA . HIS A 1 320 ? -15.253 -10.166 18.850 1.00 84.88 320 HIS A CA 1
ATOM 2534 C C . HIS A 1 320 ? -16.686 -10.700 18.795 1.00 84.88 320 HIS A C 1
ATOM 2536 O O . HIS A 1 320 ? -17.495 -10.311 17.958 1.00 84.88 320 HIS A O 1
ATOM 2542 N N . SER A 1 321 ? -17.046 -11.512 19.789 1.00 81.25 321 SER A N 1
ATOM 2543 C CA . SER A 1 321 ? -18.380 -12.123 19.968 1.00 81.25 321 SER A CA 1
ATOM 2544 C C . SER A 1 321 ? -19.016 -11.778 21.328 1.00 81.25 321 SER A C 1
ATOM 2546 O O . SER A 1 321 ? -19.745 -12.565 21.943 1.00 81.25 321 SER A O 1
ATOM 2548 N N . ARG A 1 322 ? -18.699 -10.572 21.812 1.00 80.12 322 ARG A N 1
ATOM 2549 C CA . ARG A 1 322 ? -19.084 -9.983 23.108 1.00 80.12 322 ARG A CA 1
ATOM 2550 C C . ARG A 1 322 ? -20.427 -9.226 23.102 1.00 80.12 322 ARG A C 1
ATOM 2552 O O . ARG A 1 322 ? -21.020 -8.986 22.052 1.00 80.12 322 ARG A O 1
ATOM 2559 N N . ASN A 1 323 ? -20.859 -8.780 24.285 1.00 84.06 323 ASN A N 1
ATOM 2560 C CA . ASN A 1 323 ? -21.918 -7.778 24.460 1.00 84.06 323 ASN A CA 1
ATOM 2561 C C . ASN A 1 323 ? -21.474 -6.383 23.974 1.00 84.06 323 ASN A C 1
ATOM 2563 O O . ASN A 1 323 ? -20.310 -6.046 24.113 1.00 84.06 323 ASN A O 1
ATOM 2567 N N . GLU A 1 324 ? -22.374 -5.526 23.491 1.00 85.31 324 GLU A N 1
ATOM 2568 C CA . GLU A 1 324 ? -22.043 -4.153 23.054 1.00 85.31 324 GLU A CA 1
ATOM 2569 C C . GLU A 1 324 ? -21.371 -3.288 24.141 1.00 85.31 324 GLU A C 1
ATOM 2571 O O . GLU A 1 324 ? -20.671 -2.332 23.809 1.00 85.31 324 GLU A O 1
ATOM 2576 N N . SER A 1 325 ? -21.574 -3.630 25.420 1.00 88.19 325 SER A N 1
ATOM 2577 C CA . SER A 1 325 ? -21.018 -2.923 26.575 1.00 88.19 325 SER A CA 1
ATOM 2578 C C . SER A 1 325 ? -19.550 -3.213 26.880 1.00 88.19 325 SER A C 1
ATOM 2580 O O . SER A 1 325 ? -18.921 -2.402 27.555 1.00 88.19 325 SER A O 1
ATOM 2582 N N . ASP A 1 326 ? -19.023 -4.390 26.511 1.00 90.50 326 ASP A N 1
ATOM 2583 C CA . ASP A 1 326 ? -17.610 -4.677 26.805 1.00 90.50 326 ASP A CA 1
ATOM 2584 C C . ASP A 1 326 ? -16.755 -3.799 25.898 1.00 90.50 326 ASP A C 1
ATOM 2586 O O . ASP A 1 326 ? -17.216 -3.380 24.839 1.00 90.50 326 ASP A O 1
ATOM 2590 N N . THR A 1 327 ? -15.511 -3.521 26.262 1.00 94.06 327 THR A N 1
ATOM 2591 C CA . THR A 1 327 ? -14.626 -2.643 25.486 1.00 94.06 327 THR A CA 1
ATOM 2592 C C . THR A 1 327 ? -13.247 -3.269 25.328 1.00 94.06 327 THR A C 1
ATOM 2594 O O . THR A 1 327 ? -12.783 -4.001 26.199 1.00 94.06 327 THR A O 1
ATOM 2597 N N . LEU A 1 328 ? -12.605 -3.004 24.190 1.00 94.88 328 LEU A N 1
ATOM 2598 C CA . LEU A 1 328 ? -11.178 -3.247 24.012 1.00 94.88 328 LEU A CA 1
ATOM 2599 C C . LEU A 1 328 ? -10.505 -1.880 23.938 1.00 94.88 328 LEU A C 1
ATOM 2601 O O . LEU A 1 328 ? -10.696 -1.133 22.977 1.00 94.88 328 LEU A O 1
ATOM 2605 N N . ASN A 1 329 ? -9.786 -1.528 24.997 1.00 96.62 329 ASN A N 1
ATOM 2606 C CA . ASN A 1 329 ? -9.060 -0.275 25.126 1.00 96.62 329 ASN A CA 1
ATOM 2607 C C . ASN A 1 329 ? -7.627 -0.470 24.616 1.00 96.62 329 ASN A C 1
ATOM 2609 O O . ASN A 1 329 ? -6.937 -1.409 25.016 1.00 96.62 329 ASN A O 1
ATOM 2613 N N . ILE A 1 330 ? -7.166 0.439 23.761 1.00 97.62 330 ILE A N 1
ATOM 2614 C CA . ILE A 1 330 ? -5.800 0.465 23.247 1.00 97.62 330 ILE A CA 1
ATOM 2615 C C . ILE A 1 330 ? -5.080 1.604 23.954 1.00 97.62 330 ILE A C 1
ATOM 2617 O O . ILE A 1 330 ? -5.362 2.783 23.716 1.00 97.62 330 ILE A O 1
ATOM 2621 N N . TRP A 1 331 ? -4.142 1.252 24.825 1.00 97.19 331 TRP A N 1
ATOM 2622 C CA . TRP A 1 331 ? -3.329 2.211 25.559 1.00 97.19 331 TRP A CA 1
ATOM 2623 C C . TRP A 1 331 ? -1.901 2.226 25.037 1.00 97.19 331 TRP A C 1
ATOM 2625 O O . TRP A 1 331 ? -1.362 1.202 24.619 1.00 97.19 331 TRP A O 1
ATOM 2635 N N . ILE A 1 332 ? -1.246 3.370 25.187 1.00 95.94 332 ILE A N 1
ATOM 2636 C CA . ILE A 1 332 ? 0.215 3.422 25.257 1.00 95.94 332 ILE A CA 1
ATOM 2637 C C . ILE A 1 332 ? 0.640 3.630 26.699 1.00 95.94 332 ILE A C 1
ATOM 2639 O O . ILE A 1 332 ? 0.003 4.379 27.441 1.00 95.94 332 ILE A O 1
ATOM 2643 N N . ARG A 1 333 ? 1.723 2.972 27.098 1.00 95.75 333 ARG A N 1
ATOM 2644 C CA . ARG A 1 333 ? 2.373 3.138 28.399 1.00 95.75 333 ARG A CA 1
ATOM 2645 C C . ARG A 1 333 ? 3.788 3.645 28.168 1.00 95.75 333 ARG A C 1
ATOM 2647 O O . ARG A 1 333 ? 4.611 2.886 27.674 1.00 95.75 333 ARG A O 1
ATOM 2654 N N . GLU A 1 334 ? 4.063 4.900 28.508 1.00 95.56 334 GLU A N 1
ATOM 2655 C CA . GLU A 1 334 ? 5.388 5.519 28.351 1.00 95.56 334 GLU A CA 1
ATOM 2656 C C . GLU A 1 334 ? 6.187 5.484 29.655 1.00 95.56 334 GLU A C 1
ATOM 2658 O O . GLU A 1 334 ? 5.638 5.709 30.735 1.00 95.56 334 GLU A O 1
ATOM 2663 N N . PHE A 1 335 ? 7.491 5.249 29.547 1.00 94.81 335 PHE A N 1
ATOM 2664 C CA . PHE A 1 335 ? 8.425 5.133 30.662 1.00 94.81 335 PHE A CA 1
ATOM 2665 C C . PHE A 1 335 ? 9.440 6.266 30.620 1.00 94.81 335 PHE A C 1
ATOM 2667 O O . PHE A 1 335 ? 10.099 6.479 29.602 1.00 94.81 335 PHE A O 1
ATOM 2674 N N . LYS A 1 336 ? 9.609 6.974 31.740 1.00 90.88 336 LYS A N 1
ATOM 2675 C CA . LYS A 1 336 ? 10.532 8.122 31.800 1.00 90.88 336 LYS A CA 1
ATOM 2676 C C . LYS A 1 336 ? 11.999 7.718 31.659 1.00 90.88 336 LYS A C 1
ATOM 2678 O O . LYS A 1 336 ? 12.805 8.488 31.146 1.00 90.88 336 LYS A O 1
ATOM 2683 N N . ASN A 1 337 ? 12.355 6.547 32.176 1.00 87.88 337 ASN A N 1
ATOM 2684 C CA . ASN A 1 337 ? 13.695 5.968 32.148 1.00 87.88 337 ASN A CA 1
ATOM 2685 C C . ASN A 1 337 ? 13.615 4.472 32.508 1.00 87.88 337 ASN A C 1
ATOM 2687 O O . ASN A 1 337 ? 12.535 3.945 32.767 1.00 87.88 337 ASN A O 1
ATOM 2691 N N . GLU A 1 338 ? 14.756 3.783 32.552 1.00 84.06 338 GLU A N 1
ATOM 2692 C CA . GLU A 1 338 ? 14.819 2.350 32.878 1.00 84.06 338 GLU A CA 1
ATOM 2693 C C . GLU A 1 338 ? 14.362 2.010 34.308 1.00 84.06 338 GLU A C 1
ATOM 2695 O O . GLU A 1 338 ? 13.933 0.888 34.561 1.00 84.06 338 GLU A O 1
ATOM 2700 N N . GLN A 1 339 ? 14.413 2.974 35.233 1.00 88.50 339 GLN A N 1
ATOM 2701 C CA . GLN A 1 339 ? 13.998 2.799 36.632 1.00 88.50 339 GLN A CA 1
ATOM 2702 C C . GLN A 1 339 ? 12.476 2.923 36.799 1.00 88.50 339 GLN A C 1
ATOM 2704 O O . GLN A 1 339 ? 11.924 2.485 37.808 1.00 88.50 339 GLN A O 1
ATOM 2709 N N . ASP A 1 340 ? 11.786 3.509 35.817 1.00 90.06 340 ASP A N 1
ATOM 2710 C CA . ASP A 1 340 ? 10.332 3.570 35.774 1.00 90.06 340 ASP A CA 1
ATOM 2711 C C . ASP A 1 340 ? 9.773 2.193 35.383 1.00 90.06 340 ASP A C 1
ATOM 2713 O O . ASP A 1 340 ? 9.764 1.774 34.221 1.00 90.06 340 ASP A O 1
ATOM 2717 N N . LEU A 1 341 ? 9.339 1.440 36.392 1.00 87.00 341 LEU A N 1
ATOM 2718 C CA . LEU A 1 341 ? 8.725 0.125 36.200 1.00 87.00 341 LEU A CA 1
ATOM 2719 C C . LEU A 1 341 ? 7.219 0.223 35.927 1.00 87.00 341 LEU A C 1
ATOM 2721 O O . LEU A 1 341 ? 6.650 -0.684 35.327 1.00 87.00 341 LEU A O 1
ATOM 2725 N N . THR A 1 342 ? 6.584 1.328 36.325 1.00 89.06 342 THR A N 1
ATOM 2726 C CA . THR A 1 342 ? 5.130 1.522 36.243 1.00 89.06 342 THR A CA 1
ATOM 2727 C C . THR A 1 342 ? 4.674 2.120 34.917 1.00 89.06 342 THR A C 1
ATOM 2729 O O . THR A 1 342 ? 3.679 1.668 34.350 1.00 89.06 342 THR A O 1
ATOM 2732 N N . GLY A 1 343 ? 5.404 3.119 34.414 1.00 92.56 343 GLY A N 1
ATOM 2733 C CA . GLY A 1 343 ? 5.027 3.918 33.255 1.00 92.56 343 GLY A CA 1
ATOM 2734 C C . GLY A 1 343 ? 3.748 4.742 33.451 1.00 92.56 343 GLY A C 1
ATOM 2735 O O . GLY A 1 343 ? 2.997 4.589 34.414 1.00 92.56 343 GLY A O 1
ATOM 2736 N N . THR A 1 344 ? 3.482 5.646 32.511 1.00 95.19 344 THR A N 1
ATOM 2737 C CA . THR A 1 344 ? 2.258 6.461 32.452 1.00 95.19 344 THR A CA 1
ATOM 2738 C C . THR A 1 344 ? 1.404 6.013 31.273 1.00 95.19 344 THR A C 1
ATOM 2740 O O . THR A 1 344 ? 1.895 5.970 30.146 1.00 95.19 344 THR A O 1
ATOM 2743 N N . ARG A 1 345 ? 0.129 5.685 31.517 1.00 95.06 345 ARG A N 1
ATOM 2744 C CA . ARG A 1 345 ? -0.796 5.219 30.472 1.00 95.06 345 ARG A CA 1
ATOM 2745 C C . ARG A 1 345 ? -1.589 6.363 29.845 1.00 95.06 345 ARG A C 1
ATOM 2747 O O . ARG A 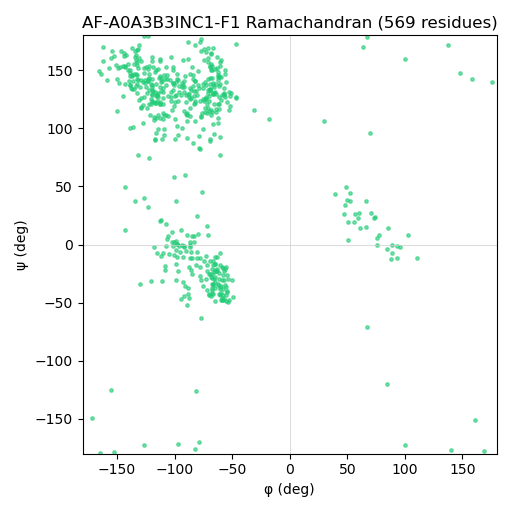1 345 ? -2.053 7.254 30.554 1.00 95.06 345 ARG A O 1
ATOM 2754 N N . ARG A 1 346 ? -1.793 6.299 28.529 1.00 95.88 346 ARG A N 1
ATOM 2755 C CA . ARG A 1 346 ? -2.660 7.202 27.757 1.00 95.88 346 ARG A CA 1
ATOM 2756 C C . ARG A 1 346 ? -3.550 6.378 26.832 1.00 95.88 346 ARG A C 1
ATOM 2758 O O . ARG A 1 346 ? -3.050 5.484 26.152 1.00 95.88 346 ARG A O 1
ATOM 2765 N N . LEU A 1 347 ? -4.857 6.642 26.854 1.00 96.88 347 LEU A N 1
ATOM 2766 C CA . LEU A 1 347 ? -5.815 5.964 25.981 1.00 96.88 347 LEU A CA 1
ATOM 2767 C C . LEU A 1 347 ? -5.642 6.503 24.564 1.00 96.88 347 LEU A C 1
ATOM 2769 O O . LEU A 1 347 ? -5.715 7.716 24.368 1.00 96.88 347 LEU A O 1
ATOM 2773 N N . MET A 1 348 ? -5.416 5.612 23.604 1.00 96.00 348 MET A N 1
ATOM 2774 C CA . MET A 1 348 ? -5.177 5.975 22.203 1.00 96.00 348 MET A CA 1
ATOM 2775 C C . MET A 1 348 ? -6.330 5.566 21.293 1.00 96.00 348 MET A C 1
ATOM 2777 O O . MET A 1 348 ? -6.621 6.261 20.326 1.00 96.00 348 MET A O 1
ATOM 2781 N N . GLY A 1 349 ? -7.013 4.473 21.623 1.00 93.75 349 GLY A N 1
ATOM 2782 C CA . GLY A 1 349 ? -8.182 4.002 20.893 1.00 93.75 349 GLY A CA 1
ATOM 2783 C C . GLY A 1 349 ? -9.083 3.157 21.780 1.00 93.75 349 GLY A C 1
ATOM 2784 O O . GLY A 1 349 ? -8.655 2.646 22.815 1.00 93.75 349 GLY A O 1
ATOM 2785 N N . GLN A 1 350 ? -10.340 3.016 21.377 1.00 94.06 350 GLN A N 1
ATOM 2786 C CA . GLN A 1 350 ? -11.301 2.155 22.051 1.00 94.06 350 GLN A CA 1
ATOM 2787 C C . GLN A 1 350 ? -12.227 1.524 21.014 1.00 94.06 350 GLN A C 1
ATOM 2789 O O . GLN A 1 350 ? -12.831 2.228 20.208 1.00 94.06 350 GLN A O 1
ATOM 2794 N N . ILE A 1 351 ? -12.354 0.201 21.065 1.00 90.38 351 ILE A N 1
ATOM 2795 C CA . ILE A 1 351 ? -13.235 -0.573 20.193 1.00 90.38 351 ILE A CA 1
ATOM 2796 C C . ILE A 1 351 ? -14.498 -0.949 20.976 1.00 90.38 351 ILE A C 1
ATOM 2798 O O . ILE A 1 351 ? -14.459 -1.712 21.950 1.00 90.38 351 ILE A O 1
ATOM 2802 N N . THR A 1 352 ? -15.638 -0.426 20.526 1.00 86.38 352 THR A N 1
ATOM 2803 C CA . THR A 1 352 ? -16.987 -0.646 21.081 1.00 86.38 352 THR A CA 1
ATOM 2804 C C . THR A 1 352 ? -17.969 -1.019 19.963 1.00 86.38 352 THR A C 1
ATOM 2806 O O . THR A 1 352 ? -17.617 -0.968 18.787 1.00 86.38 352 THR A O 1
ATOM 2809 N N . GLY A 1 353 ? -19.193 -1.425 20.313 1.00 74.00 353 GLY A N 1
ATOM 2810 C CA . GLY A 1 353 ? -20.251 -1.694 19.334 1.00 74.00 353 GLY A CA 1
ATOM 2811 C C . GLY A 1 353 ? -20.473 -3.171 18.992 1.00 74.00 353 GLY A C 1
ATOM 2812 O O . GLY A 1 353 ? -19.956 -4.078 19.655 1.00 74.00 353 GLY A O 1
ATOM 2813 N N . LYS A 1 354 ? -21.332 -3.388 17.986 1.00 67.75 354 LYS A N 1
ATOM 2814 C CA . LYS A 1 354 ? -21.898 -4.694 17.607 1.00 67.75 354 LYS A CA 1
ATOM 2815 C C . LYS A 1 354 ? -20.872 -5.614 16.957 1.00 67.75 354 LYS A C 1
ATOM 2817 O O . LYS A 1 354 ? -20.043 -5.167 16.178 1.00 67.75 354 LYS A O 1
ATOM 2822 N N . ALA A 1 355 ? -20.982 -6.904 17.276 1.00 59.69 355 ALA A N 1
ATOM 2823 C CA . ALA A 1 355 ? -20.157 -7.962 16.706 1.00 59.69 355 ALA A CA 1
ATOM 2824 C C . ALA A 1 355 ? -20.345 -8.058 15.188 1.00 59.69 355 ALA A C 1
ATOM 2826 O O . ALA A 1 355 ? -21.470 -8.195 14.703 1.00 59.69 355 ALA A O 1
ATOM 2827 N N . THR A 1 356 ? -19.233 -8.017 14.467 1.00 59.94 356 THR A N 1
ATOM 2828 C CA . THR A 1 356 ? -19.143 -8.323 13.038 1.00 59.94 356 THR A CA 1
ATOM 2829 C C . THR A 1 356 ? -18.060 -9.379 12.820 1.00 59.94 356 THR A C 1
ATOM 2831 O O . THR A 1 356 ? -17.454 -9.860 13.780 1.00 59.94 356 THR A O 1
ATOM 2834 N N . SER A 1 357 ? -17.861 -9.769 11.561 1.00 69.38 357 SER A N 1
ATOM 2835 C CA . SER A 1 357 ? -16.694 -10.513 11.077 1.00 69.38 357 SER A CA 1
ATOM 2836 C C . SER A 1 357 ? -15.375 -9.916 11.576 1.00 69.38 357 SER A C 1
ATOM 2838 O O . SER A 1 357 ? -15.342 -8.857 12.200 1.00 69.38 357 SER A O 1
ATOM 2840 N N . GLU A 1 358 ? -14.279 -10.613 11.308 1.00 76.69 358 GLU A N 1
ATOM 2841 C CA . GLU A 1 358 ? -12.941 -10.070 11.495 1.00 76.69 358 GLU A CA 1
ATOM 2842 C C . GLU A 1 358 ? -12.789 -8.701 10.825 1.00 76.69 358 GLU A C 1
ATOM 2844 O O . GLU A 1 358 ? -13.184 -8.502 9.673 1.00 76.69 358 GLU A O 1
ATOM 2849 N N . LEU A 1 359 ? -12.266 -7.747 11.588 1.00 85.38 359 LEU A N 1
ATOM 2850 C CA . LEU A 1 359 ? -12.121 -6.359 11.195 1.00 85.38 359 LEU A CA 1
ATOM 2851 C C . LEU A 1 359 ? -10.670 -5.927 11.310 1.00 85.38 359 LEU A C 1
ATOM 2853 O O . LEU A 1 359 ? -9.975 -6.217 12.281 1.00 85.38 359 LEU A O 1
ATOM 2857 N N . PHE A 1 360 ? -10.255 -5.130 10.344 1.00 89.25 360 PHE A N 1
ATOM 2858 C CA . PHE A 1 360 ? -8.952 -4.503 10.327 1.00 89.25 360 PHE A CA 1
ATOM 2859 C C . PHE A 1 360 ? -8.994 -3.103 10.950 1.00 89.25 360 PHE A C 1
ATOM 2861 O O . PHE A 1 360 ? -9.920 -2.320 10.704 1.00 89.25 360 PHE A O 1
ATOM 2868 N N . HIS A 1 361 ? -7.994 -2.768 11.770 1.00 91.62 361 HIS A N 1
ATOM 2869 C CA . HIS A 1 361 ? -7.977 -1.511 12.515 1.00 91.62 361 HIS A CA 1
ATOM 2870 C C . HIS A 1 361 ? -6.621 -0.810 12.513 1.00 91.62 361 HIS A C 1
ATOM 2872 O O . HIS A 1 361 ? -5.571 -1.443 12.608 1.00 91.62 361 HIS A O 1
ATOM 2878 N N . HIS A 1 362 ? -6.670 0.526 12.495 1.00 93.88 362 HIS A N 1
ATOM 2879 C CA . HIS A 1 362 ? -5.519 1.407 12.675 1.00 93.88 362 HIS A CA 1
ATOM 2880 C C . HIS A 1 362 ? -5.714 2.308 13.894 1.00 93.88 362 HIS A C 1
ATOM 2882 O O . HIS A 1 362 ? -6.783 2.890 14.073 1.00 93.88 362 HIS A O 1
ATOM 2888 N N . VAL A 1 363 ? -4.664 2.481 14.698 1.00 94.50 363 VAL A N 1
ATOM 2889 C CA . VAL A 1 363 ? -4.640 3.409 15.836 1.00 94.50 363 VAL A CA 1
ATOM 2890 C C . VAL A 1 363 ? -3.398 4.290 15.752 1.00 94.50 363 VAL A C 1
ATOM 2892 O O . VAL A 1 363 ? -2.267 3.807 15.832 1.00 94.50 363 VAL A O 1
ATOM 2895 N N . SER A 1 364 ? -3.613 5.599 15.622 1.00 93.56 364 SER A N 1
ATOM 2896 C CA . SER A 1 364 ? -2.538 6.593 15.645 1.00 93.56 364 SER A CA 1
ATOM 2897 C C . SER A 1 364 ? -1.956 6.717 17.048 1.00 93.56 364 SER A C 1
ATOM 2899 O O . SER A 1 364 ? -2.666 7.041 18.003 1.00 93.56 364 SER A O 1
ATOM 2901 N N . LEU A 1 365 ? -0.649 6.514 17.167 1.00 93.69 365 LEU A N 1
ATOM 2902 C CA . LEU A 1 365 ? 0.105 6.668 18.403 1.00 93.69 365 LEU A CA 1
ATOM 2903 C C . LEU A 1 365 ? 1.074 7.852 18.299 1.00 93.69 365 LEU A C 1
ATOM 2905 O O . LEU A 1 365 ? 1.443 8.301 17.213 1.00 93.69 365 LEU A O 1
ATOM 2909 N N . ASN A 1 366 ? 1.475 8.372 19.457 1.00 93.00 366 ASN A N 1
ATOM 2910 C CA . ASN A 1 366 ? 2.395 9.503 19.557 1.00 93.00 366 ASN A CA 1
ATOM 2911 C C . ASN A 1 366 ? 3.360 9.360 20.742 1.00 93.00 366 ASN A C 1
ATOM 2913 O O . ASN A 1 366 ? 3.474 10.249 21.592 1.00 93.00 366 ASN A O 1
ATOM 2917 N N . ALA A 1 367 ? 3.993 8.194 20.850 1.00 91.56 367 ALA A N 1
ATOM 2918 C CA . ALA A 1 367 ? 4.985 7.935 21.881 1.00 91.56 367 ALA A CA 1
ATOM 2919 C C . ALA A 1 367 ? 6.271 8.732 21.613 1.00 91.56 367 ALA A C 1
ATOM 2921 O O . ALA A 1 367 ? 6.810 8.745 20.503 1.00 91.56 367 ALA A O 1
ATOM 2922 N N . THR A 1 368 ? 6.757 9.382 22.664 1.00 90.50 368 THR A N 1
ATOM 2923 C CA . THR A 1 368 ? 7.953 10.238 22.686 1.00 90.50 368 THR A CA 1
ATOM 2924 C C . THR A 1 368 ? 9.117 9.605 23.438 1.00 90.50 368 THR A C 1
ATOM 2926 O O . THR A 1 368 ? 10.272 9.963 23.221 1.00 90.50 368 THR A O 1
ATOM 2929 N N . MET A 1 369 ? 8.809 8.658 24.321 1.00 91.19 369 MET A N 1
ATOM 2930 C CA . MET A 1 369 ? 9.750 7.937 25.170 1.00 91.19 369 MET A CA 1
ATOM 2931 C C . MET A 1 369 ? 9.628 6.432 24.924 1.00 91.19 369 MET A C 1
ATOM 2933 O O . MET A 1 369 ? 8.791 5.988 24.136 1.00 91.19 369 MET A O 1
ATOM 2937 N N . ASN A 1 370 ? 10.443 5.638 25.622 1.00 92.44 370 ASN A N 1
ATOM 2938 C CA . ASN A 1 370 ? 10.275 4.188 25.637 1.00 92.44 370 ASN A CA 1
ATOM 2939 C C . ASN A 1 370 ? 8.835 3.841 26.021 1.00 92.44 370 ASN A C 1
ATOM 2941 O O . ASN A 1 370 ? 8.324 4.365 27.012 1.00 92.44 370 ASN A O 1
ATOM 2945 N N . PHE A 1 371 ? 8.186 2.968 25.257 1.00 93.69 371 PHE A N 1
ATOM 2946 C CA . PHE A 1 371 ? 6.764 2.698 25.423 1.00 93.69 371 PHE A CA 1
ATOM 2947 C C . PHE A 1 371 ? 6.385 1.238 25.183 1.00 93.69 371 PHE A C 1
ATOM 2949 O O . PHE A 1 371 ? 7.131 0.472 24.579 1.00 93.69 371 PHE A O 1
ATOM 2956 N N . GLN A 1 372 ? 5.205 0.867 25.669 1.00 94.31 372 GLN A N 1
ATOM 2957 C CA . GLN A 1 372 ? 4.494 -0.365 25.328 1.00 94.31 372 GLN A CA 1
ATOM 2958 C C . GLN A 1 372 ? 3.111 -0.019 24.787 1.00 94.31 372 GLN A C 1
ATOM 2960 O O . GLN A 1 372 ? 2.514 0.978 25.205 1.00 94.31 372 GLN A O 1
ATOM 2965 N N . VAL A 1 373 ? 2.587 -0.872 23.915 1.00 95.62 373 VAL A N 1
ATOM 2966 C CA . VAL A 1 373 ? 1.162 -0.906 23.589 1.00 95.62 373 VAL A CA 1
ATOM 2967 C C . VAL A 1 373 ? 0.496 -1.914 24.523 1.00 95.62 373 VAL A C 1
ATOM 2969 O O . VAL A 1 373 ? 1.037 -2.993 24.767 1.00 95.62 373 VAL A O 1
ATOM 2972 N N . VAL A 1 374 ? -0.657 -1.544 25.076 1.00 95.81 374 VAL A N 1
ATOM 2973 C CA . VAL A 1 374 ? -1.445 -2.390 25.977 1.00 95.81 374 VAL A CA 1
ATOM 2974 C C . VAL A 1 374 ? -2.845 -2.537 25.402 1.00 95.81 374 VAL A C 1
ATOM 2976 O O . VAL A 1 374 ? -3.577 -1.552 25.290 1.00 95.81 374 VAL A O 1
ATOM 2979 N N . PHE A 1 375 ? -3.207 -3.771 25.075 1.00 96.38 375 PHE A N 1
ATOM 2980 C CA . PHE A 1 375 ? -4.559 -4.170 24.718 1.00 96.38 375 PHE A CA 1
ATOM 2981 C C . PHE A 1 375 ? -5.273 -4.589 25.998 1.00 96.38 375 PHE A C 1
ATOM 2983 O O . PHE A 1 375 ? -4.899 -5.575 26.629 1.00 96.38 375 PHE A O 1
ATOM 2990 N N . GLU A 1 376 ? -6.268 -3.819 26.419 1.00 95.50 376 GLU A N 1
ATOM 2991 C CA . GLU A 1 376 ? -7.024 -4.083 27.638 1.00 95.50 376 GLU A CA 1
ATOM 2992 C C . GLU A 1 376 ? -8.472 -4.415 27.292 1.00 95.50 376 GLU A C 1
ATOM 2994 O O . GLU A 1 376 ? -9.227 -3.548 26.854 1.00 95.50 376 GLU A O 1
ATOM 2999 N N . ALA A 1 377 ? -8.862 -5.668 27.505 1.00 93.94 377 ALA A N 1
ATOM 3000 C CA . ALA A 1 377 ? -10.258 -6.066 27.452 1.00 93.94 377 ALA A CA 1
ATOM 3001 C C . ALA A 1 377 ? -10.926 -5.719 28.783 1.00 93.94 377 ALA A C 1
ATOM 3003 O O . ALA A 1 377 ? -10.392 -6.036 29.844 1.00 93.94 377 ALA A O 1
ATOM 3004 N N . GLN A 1 378 ? -12.095 -5.089 28.729 1.00 93.38 378 GLN A N 1
ATOM 3005 C CA . GLN A 1 378 ? -12.871 -4.699 29.900 1.00 93.38 378 GLN A CA 1
ATOM 3006 C C . GLN A 1 378 ? -14.314 -5.179 29.765 1.00 93.38 378 GLN A C 1
ATOM 3008 O O . GLN A 1 378 ? -14.999 -4.863 28.790 1.00 93.38 378 GLN A O 1
ATOM 3013 N N . LYS A 1 379 ? -14.799 -5.918 30.767 1.00 92.62 379 LYS A N 1
ATOM 3014 C CA . LYS A 1 379 ? -16.183 -6.397 30.818 1.00 92.62 379 LYS A CA 1
ATOM 3015 C C . LYS A 1 379 ? -17.140 -5.260 31.184 1.00 92.62 379 LYS A C 1
ATOM 3017 O O . LYS A 1 379 ? -16.997 -4.639 32.236 1.00 92.62 379 LYS A O 1
ATOM 3022 N N . GLY A 1 380 ? -18.153 -5.032 30.348 1.00 91.38 380 GLY A N 1
ATOM 3023 C CA . GLY A 1 380 ? -19.220 -4.061 30.601 1.00 91.38 380 GLY A CA 1
ATOM 3024 C C . GLY A 1 380 ? -20.491 -4.684 31.184 1.00 91.38 380 GLY A C 1
ATOM 3025 O O . GLY A 1 380 ? -20.533 -5.873 31.513 1.00 91.38 380 GLY A O 1
ATOM 3026 N N . ALA A 1 381 ? -21.552 -3.886 31.284 1.00 88.75 381 ALA A N 1
ATOM 3027 C CA . ALA A 1 381 ? -22.853 -4.327 31.778 1.00 88.75 381 ALA A CA 1
ATOM 3028 C C . ALA A 1 381 ? -23.596 -5.215 30.761 1.00 88.75 381 ALA A C 1
ATOM 3030 O O . ALA A 1 381 ? -24.046 -4.752 29.717 1.00 88.75 381 ALA A O 1
ATOM 3031 N N . GLY A 1 382 ? -23.800 -6.491 31.092 1.00 85.81 382 GLY A N 1
ATOM 3032 C CA . GLY A 1 382 ? -24.585 -7.421 30.270 1.00 85.81 382 GLY A CA 1
ATOM 3033 C C . GLY A 1 382 ? -23.943 -8.797 30.144 1.00 85.81 382 GLY A C 1
ATOM 3034 O O . GLY A 1 382 ? -22.812 -9.011 30.565 1.00 85.81 382 GLY A O 1
ATOM 3035 N N . ARG A 1 383 ? -24.658 -9.769 29.569 1.00 86.12 383 ARG A N 1
ATOM 3036 C CA . ARG A 1 383 ? -24.090 -11.105 29.317 1.00 86.12 383 ARG A CA 1
ATOM 3037 C C . ARG A 1 383 ? -23.343 -11.107 27.987 1.00 86.12 383 ARG A C 1
ATOM 3039 O O . ARG A 1 383 ? -23.897 -10.649 26.987 1.00 86.12 383 ARG A O 1
ATOM 3046 N N . SER A 1 384 ? -22.131 -11.651 27.998 1.00 86.25 384 SER A N 1
ATOM 3047 C CA . SER A 1 384 ? -21.296 -11.881 26.815 1.00 86.25 384 SER A CA 1
ATOM 3048 C C . SER A 1 384 ? -21.220 -13.378 26.530 1.00 86.25 384 SER A C 1
ATOM 3050 O O . SER A 1 384 ? -21.259 -14.190 27.452 1.00 86.25 384 SER A O 1
ATOM 3052 N N . THR A 1 385 ? -21.158 -13.752 25.253 1.00 85.56 385 THR A N 1
ATOM 3053 C CA . THR A 1 385 ? -21.115 -15.158 24.806 1.00 85.56 385 THR A CA 1
ATOM 3054 C C . THR A 1 385 ? -19.734 -15.607 24.339 1.00 85.56 385 THR A C 1
ATOM 3056 O O . THR A 1 385 ? -19.531 -16.793 24.108 1.00 85.56 385 THR A O 1
ATOM 3059 N N . GLY A 1 386 ? -18.790 -14.676 24.219 1.00 87.50 386 GLY A N 1
ATOM 3060 C CA . GLY A 1 386 ? -17.405 -14.942 23.853 1.00 87.50 386 GLY A CA 1
ATOM 3061 C C . GLY A 1 386 ? -16.503 -13.838 24.379 1.00 87.50 386 GLY A C 1
ATOM 3062 O O . GLY A 1 386 ? -16.538 -13.550 25.574 1.00 87.50 386 GLY A O 1
ATOM 3063 N N . GLY A 1 387 ? -15.715 -13.213 23.510 1.00 89.38 387 GLY A N 1
ATOM 3064 C CA . GLY A 1 387 ? -14.703 -12.252 23.937 1.00 89.38 387 GLY A CA 1
ATOM 3065 C C . GLY A 1 387 ? -14.048 -11.504 22.786 1.00 89.38 387 GLY A C 1
ATOM 3066 O O . GLY A 1 387 ? -14.698 -11.293 21.761 1.00 89.38 387 GLY A O 1
ATOM 3067 N N . PHE A 1 388 ? -12.784 -11.121 22.963 1.00 91.56 388 PHE A N 1
ATOM 3068 C CA . PHE A 1 388 ? -11.974 -10.427 21.959 1.00 91.56 388 PHE A CA 1
ATOM 3069 C C . PHE A 1 388 ? -10.851 -11.312 21.460 1.00 91.56 388 PHE A C 1
ATOM 3071 O O . PHE A 1 388 ? -10.196 -11.974 22.258 1.00 91.56 388 PHE A O 1
ATOM 3078 N N . SER A 1 389 ? -10.599 -11.253 20.162 1.00 91.81 389 SER A N 1
ATOM 3079 C CA . SER A 1 389 ? -9.430 -11.825 19.517 1.00 91.81 389 SER A CA 1
ATOM 3080 C C . SER A 1 389 ? -8.640 -10.723 18.824 1.00 91.81 389 SER A C 1
ATOM 3082 O O . SER A 1 389 ? -9.248 -9.804 18.271 1.00 91.81 389 SER A O 1
ATOM 3084 N N . VAL A 1 390 ? -7.313 -10.814 18.855 1.00 92.50 390 VAL A N 1
ATOM 3085 C CA . VAL A 1 390 ? -6.404 -9.944 18.099 1.00 92.50 390 VAL A CA 1
ATOM 3086 C C . VAL A 1 390 ? -5.356 -10.784 17.381 1.00 92.50 390 VAL A C 1
ATOM 3088 O O . VAL A 1 390 ? -4.859 -11.762 17.949 1.00 92.50 390 VAL A O 1
ATOM 3091 N N . ASP A 1 391 ? -5.017 -10.375 16.164 1.00 91.88 391 ASP A N 1
ATOM 3092 C CA . ASP A 1 391 ? -4.004 -11.023 15.334 1.00 91.88 391 ASP A CA 1
ATOM 3093 C C . ASP A 1 391 ? -3.245 -10.007 14.460 1.00 91.88 391 ASP A C 1
ATOM 3095 O O . ASP A 1 391 ? -3.638 -8.837 14.361 1.00 91.88 391 ASP A O 1
ATOM 3099 N N . ASP A 1 392 ? -2.130 -10.445 13.871 1.00 90.56 392 ASP A N 1
ATOM 3100 C CA . ASP A 1 392 ? -1.336 -9.716 12.876 1.00 90.56 392 ASP A CA 1
ATOM 3101 C C . ASP A 1 392 ? -1.010 -8.273 13.285 1.00 90.56 392 ASP A C 1
ATOM 3103 O O . ASP A 1 392 ? -1.174 -7.291 12.547 1.00 90.56 392 ASP A O 1
ATOM 3107 N N . ILE A 1 393 ? -0.512 -8.139 14.516 1.00 93.44 393 ILE A N 1
ATOM 3108 C CA . ILE A 1 393 ? -0.178 -6.848 15.103 1.00 93.44 393 ILE A CA 1
ATOM 3109 C C . ILE A 1 393 ? 1.105 -6.322 14.459 1.00 93.44 393 ILE A C 1
ATOM 3111 O O . ILE A 1 393 ? 2.190 -6.885 14.610 1.00 93.44 393 ILE A O 1
ATOM 3115 N N . ASN A 1 394 ? 0.985 -5.181 13.794 1.00 92.06 394 ASN A N 1
ATOM 3116 C CA . ASN A 1 394 ? 2.058 -4.441 13.153 1.00 92.06 394 ASN A CA 1
ATOM 3117 C C . ASN A 1 394 ? 2.182 -3.055 13.798 1.00 92.06 394 ASN A C 1
ATOM 3119 O O . ASN A 1 394 ? 1.198 -2.333 13.958 1.00 92.06 394 ASN A O 1
ATOM 3123 N N . LEU A 1 395 ? 3.402 -2.653 14.150 1.00 91.06 395 LEU A N 1
ATOM 3124 C CA . LEU A 1 395 ? 3.693 -1.332 14.696 1.00 91.06 395 LEU A CA 1
ATOM 3125 C C . LEU A 1 395 ? 4.870 -0.697 13.964 1.00 91.06 395 LEU A C 1
ATOM 3127 O O . LEU A 1 395 ? 5.971 -1.252 13.919 1.00 91.06 395 LEU A O 1
ATOM 3131 N N . TYR A 1 396 ? 4.639 0.499 13.435 1.00 86.88 396 TYR A N 1
ATOM 3132 C CA . TYR A 1 396 ? 5.592 1.203 12.588 1.00 86.88 396 TYR A CA 1
ATOM 3133 C C . TYR A 1 396 ? 5.501 2.725 12.769 1.00 86.88 396 TYR A C 1
ATOM 3135 O O . TYR A 1 396 ? 4.466 3.265 13.141 1.00 86.88 396 TYR A O 1
ATOM 3143 N N . GLU A 1 397 ? 6.594 3.448 12.539 1.00 83.31 397 GLU A N 1
ATOM 3144 C CA . GLU A 1 397 ? 6.723 4.891 12.777 1.00 83.31 397 GLU A CA 1
ATOM 3145 C C . GLU A 1 397 ? 6.346 5.730 11.556 1.00 83.31 397 GLU A C 1
ATOM 3147 O O . GLU A 1 397 ? 7.156 6.486 11.001 1.00 83.31 397 GLU A O 1
ATOM 3152 N N . THR A 1 398 ? 5.105 5.588 11.105 1.00 82.75 398 THR A N 1
ATOM 3153 C CA . THR A 1 398 ? 4.508 6.455 10.084 1.00 82.75 398 THR A CA 1
ATOM 3154 C C . THR A 1 398 ? 3.133 6.933 10.529 1.00 82.75 398 THR A C 1
ATOM 3156 O O . THR A 1 398 ? 2.571 6.441 11.504 1.00 82.75 398 THR A O 1
ATOM 3159 N N . GLU A 1 399 ? 2.586 7.914 9.815 1.00 86.00 399 GLU A N 1
ATOM 3160 C CA . GLU A 1 399 ? 1.197 8.330 10.008 1.00 86.00 399 GLU A CA 1
ATOM 3161 C C . GLU A 1 399 ? 0.254 7.181 9.629 1.00 86.00 399 GLU A C 1
ATOM 3163 O O . GLU A 1 399 ? 0.479 6.496 8.627 1.00 86.00 399 GLU A O 1
ATOM 3168 N N . CYS A 1 400 ? -0.792 6.969 10.433 1.00 89.38 400 CYS A N 1
ATOM 3169 C CA . CYS A 1 400 ? -1.882 6.083 10.044 1.00 89.38 400 CYS A CA 1
ATOM 3170 C C . CYS A 1 400 ? -2.693 6.693 8.897 1.00 89.38 400 CYS A C 1
ATOM 3172 O O . CYS A 1 400 ? -2.773 7.922 8.784 1.00 89.38 400 CYS A O 1
ATOM 3174 N N . PRO A 1 401 ? -3.343 5.854 8.075 1.00 90.38 401 PRO A N 1
ATOM 3175 C CA . PRO A 1 401 ? -4.274 6.352 7.080 1.00 90.38 401 PRO A CA 1
ATOM 3176 C C . PRO A 1 401 ? -5.429 7.138 7.721 1.00 90.38 401 PRO A C 1
ATOM 3178 O O . PRO A 1 401 ? -5.912 6.793 8.798 1.00 90.38 401 PRO A O 1
ATOM 3181 N N . HIS A 1 402 ? -5.891 8.198 7.054 1.00 87.00 402 HIS A N 1
ATOM 3182 C CA . HIS A 1 402 ? -7.011 9.023 7.519 1.00 87.00 402 HIS A CA 1
ATOM 3183 C C . HIS A 1 402 ? -8.337 8.259 7.512 1.00 87.00 402 HIS A C 1
ATOM 3185 O O . HIS A 1 402 ? -9.202 8.516 8.346 1.00 87.00 402 HIS A O 1
ATOM 3191 N N . LEU A 1 403 ? -8.517 7.368 6.538 1.00 87.62 403 LEU A N 1
ATOM 3192 C CA . LEU A 1 403 ? -9.677 6.497 6.429 1.00 87.62 403 LEU A CA 1
ATOM 3193 C C . LEU A 1 403 ? -9.209 5.095 6.051 1.00 87.62 403 LEU A C 1
ATOM 3195 O O . LEU A 1 403 ? -8.449 4.930 5.096 1.00 87.62 403 LEU A O 1
ATOM 3199 N N . THR A 1 404 ? -9.751 4.110 6.755 1.00 90.69 404 THR A N 1
ATOM 3200 C CA . THR A 1 404 ? -9.630 2.689 6.439 1.00 90.69 404 THR A CA 1
ATOM 3201 C C . THR A 1 404 ? -11.031 2.151 6.191 1.00 90.69 404 THR A C 1
ATOM 3203 O O . THR A 1 404 ? -11.917 2.298 7.033 1.00 90.69 404 THR A O 1
ATOM 3206 N N . LEU A 1 405 ? -11.251 1.581 5.010 1.00 89.75 405 LEU A N 1
ATOM 3207 C CA . LEU A 1 405 ? -12.516 0.994 4.595 1.00 89.75 405 LEU A CA 1
ATOM 3208 C C . LEU A 1 405 ? -12.294 -0.472 4.244 1.00 89.75 405 LEU A C 1
ATOM 3210 O O . LEU A 1 405 ? -11.690 -0.785 3.220 1.00 89.75 405 LEU A O 1
ATOM 3214 N N . GLN A 1 406 ? -12.844 -1.353 5.068 1.00 91.62 406 GLN A N 1
ATOM 3215 C CA . GLN A 1 406 ? -12.986 -2.762 4.743 1.00 91.62 406 GLN A CA 1
ATOM 3216 C C . GLN A 1 406 ? -14.317 -2.974 4.019 1.00 91.62 406 GLN A C 1
ATOM 3218 O O . GLN A 1 406 ? -15.363 -2.500 4.467 1.00 91.62 406 GLN A O 1
ATOM 3223 N N . ILE A 1 407 ? -14.271 -3.654 2.878 1.00 90.56 407 ILE A N 1
ATOM 3224 C CA . ILE A 1 407 ? -15.456 -4.102 2.154 1.00 90.56 407 ILE A CA 1
ATOM 3225 C C . ILE A 1 407 ? -15.478 -5.621 2.232 1.00 90.56 407 ILE A C 1
ATOM 3227 O O . ILE A 1 407 ? -14.667 -6.289 1.591 1.00 90.56 407 ILE A O 1
ATOM 3231 N N . ASP A 1 408 ? -16.420 -6.150 3.004 1.00 88.88 408 ASP A N 1
ATOM 3232 C CA . ASP A 1 408 ? -16.669 -7.585 3.065 1.00 88.88 408 ASP A CA 1
ATOM 3233 C C . ASP A 1 408 ? -17.389 -8.075 1.806 1.00 88.88 408 ASP A C 1
ATOM 3235 O O . ASP A 1 408 ? -18.012 -7.293 1.079 1.00 88.88 408 ASP A O 1
ATOM 3239 N N . ASP A 1 409 ? -17.291 -9.378 1.524 1.00 87.69 409 ASP A N 1
ATOM 3240 C CA . ASP A 1 409 ? -17.828 -9.995 0.303 1.00 87.69 409 ASP A CA 1
ATOM 3241 C C . ASP A 1 409 ? -17.307 -9.356 -1.005 1.00 87.69 409 ASP A C 1
ATOM 3243 O O . ASP A 1 409 ? -17.910 -9.521 -2.074 1.00 87.69 409 ASP A O 1
ATOM 3247 N N . PHE A 1 410 ? -16.185 -8.632 -0.963 1.00 89.94 410 PHE A N 1
ATOM 3248 C CA . PHE A 1 410 ? -15.637 -7.909 -2.108 1.00 89.94 410 PHE A CA 1
ATOM 3249 C C . PHE A 1 410 ? -15.431 -8.813 -3.322 1.00 89.94 410 PHE A C 1
ATOM 3251 O O . PHE A 1 410 ? -15.796 -8.430 -4.432 1.00 89.94 410 PHE A O 1
ATOM 3258 N N . GLN A 1 411 ? -14.944 -10.044 -3.127 1.00 85.56 411 GLN A N 1
ATOM 3259 C CA . GLN A 1 411 ? -14.768 -11.009 -4.218 1.00 85.56 411 GLN A CA 1
ATOM 3260 C C . GLN A 1 411 ? -16.086 -11.296 -4.957 1.00 85.56 411 GLN A C 1
ATOM 3262 O O . GLN A 1 411 ? -16.135 -11.342 -6.190 1.00 85.56 411 GLN A O 1
ATOM 3267 N N . ARG A 1 412 ? -17.178 -11.478 -4.204 1.00 87.00 412 ARG A N 1
ATOM 3268 C CA . ARG A 1 412 ? -18.515 -11.718 -4.758 1.00 87.00 412 ARG A CA 1
ATOM 3269 C C . ARG A 1 412 ? -19.032 -10.466 -5.451 1.00 87.00 412 ARG A C 1
ATOM 3271 O O . ARG A 1 412 ? -19.567 -10.569 -6.555 1.00 87.00 412 ARG A O 1
ATOM 3278 N N . VAL A 1 413 ? -18.876 -9.299 -4.828 1.00 87.38 413 VAL A N 1
ATOM 3279 C CA . VAL A 1 413 ? -19.275 -8.010 -5.410 1.00 87.38 413 VAL A CA 1
ATOM 3280 C C . VAL A 1 413 ? -18.546 -7.780 -6.733 1.00 87.38 413 VAL A C 1
ATOM 3282 O O . VAL A 1 413 ? -19.203 -7.483 -7.729 1.00 87.38 413 VAL A O 1
ATOM 3285 N N . LEU A 1 414 ? -17.232 -7.989 -6.785 1.00 83.75 414 LEU A N 1
ATOM 3286 C CA . LEU A 1 414 ? -16.410 -7.815 -7.982 1.00 83.75 414 LEU A CA 1
ATOM 3287 C C . LEU A 1 414 ? -16.873 -8.720 -9.137 1.00 83.75 414 LEU A C 1
ATOM 3289 O O . LEU A 1 414 ? -17.000 -8.255 -10.267 1.00 83.75 414 LEU A O 1
ATOM 3293 N N . ASN A 1 415 ? -17.214 -9.977 -8.840 1.00 81.62 415 ASN A N 1
ATOM 3294 C CA . ASN A 1 415 ? -17.647 -10.958 -9.840 1.00 81.62 415 ASN A CA 1
ATOM 3295 C C . ASN A 1 415 ? -19.101 -10.774 -10.317 1.00 81.62 415 ASN A C 1
ATOM 3297 O O . ASN A 1 415 ? -19.426 -11.137 -11.448 1.00 81.62 415 ASN A O 1
ATOM 3301 N N . THR A 1 416 ? -19.995 -10.262 -9.463 1.00 85.19 416 THR A N 1
ATOM 3302 C CA . THR A 1 416 ? -21.452 -10.255 -9.726 1.00 85.19 416 THR A CA 1
ATOM 3303 C C . THR A 1 416 ? -22.029 -8.882 -10.050 1.00 85.19 416 THR A C 1
ATOM 3305 O O . THR A 1 416 ? -23.124 -8.795 -10.610 1.00 85.19 416 THR A O 1
ATOM 3308 N N . SER A 1 417 ? -21.318 -7.803 -9.721 1.00 86.06 417 SER A N 1
ATOM 3309 C CA . SER A 1 417 ? -21.827 -6.445 -9.901 1.00 86.06 417 SER A CA 1
ATOM 3310 C C . SER A 1 417 ? -22.005 -6.078 -11.372 1.00 86.06 417 SER A C 1
ATOM 3312 O O . SER A 1 417 ? -21.138 -6.306 -12.219 1.00 86.06 417 SER A O 1
ATOM 3314 N N . ALA A 1 418 ? -23.123 -5.415 -11.677 1.00 89.88 418 ALA A N 1
ATOM 3315 C CA . ALA A 1 418 ? -23.314 -4.781 -12.973 1.00 89.88 418 ALA A CA 1
ATOM 3316 C C . ALA A 1 418 ? -22.255 -3.687 -13.178 1.00 89.88 418 ALA A C 1
ATOM 3318 O O . ALA A 1 418 ? -21.866 -2.990 -12.237 1.00 89.88 418 ALA A O 1
ATOM 3319 N N . SER A 1 419 ? -21.812 -3.499 -14.422 1.00 90.38 419 SER A N 1
ATOM 3320 C CA . SER A 1 419 ? -20.894 -2.408 -14.756 1.00 90.38 419 SER A CA 1
ATOM 3321 C C . SER A 1 419 ? -21.505 -1.063 -14.355 1.00 90.38 419 SER A C 1
ATOM 3323 O O . SER A 1 419 ? -22.622 -0.750 -14.758 1.00 90.38 419 SER A O 1
ATOM 3325 N N . GLY A 1 420 ? -20.752 -0.258 -13.611 1.00 88.75 420 GLY A N 1
ATOM 3326 C CA . GLY A 1 420 ? -21.185 1.025 -13.065 1.00 88.75 420 GLY A CA 1
ATOM 3327 C C . GLY A 1 420 ? -21.754 0.959 -11.647 1.00 88.75 420 GLY A C 1
ATOM 3328 O O . GLY A 1 420 ? -22.095 2.013 -11.120 1.00 88.75 420 GLY A O 1
ATOM 3329 N N . SER A 1 421 ? -21.839 -0.223 -11.022 1.00 92.19 421 SER A N 1
ATOM 3330 C CA . SER A 1 421 ? -22.219 -0.358 -9.604 1.00 92.19 421 SER A CA 1
ATOM 3331 C C . SER A 1 421 ? -21.215 0.359 -8.701 1.00 92.19 421 SER A C 1
ATOM 3333 O O . SER A 1 421 ? -20.022 0.383 -9.013 1.00 92.19 421 SER A O 1
ATOM 3335 N N . GLN A 1 422 ? -21.693 0.942 -7.599 1.00 91.19 422 GLN A N 1
ATOM 3336 C CA . GLN A 1 422 ? -20.907 1.837 -6.747 1.00 91.19 422 GLN A CA 1
ATOM 3337 C C . GLN A 1 422 ? -21.060 1.465 -5.274 1.00 91.19 422 GLN A C 1
ATOM 3339 O O . GLN A 1 422 ? -22.172 1.210 -4.816 1.00 91.19 422 GLN A O 1
ATOM 3344 N N . ILE A 1 423 ? -19.955 1.493 -4.534 1.00 91.50 423 ILE A N 1
ATOM 3345 C CA . ILE A 1 423 ? -19.942 1.450 -3.068 1.00 91.50 423 ILE A CA 1
ATOM 3346 C C . ILE A 1 423 ? -19.352 2.764 -2.583 1.00 91.50 423 ILE A C 1
ATOM 3348 O O . ILE A 1 423 ? -18.271 3.138 -3.030 1.00 91.50 423 ILE A O 1
ATOM 3352 N N . TYR A 1 424 ? -20.052 3.448 -1.682 1.00 90.06 424 TYR A N 1
ATOM 3353 C CA . TYR A 1 424 ? -19.589 4.690 -1.072 1.00 90.06 424 TYR A CA 1
ATOM 3354 C C . TYR A 1 424 ? -19.159 4.458 0.375 1.00 90.06 424 TYR A C 1
ATOM 3356 O O . TYR A 1 424 ? -19.813 3.710 1.098 1.00 90.06 424 TYR A O 1
ATOM 3364 N N . SER A 1 425 ? -18.099 5.141 0.809 1.00 91.06 425 SER A N 1
ATOM 3365 C CA . SER A 1 425 ? -17.819 5.293 2.238 1.00 91.06 425 SER A CA 1
ATOM 3366 C C . SER A 1 425 ? -18.815 6.259 2.882 1.00 91.06 425 SER A C 1
ATOM 3368 O O . SER A 1 425 ? -19.447 7.071 2.195 1.00 91.06 425 SER A O 1
ATOM 3370 N N . SER A 1 426 ? -18.860 6.249 4.214 1.00 89.25 426 SER A N 1
ATOM 3371 C CA . SER A 1 426 ? -19.413 7.363 4.982 1.00 89.25 426 SER A CA 1
ATOM 3372 C C . SER A 1 426 ? -18.657 8.666 4.697 1.00 89.25 426 SER A C 1
ATOM 3374 O O . SER A 1 426 ? -17.509 8.661 4.225 1.00 89.25 426 SER A O 1
ATOM 3376 N N . ARG A 1 427 ? -19.308 9.795 4.973 1.00 89.94 427 ARG A N 1
ATOM 3377 C CA . ARG A 1 427 ? -18.723 11.130 4.915 1.00 89.94 427 ARG A CA 1
ATOM 3378 C C . ARG A 1 427 ? -17.620 11.261 5.960 1.00 89.94 427 ARG A C 1
ATOM 3380 O O . ARG A 1 427 ? -17.820 11.010 7.144 1.00 89.94 427 ARG A O 1
ATOM 3387 N N . GLN A 1 428 ? -16.471 11.733 5.501 1.00 90.25 428 GLN A N 1
ATOM 3388 C CA . GLN A 1 428 ? -15.279 11.996 6.293 1.00 90.25 428 GLN A CA 1
ATOM 3389 C C . GLN A 1 428 ? -14.884 13.466 6.217 1.00 90.25 428 GLN A C 1
ATOM 3391 O O . GLN A 1 428 ? -15.254 14.182 5.283 1.00 90.25 428 GLN A O 1
ATOM 3396 N N . TYR A 1 429 ? -14.073 13.898 7.179 1.00 90.06 429 TYR A N 1
ATOM 3397 C CA . TYR A 1 429 ? -13.449 15.215 7.189 1.00 90.06 429 TYR A CA 1
ATOM 3398 C C . TYR A 1 429 ? -11.930 15.073 7.131 1.00 90.06 429 TYR A C 1
ATOM 3400 O O . TYR A 1 429 ? -11.327 14.305 7.874 1.00 90.06 429 TYR A O 1
ATOM 3408 N N . SER A 1 430 ? -11.295 15.814 6.226 1.00 88.50 430 SER A N 1
ATOM 3409 C CA . SER A 1 430 ? -9.830 15.880 6.169 1.00 88.50 430 SER A CA 1
ATOM 3410 C C . SER A 1 430 ? -9.263 16.610 7.384 1.00 88.50 430 SER A C 1
ATOM 3412 O O . SER A 1 430 ? -9.962 17.396 8.024 1.00 88.50 430 SER A O 1
ATOM 3414 N N . SER A 1 431 ? -7.960 16.463 7.629 1.00 83.44 431 SER A N 1
ATOM 3415 C CA . SER A 1 431 ? -7.246 17.219 8.671 1.00 83.44 431 SER A CA 1
ATOM 3416 C C . SER A 1 431 ? -7.362 18.744 8.517 1.00 83.44 431 SER A C 1
ATOM 3418 O O . SER A 1 431 ? -7.182 19.485 9.479 1.00 83.44 431 SER A O 1
ATOM 3420 N N . GLN A 1 432 ? -7.685 19.226 7.313 1.00 85.56 432 GLN A N 1
ATOM 3421 C CA . GLN A 1 432 ? -7.912 20.642 7.015 1.00 85.56 432 GLN A CA 1
ATOM 3422 C C . GLN A 1 432 ? -9.390 21.051 7.048 1.00 85.56 432 GLN A C 1
ATOM 3424 O O . GLN A 1 432 ? -9.680 22.218 6.818 1.00 85.56 432 GLN A O 1
ATOM 3429 N N . GLY A 1 433 ? -10.316 20.124 7.299 1.00 89.81 433 GLY A N 1
ATOM 3430 C CA . GLY A 1 433 ? -11.743 20.403 7.455 1.00 89.81 433 GLY A CA 1
ATOM 3431 C C . GLY A 1 433 ? -12.609 20.225 6.205 1.00 89.81 433 GLY A C 1
ATOM 3432 O O . GLY A 1 433 ? -13.821 20.374 6.325 1.00 89.81 433 GLY A O 1
ATOM 3433 N N . TYR A 1 434 ? -12.051 19.881 5.034 1.00 90.06 434 TYR A N 1
ATOM 3434 C CA . TYR A 1 434 ? -12.855 19.547 3.842 1.00 90.06 434 TYR A CA 1
ATOM 3435 C C . TYR A 1 434 ? -13.633 18.249 4.054 1.00 90.06 434 TYR A C 1
ATOM 3437 O O . TYR A 1 434 ? -13.015 17.240 4.410 1.00 90.06 434 TYR A O 1
ATOM 3445 N N . ALA A 1 435 ? -14.940 18.269 3.781 1.00 91.56 435 ALA A N 1
ATOM 3446 C CA . ALA A 1 435 ? -15.772 17.072 3.757 1.00 91.56 435 ALA A CA 1
ATOM 3447 C C . ALA A 1 435 ? -15.597 16.307 2.438 1.00 91.56 435 ALA A C 1
ATOM 3449 O O . ALA A 1 435 ? -15.566 16.888 1.350 1.00 91.56 435 ALA A O 1
ATOM 3450 N N . TYR A 1 436 ? -15.490 14.986 2.525 1.00 91.06 436 TYR A N 1
ATOM 3451 C CA . TYR A 1 436 ? -15.359 14.116 1.364 1.00 91.06 436 TYR A CA 1
ATOM 3452 C C . TYR A 1 436 ? -15.921 12.725 1.650 1.00 91.06 436 TYR A C 1
ATOM 3454 O O . TYR A 1 436 ? -16.100 12.333 2.799 1.00 91.06 436 TYR A O 1
ATOM 3462 N N . ARG A 1 437 ? -16.193 11.964 0.596 1.00 91.12 437 ARG A N 1
ATOM 3463 C CA . ARG A 1 437 ? -16.415 10.519 0.675 1.00 91.12 437 ARG A CA 1
ATOM 3464 C C . ARG A 1 437 ? -15.653 9.811 -0.426 1.00 91.12 437 ARG A C 1
ATOM 3466 O O . ARG A 1 437 ? -15.275 10.417 -1.431 1.00 91.12 437 ARG A O 1
ATOM 3473 N N . PHE A 1 438 ? -15.459 8.525 -0.242 1.00 92.19 438 PHE A N 1
ATOM 3474 C CA . PHE A 1 438 ? -14.832 7.643 -1.205 1.00 92.19 438 PHE A CA 1
ATOM 3475 C C . PHE A 1 438 ? -15.875 6.826 -1.960 1.00 92.19 438 PHE A C 1
ATOM 3477 O O . PHE A 1 438 ? -16.959 6.573 -1.436 1.00 92.19 438 PHE A O 1
ATOM 3484 N N . ALA A 1 439 ? -15.542 6.420 -3.183 1.00 92.38 439 ALA A N 1
ATOM 3485 C CA . ALA A 1 439 ? -16.335 5.507 -3.980 1.00 92.38 439 ALA A CA 1
ATOM 3486 C C . ALA A 1 439 ? -15.462 4.465 -4.690 1.00 92.38 439 ALA A C 1
ATOM 3488 O O . ALA A 1 439 ? -14.479 4.813 -5.350 1.00 92.38 439 ALA A O 1
ATOM 3489 N N . VAL A 1 440 ? -15.897 3.207 -4.633 1.00 94.19 440 VAL A N 1
ATOM 3490 C CA . VAL A 1 440 ? -15.435 2.126 -5.511 1.00 94.19 440 VAL A CA 1
ATOM 3491 C C . VAL A 1 440 ? -16.466 1.948 -6.617 1.00 94.19 440 VAL A C 1
ATOM 3493 O O . VAL A 1 440 ? -17.651 1.803 -6.322 1.00 94.19 440 VAL A O 1
ATOM 3496 N N . ILE A 1 441 ? -16.037 1.957 -7.881 1.00 93.38 441 ILE A N 1
ATOM 3497 C CA . ILE A 1 441 ? -16.923 1.730 -9.033 1.00 93.38 441 ILE A CA 1
ATOM 3498 C C . ILE A 1 441 ? -16.453 0.514 -9.822 1.00 93.38 441 ILE A C 1
ATOM 3500 O O . ILE A 1 441 ? -15.315 0.478 -10.286 1.00 93.38 441 ILE A O 1
ATOM 3504 N N . PHE A 1 442 ? -17.345 -0.453 -10.022 1.00 92.94 442 PHE A N 1
ATOM 3505 C CA . PHE A 1 442 ? -17.035 -1.736 -10.655 1.00 92.94 442 PHE A CA 1
ATOM 3506 C C . PHE A 1 442 ? -17.318 -1.719 -12.162 1.00 92.94 442 PHE A C 1
ATOM 3508 O O . PHE A 1 442 ? -18.382 -1.281 -12.598 1.00 92.94 442 PHE A O 1
ATOM 3515 N N . TYR A 1 443 ? -16.399 -2.251 -12.971 1.00 89.19 443 TYR A N 1
ATOM 3516 C CA . TYR A 1 443 ? -16.492 -2.326 -14.437 1.00 89.19 443 TYR A CA 1
ATOM 3517 C C . TYR A 1 443 ? -16.283 -3.760 -14.952 1.00 89.19 443 TYR A C 1
ATOM 3519 O O . TYR A 1 443 ? -15.655 -3.977 -15.987 1.00 89.19 443 TYR A O 1
ATOM 3527 N N . LYS A 1 444 ? -16.846 -4.747 -14.242 1.00 83.19 444 LYS A N 1
ATOM 3528 C CA . LYS A 1 444 ? -16.726 -6.198 -14.490 1.00 83.19 444 LYS A CA 1
ATOM 3529 C C . LYS A 1 444 ? -15.318 -6.757 -14.265 1.00 83.19 444 LYS A C 1
ATOM 3531 O O . LYS A 1 444 ? -15.114 -7.480 -13.305 1.00 83.19 444 LYS A O 1
ATOM 3536 N N . THR A 1 445 ? -14.359 -6.444 -15.136 1.00 82.69 445 THR A N 1
ATOM 3537 C CA . THR A 1 445 ? -13.000 -7.028 -15.091 1.00 82.69 445 THR A CA 1
ATOM 3538 C C . THR A 1 445 ? -11.988 -6.163 -14.347 1.00 82.69 445 THR A C 1
ATOM 3540 O O . THR A 1 445 ? -10.852 -6.576 -14.144 1.00 82.69 445 THR A O 1
ATOM 3543 N N . TYR A 1 446 ? -12.383 -4.959 -13.948 1.00 88.81 446 TYR A N 1
ATOM 3544 C CA . TYR A 1 446 ? -11.577 -4.031 -13.167 1.00 88.81 446 TYR A CA 1
ATOM 3545 C C . TYR A 1 446 ? -12.492 -3.094 -12.383 1.00 88.81 446 TYR A C 1
ATOM 3547 O O . TYR A 1 446 ? -13.695 -2.997 -12.658 1.00 88.81 446 TYR A O 1
ATOM 3555 N N . PHE A 1 447 ? -11.928 -2.377 -11.421 1.00 92.88 447 PHE A N 1
ATOM 3556 C CA . PHE A 1 447 ? -12.643 -1.349 -10.678 1.00 92.88 447 PHE A CA 1
ATOM 3557 C C . PHE A 1 447 ? -11.817 -0.069 -10.564 1.00 92.88 447 PHE A C 1
ATOM 3559 O O . PHE A 1 447 ? -10.597 -0.046 -10.751 1.00 92.88 447 PHE A O 1
ATOM 3566 N N . GLY A 1 448 ? -12.524 1.026 -10.310 1.00 92.75 448 GLY A N 1
ATOM 3567 C CA . GLY A 1 448 ? -11.952 2.350 -10.141 1.00 92.75 448 GLY A CA 1
ATOM 3568 C C . GLY A 1 448 ? -12.186 2.894 -8.743 1.00 92.75 448 GLY A C 1
ATOM 3569 O O . GLY A 1 448 ? -13.199 2.587 -8.113 1.00 92.75 448 GLY A O 1
ATOM 3570 N N . LEU A 1 449 ? -11.257 3.733 -8.297 1.00 94.62 449 LEU A N 1
ATOM 3571 C CA . LEU A 1 449 ? -11.282 4.395 -7.000 1.00 94.62 449 LEU A CA 1
ATOM 3572 C C . LEU A 1 449 ? -11.438 5.898 -7.181 1.00 94.62 449 LEU A C 1
ATOM 3574 O O . LEU A 1 449 ? -10.715 6.513 -7.969 1.00 94.62 449 LEU A O 1
ATOM 3578 N N . PHE A 1 450 ? -12.387 6.482 -6.454 1.00 92.56 450 PHE A N 1
ATOM 3579 C CA . PHE A 1 450 ? -12.758 7.883 -6.592 1.00 92.56 450 PHE A CA 1
ATOM 3580 C C . PHE A 1 450 ? -12.993 8.544 -5.239 1.00 92.56 450 PHE A C 1
ATOM 3582 O O . PHE A 1 450 ? -13.502 7.942 -4.302 1.00 92.56 450 PHE A O 1
ATOM 3589 N N . MET A 1 451 ? -12.684 9.828 -5.167 1.00 91.75 451 MET A N 1
ATOM 3590 C CA . MET A 1 451 ? -13.051 10.725 -4.084 1.00 91.75 451 MET A CA 1
ATOM 3591 C C . MET A 1 451 ? -14.132 11.678 -4.588 1.00 91.75 451 MET A C 1
ATOM 3593 O O . MET A 1 451 ? -14.070 12.159 -5.718 1.00 91.75 451 MET A O 1
ATOM 3597 N N . GLN A 1 452 ? -15.096 12.001 -3.738 1.00 90.56 452 GLN A N 1
ATOM 3598 C CA . GLN A 1 452 ? -16.082 13.043 -3.980 1.00 90.56 452 GLN A CA 1
ATOM 3599 C C . GLN A 1 452 ? -16.008 14.061 -2.848 1.00 90.56 452 GLN A C 1
ATOM 3601 O O . GLN A 1 452 ? -16.214 13.702 -1.691 1.00 90.56 452 GLN A O 1
ATOM 3606 N N . LEU A 1 453 ? -15.731 15.326 -3.174 1.00 90.31 453 LEU A N 1
ATOM 3607 C CA . LEU A 1 453 ? -15.887 16.416 -2.209 1.00 90.31 453 LEU A CA 1
ATOM 3608 C C . LEU A 1 453 ? -17.374 16.623 -1.923 1.00 90.31 453 LEU A C 1
ATOM 3610 O O . LEU A 1 453 ? -18.197 16.583 -2.843 1.00 90.31 453 LEU A O 1
ATOM 3614 N N . LEU A 1 454 ? -17.696 16.830 -0.654 1.00 90.25 454 LEU A N 1
ATOM 3615 C CA . LEU A 1 454 ? -19.052 17.009 -0.159 1.00 90.25 454 LEU A CA 1
ATOM 3616 C C . LEU A 1 454 ? -19.191 18.380 0.497 1.00 90.25 454 LEU A C 1
ATOM 3618 O O . LEU A 1 454 ? -18.194 18.945 0.942 1.00 90.25 454 LEU A O 1
ATOM 3622 N N . SER A 1 455 ? -20.419 18.887 0.593 1.00 89.56 455 SER A N 1
ATOM 3623 C CA . SER A 1 455 ? -20.689 20.031 1.464 1.00 89.56 455 SER A CA 1
ATOM 3624 C C . SER A 1 455 ? -20.467 19.648 2.926 1.00 89.56 455 SER A C 1
ATOM 3626 O O . SER A 1 455 ? -21.006 18.629 3.381 1.00 89.56 455 SER A O 1
ATOM 3628 N N . GLY A 1 456 ? -19.719 20.467 3.657 1.00 87.88 456 GLY A N 1
ATOM 3629 C CA . GLY A 1 456 ? -19.396 20.250 5.064 1.00 87.88 456 GLY A CA 1
ATOM 3630 C C . GLY A 1 456 ? -19.595 21.489 5.932 1.00 87.88 456 GLY A C 1
ATOM 3631 O O . GLY A 1 456 ? -19.699 22.613 5.449 1.00 87.88 456 GLY A O 1
ATOM 3632 N N . ASP A 1 457 ? -19.577 21.283 7.248 1.00 88.06 457 ASP A N 1
ATOM 3633 C CA . ASP A 1 457 ? -19.827 22.337 8.246 1.00 88.06 457 ASP A CA 1
ATOM 3634 C C . ASP A 1 457 ? -18.754 23.444 8.251 1.00 88.06 457 ASP A C 1
ATOM 3636 O O . ASP A 1 457 ? -18.946 24.523 8.812 1.00 88.06 457 ASP A O 1
ATOM 3640 N N . ASN A 1 458 ? -17.599 23.175 7.639 1.00 89.69 458 ASN A N 1
ATOM 3641 C CA . ASN A 1 458 ? -16.455 24.081 7.612 1.00 89.69 458 ASN A CA 1
ATOM 3642 C C . ASN A 1 458 ? -16.352 24.895 6.317 1.00 89.69 458 ASN A C 1
ATOM 3644 O O . ASN A 1 458 ? -15.468 25.746 6.239 1.00 89.69 458 ASN A O 1
ATOM 3648 N N . ASP A 1 459 ? -17.212 24.662 5.322 1.00 86.88 459 ASP A N 1
ATOM 3649 C CA . ASP A 1 459 ? -17.027 25.166 3.953 1.00 86.88 459 ASP A CA 1
ATOM 3650 C C . ASP A 1 459 ? -16.839 26.687 3.873 1.00 86.88 459 ASP A C 1
ATOM 3652 O O . ASP A 1 459 ? -15.994 27.146 3.103 1.00 86.88 459 ASP A O 1
ATOM 3656 N N . ASP A 1 460 ? -17.532 27.451 4.725 1.00 87.75 460 ASP A N 1
ATOM 3657 C CA . ASP A 1 460 ? -17.443 28.919 4.809 1.00 87.75 460 ASP A CA 1
ATOM 3658 C C . ASP A 1 460 ? -16.063 29.432 5.256 1.00 87.75 460 ASP A C 1
ATOM 3660 O O . ASP A 1 460 ? -15.704 30.587 5.021 1.00 87.75 460 ASP A O 1
ATOM 3664 N N . LYS A 1 461 ? -15.280 28.583 5.930 1.00 90.62 461 LYS A N 1
ATOM 3665 C CA . LYS A 1 461 ? -13.940 28.900 6.450 1.00 90.62 461 LYS A CA 1
ATOM 3666 C C . LYS A 1 461 ? -12.826 28.355 5.555 1.00 90.62 461 LYS A C 1
ATOM 3668 O O . LYS A 1 461 ? -11.654 28.652 5.795 1.00 90.62 461 LYS A O 1
ATOM 3673 N N . LEU A 1 462 ? -13.166 27.533 4.562 1.00 87.31 462 LEU A N 1
ATOM 3674 C CA . LEU A 1 462 ? -12.206 26.844 3.707 1.00 87.31 462 LEU A CA 1
ATOM 3675 C C . LEU A 1 462 ? -11.898 27.631 2.436 1.00 87.31 462 LEU A C 1
ATOM 3677 O O . LEU A 1 462 ? -12.646 28.494 1.981 1.00 87.31 462 LEU A O 1
ATOM 3681 N N . GLN A 1 463 ? -10.748 27.319 1.844 1.00 85.25 463 GLN A N 1
ATOM 3682 C CA . GLN A 1 463 ? -10.311 27.945 0.607 1.00 85.25 463 GLN A CA 1
ATOM 3683 C C . GLN A 1 463 ? -10.883 27.196 -0.601 1.00 85.25 463 GLN A C 1
ATOM 3685 O O . GLN A 1 463 ? -10.622 26.011 -0.789 1.00 85.25 463 GLN A O 1
ATOM 3690 N N . TRP A 1 464 ? -11.578 27.916 -1.481 1.00 82.50 464 TRP A N 1
ATOM 3691 C CA . TRP A 1 464 ? -12.131 27.355 -2.715 1.00 82.50 464 TRP A CA 1
ATOM 3692 C C . TRP A 1 464 ? -11.557 28.046 -3.968 1.00 82.50 464 TRP A C 1
ATOM 3694 O O . TRP A 1 464 ? -11.475 29.278 -3.989 1.00 82.50 464 TRP A O 1
ATOM 3704 N N . PRO A 1 465 ? -11.159 27.305 -5.032 1.00 80.69 465 PRO A N 1
ATOM 3705 C CA . PRO A 1 465 ? -11.118 25.839 -5.144 1.00 80.69 465 PRO A CA 1
ATOM 3706 C C . PRO A 1 465 ? -10.205 25.155 -4.120 1.00 80.69 465 PRO A C 1
ATOM 3708 O O . PRO A 1 465 ? -9.187 25.720 -3.721 1.00 80.69 465 PRO A O 1
ATOM 3711 N N . CYS A 1 466 ? -10.515 23.897 -3.796 1.00 81.44 466 CYS A N 1
ATOM 3712 C CA . CYS A 1 466 ? -9.622 23.021 -3.043 1.00 81.44 466 CYS A CA 1
ATOM 3713 C C . CYS A 1 466 ? -8.402 22.656 -3.916 1.00 81.44 466 CYS A C 1
ATOM 3715 O O . CYS A 1 466 ? -8.442 21.682 -4.661 1.00 81.44 466 CYS A O 1
ATOM 3717 N N . LEU A 1 467 ? -7.333 23.461 -3.880 1.00 82.56 467 LEU A N 1
ATOM 3718 C CA . LEU A 1 467 ? -6.122 23.303 -4.712 1.00 82.56 467 LEU A CA 1
ATOM 3719 C C . LEU A 1 467 ? -4.922 22.789 -3.915 1.00 82.56 467 LEU A C 1
ATOM 3721 O O . LEU A 1 467 ? -4.728 23.205 -2.784 1.00 82.56 467 LEU A O 1
ATOM 3725 N N . GLY A 1 468 ? -4.045 21.986 -4.510 1.00 78.38 468 GLY A N 1
ATOM 3726 C CA . GLY A 1 468 ? -2.785 21.560 -3.888 1.00 78.38 468 GLY A CA 1
ATOM 3727 C C . GLY A 1 468 ? -2.970 20.580 -2.727 1.00 78.38 468 GLY A C 1
ATOM 3728 O O . GLY A 1 468 ? -2.167 20.570 -1.792 1.00 78.38 468 GLY A O 1
ATOM 3729 N N . ARG A 1 469 ? -4.057 19.803 -2.744 1.00 82.44 469 ARG A N 1
ATOM 3730 C CA . ARG A 1 469 ? -4.296 18.721 -1.785 1.00 82.44 469 ARG A CA 1
ATOM 3731 C C . ARG A 1 469 ? -4.059 17.397 -2.494 1.00 82.44 469 ARG A C 1
ATOM 3733 O O . ARG A 1 469 ? -4.608 17.180 -3.572 1.00 82.44 469 ARG A O 1
ATOM 3740 N N . GLN A 1 470 ? -3.226 16.548 -1.911 1.00 85.75 470 GLN A N 1
ATOM 3741 C CA . GLN A 1 470 ? -2.966 15.214 -2.424 1.00 85.75 470 GLN A CA 1
ATOM 3742 C C . GLN A 1 470 ? -3.997 14.252 -1.851 1.00 85.75 470 GLN A C 1
ATOM 3744 O O . GLN A 1 470 ? -4.210 14.214 -0.639 1.00 85.75 470 GLN A O 1
ATOM 3749 N N . MET A 1 471 ? -4.613 13.485 -2.740 1.00 88.25 471 MET A N 1
ATOM 3750 C CA . MET A 1 471 ? -5.377 12.299 -2.409 1.00 88.25 471 MET A CA 1
ATOM 3751 C C . MET A 1 471 ? -4.533 11.081 -2.754 1.00 88.25 471 MET A C 1
ATOM 3753 O O . MET A 1 471 ? -4.073 10.970 -3.888 1.00 88.25 471 MET A O 1
ATOM 3757 N N . THR A 1 472 ? -4.354 10.176 -1.801 1.00 90.38 472 THR A N 1
ATOM 3758 C CA . THR A 1 472 ? -3.669 8.896 -1.983 1.00 90.38 472 THR A CA 1
ATOM 3759 C C . THR A 1 472 ? -4.667 7.778 -1.736 1.00 90.38 472 THR A C 1
ATOM 3761 O O . THR A 1 472 ? -5.259 7.711 -0.660 1.00 90.38 472 THR A O 1
ATOM 3764 N N . PHE A 1 473 ? -4.857 6.927 -2.742 1.00 93.94 473 PHE A N 1
ATOM 3765 C CA . PHE A 1 473 ? -5.614 5.686 -2.643 1.00 93.94 473 PHE A CA 1
ATOM 3766 C C . PHE A 1 473 ? -4.659 4.515 -2.509 1.00 93.94 473 PHE A C 1
ATOM 3768 O O . PHE A 1 473 ? -3.677 4.429 -3.252 1.00 93.94 473 PHE A O 1
ATOM 3775 N N . GLN A 1 474 ? -5.003 3.597 -1.621 1.00 94.12 474 GLN A N 1
ATOM 3776 C CA . GLN A 1 474 ? -4.278 2.362 -1.402 1.00 94.12 474 GLN A CA 1
ATOM 3777 C C . GLN A 1 474 ? -5.265 1.195 -1.331 1.00 94.12 474 GLN A C 1
ATOM 3779 O O . GLN A 1 474 ? -6.322 1.311 -0.709 1.00 94.12 474 GLN A O 1
ATOM 3784 N N . MET A 1 475 ? -4.926 0.088 -1.987 1.00 95.06 475 MET A N 1
ATOM 3785 C CA . MET A 1 475 ? -5.546 -1.218 -1.756 1.00 95.06 475 MET A CA 1
ATOM 3786 C C . MET A 1 475 ? -4.502 -2.090 -1.073 1.00 95.06 475 MET A C 1
ATOM 3788 O O . MET A 1 475 ? -3.460 -2.373 -1.670 1.00 95.06 475 MET A O 1
ATOM 3792 N N . LEU A 1 476 ? -4.774 -2.430 0.183 1.00 94.19 476 LEU A N 1
ATOM 3793 C CA . LEU A 1 476 ? -3.828 -3.090 1.070 1.00 94.19 476 LEU A CA 1
ATOM 3794 C C . LEU A 1 476 ? -3.528 -4.504 0.568 1.00 94.19 476 LEU A C 1
ATOM 3796 O O . LEU A 1 476 ? -4.447 -5.271 0.286 1.00 94.19 476 LEU A O 1
ATOM 3800 N N . ASP A 1 477 ? -2.244 -4.838 0.482 1.00 93.75 477 ASP A N 1
ATOM 3801 C CA . ASP A 1 477 ? -1.807 -6.232 0.471 1.00 93.75 477 ASP A CA 1
ATOM 3802 C C . ASP A 1 477 ? -1.893 -6.751 1.908 1.00 93.75 477 ASP A C 1
ATOM 3804 O O . ASP A 1 477 ? -1.179 -6.266 2.782 1.00 93.75 477 ASP A O 1
ATOM 3808 N N . GLN A 1 478 ? -2.794 -7.696 2.158 1.00 92.75 478 GLN A N 1
ATOM 3809 C CA . GLN A 1 478 ? -3.143 -8.176 3.495 1.00 92.75 478 GLN A CA 1
ATOM 3810 C C . GLN A 1 478 ? -2.129 -9.186 4.050 1.00 92.75 478 GLN A C 1
ATOM 3812 O O . GLN A 1 478 ? -2.354 -9.737 5.119 1.00 92.75 478 GLN A O 1
ATOM 3817 N N . THR A 1 479 ? -0.983 -9.381 3.377 1.00 90.25 479 THR A N 1
ATOM 3818 C CA . THR A 1 479 ? 0.131 -10.192 3.890 1.00 90.25 479 THR A CA 1
ATOM 3819 C C . THR A 1 479 ? 0.429 -9.831 5.363 1.00 90.25 479 THR A C 1
ATOM 3821 O O . THR A 1 479 ? 0.665 -8.650 5.646 1.00 90.25 479 THR A O 1
ATOM 3824 N N . PRO A 1 480 ? 0.475 -10.808 6.295 1.00 88.00 480 PRO A N 1
ATOM 3825 C CA . PRO A 1 480 ? 0.532 -10.569 7.744 1.00 88.00 480 PRO A CA 1
ATOM 3826 C C . PRO A 1 480 ? 1.596 -9.570 8.211 1.00 88.00 480 PRO A C 1
ATOM 3828 O O . PRO A 1 480 ? 1.341 -8.677 9.021 1.00 88.00 480 PRO A O 1
ATOM 3831 N N . SER A 1 481 ? 2.813 -9.692 7.675 1.00 86.31 481 SER A N 1
ATOM 3832 C CA . SER A 1 481 ? 3.926 -8.809 8.015 1.00 86.31 481 SER A CA 1
ATOM 3833 C C . SER A 1 481 ? 3.980 -7.604 7.086 1.00 86.31 481 SER A C 1
ATOM 3835 O O . SER A 1 481 ? 4.195 -7.761 5.883 1.00 86.31 481 SER A O 1
ATOM 3837 N N . ILE A 1 482 ? 3.926 -6.393 7.650 1.00 84.75 482 ILE A N 1
ATOM 3838 C CA . ILE A 1 482 ? 4.013 -5.142 6.880 1.00 84.75 482 ILE A CA 1
ATOM 3839 C C . ILE A 1 482 ? 5.301 -5.017 6.049 1.00 84.75 482 ILE A C 1
ATOM 3841 O O . ILE A 1 482 ? 5.298 -4.381 5.005 1.00 84.75 482 ILE A O 1
ATOM 3845 N N . GLN A 1 483 ? 6.398 -5.671 6.448 1.00 81.88 483 GLN A N 1
ATOM 3846 C CA . GLN A 1 483 ? 7.654 -5.679 5.677 1.00 81.88 483 GLN A CA 1
ATOM 3847 C C . GLN A 1 483 ? 7.578 -6.468 4.367 1.00 81.88 483 GLN A C 1
ATOM 3849 O O . GLN A 1 483 ? 8.502 -6.399 3.559 1.00 81.88 483 GLN A O 1
ATOM 3854 N N . GLN A 1 484 ? 6.538 -7.281 4.199 1.00 85.00 484 GLN A N 1
ATOM 3855 C CA . GLN A 1 484 ? 6.308 -8.082 3.001 1.00 85.00 484 GLN A CA 1
ATOM 3856 C C . GLN A 1 484 ? 5.118 -7.571 2.187 1.00 85.00 484 GLN A C 1
ATOM 3858 O O . GLN A 1 484 ? 4.890 -8.079 1.087 1.00 85.00 484 GLN A O 1
ATOM 3863 N N . GLN A 1 485 ? 4.373 -6.595 2.713 1.00 88.31 485 GLN A N 1
ATOM 3864 C CA . GLN A 1 485 ? 3.245 -5.988 2.021 1.00 88.31 485 GLN A CA 1
ATOM 3865 C C . GLN A 1 485 ? 3.747 -5.164 0.837 1.00 88.31 485 GLN A C 1
ATOM 3867 O O . GLN A 1 485 ? 4.674 -4.375 0.974 1.00 88.31 485 GLN A O 1
ATOM 3872 N N . MET A 1 486 ? 3.113 -5.341 -0.321 1.00 90.00 486 MET A N 1
ATOM 3873 C CA . MET A 1 486 ? 3.353 -4.531 -1.519 1.00 90.00 486 MET A CA 1
ATOM 3874 C C . MET A 1 486 ? 2.036 -3.884 -1.936 1.00 90.00 486 MET A C 1
ATOM 3876 O O . MET A 1 486 ? 1.349 -4.327 -2.862 1.00 90.00 486 MET A O 1
ATOM 3880 N N . THR A 1 487 ? 1.643 -2.864 -1.179 1.00 90.88 487 THR A N 1
ATOM 3881 C CA . THR A 1 487 ? 0.316 -2.249 -1.277 1.00 90.88 487 THR A CA 1
ATOM 3882 C C . THR A 1 487 ? 0.181 -1.462 -2.578 1.00 90.88 487 THR A C 1
ATOM 3884 O O . THR A 1 487 ? 1.012 -0.618 -2.911 1.00 90.88 487 THR A O 1
ATOM 3887 N N . LYS A 1 488 ? -0.906 -1.677 -3.334 1.00 91.50 488 LYS A N 1
ATOM 3888 C CA . LYS A 1 488 ? -1.139 -0.912 -4.568 1.00 91.50 488 LYS A CA 1
ATOM 3889 C C . LYS A 1 488 ? -1.492 0.521 -4.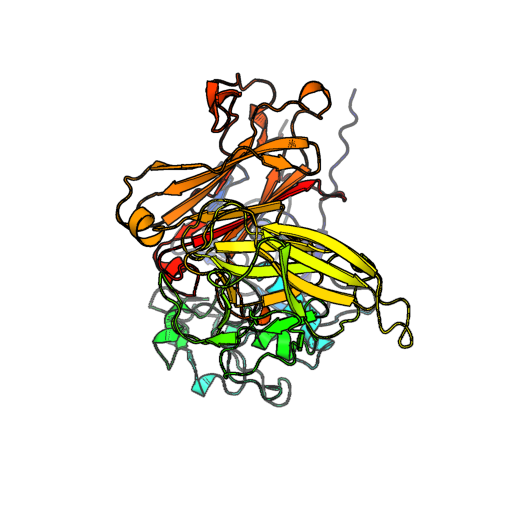201 1.00 91.50 488 LYS A C 1
ATOM 3891 O O . LYS A 1 488 ? -2.558 0.760 -3.638 1.00 91.50 488 LYS A O 1
ATOM 3896 N N . GLN A 1 489 ? -0.662 1.477 -4.609 1.00 90.12 489 GLN A N 1
ATOM 3897 C CA . GLN A 1 489 ? -0.883 2.896 -4.344 1.00 90.12 489 GLN A CA 1
ATOM 3898 C C . GLN A 1 489 ? -0.998 3.727 -5.626 1.00 90.12 489 GLN A C 1
ATOM 3900 O O . GLN A 1 489 ? -0.195 3.591 -6.550 1.00 90.12 489 GLN A O 1
ATOM 3905 N N . ARG A 1 490 ? -1.951 4.670 -5.656 1.00 87.06 490 ARG A N 1
ATOM 3906 C CA . ARG A 1 490 ? -1.908 5.822 -6.573 1.00 87.06 490 ARG A CA 1
ATOM 3907 C C . ARG A 1 490 ? -2.346 7.097 -5.883 1.00 87.06 490 ARG A C 1
ATOM 3909 O O . ARG A 1 490 ? -3.293 7.098 -5.100 1.00 87.06 490 ARG A O 1
ATOM 3916 N N . SER A 1 491 ? -1.716 8.198 -6.266 1.00 86.38 491 SER A N 1
ATOM 3917 C CA . SER A 1 491 ? -2.028 9.516 -5.725 1.00 86.38 491 SER A CA 1
ATOM 3918 C C . SER A 1 491 ? -2.354 10.498 -6.838 1.00 86.38 491 SER A C 1
ATOM 3920 O O . SER A 1 491 ? -1.893 10.343 -7.961 1.00 86.38 491 SER A O 1
ATOM 3922 N N . PHE A 1 492 ? -3.158 11.512 -6.550 1.00 82.25 492 PHE A N 1
ATOM 3923 C CA . PHE A 1 492 ? -3.326 12.669 -7.425 1.00 82.25 492 PHE A CA 1
ATOM 3924 C C . PHE A 1 492 ? -3.417 13.938 -6.584 1.00 82.25 492 PHE A C 1
ATOM 3926 O O . PHE A 1 492 ? -3.817 13.900 -5.422 1.00 82.25 492 PHE A O 1
ATOM 3933 N N . THR A 1 493 ? -3.069 15.077 -7.176 1.00 82.00 493 THR A N 1
ATOM 3934 C CA . THR A 1 493 ? -3.160 16.378 -6.507 1.00 82.00 493 THR A CA 1
ATOM 3935 C C . THR A 1 493 ? -4.275 17.202 -7.126 1.00 82.00 493 THR A C 1
ATOM 3937 O O . THR A 1 493 ? -4.339 17.356 -8.346 1.00 82.00 493 THR A O 1
ATOM 3940 N N . THR A 1 494 ? -5.145 17.776 -6.298 1.00 77.06 494 THR A N 1
ATOM 3941 C CA . THR A 1 494 ? -6.183 18.688 -6.775 1.00 77.06 494 THR A CA 1
ATOM 3942 C C . THR A 1 494 ? -5.539 19.918 -7.429 1.00 77.06 494 THR A C 1
ATOM 3944 O O . THR A 1 494 ? -4.744 20.635 -6.821 1.00 77.06 494 THR A O 1
ATOM 3947 N N . SER A 1 495 ? -5.838 20.169 -8.703 1.00 70.38 495 SER A N 1
ATOM 3948 C CA . SER A 1 495 ? -5.223 21.239 -9.500 1.00 70.38 495 SER A CA 1
ATOM 3949 C C . SER A 1 495 ? -6.286 22.027 -10.251 1.00 70.38 495 SER A C 1
ATOM 3951 O O . SER A 1 495 ? -7.354 21.496 -10.528 1.00 70.38 495 SER A O 1
ATOM 3953 N N . GLY A 1 496 ? -5.986 23.274 -10.629 1.00 55.19 496 GLY A N 1
ATOM 3954 C CA . GLY A 1 496 ? -6.954 24.183 -11.249 1.00 55.19 496 GLY A CA 1
ATOM 3955 C C . GLY A 1 496 ? -7.653 23.637 -12.499 1.00 55.19 496 GLY A C 1
ATOM 3956 O O . GLY A 1 496 ? -8.775 24.050 -12.758 1.00 55.19 496 GLY A O 1
ATOM 3957 N N . GLU A 1 497 ? -7.039 22.711 -13.245 1.00 47.59 497 GLU A N 1
ATOM 3958 C CA . GLU A 1 497 ? -7.638 22.049 -14.416 1.00 47.59 497 GLU A CA 1
ATOM 3959 C C . GLU A 1 497 ? -8.437 20.790 -14.057 1.00 47.59 497 GLU A C 1
ATOM 3961 O O . GLU A 1 497 ? -9.523 20.600 -14.600 1.00 47.59 497 GLU A O 1
ATOM 3966 N N . ALA A 1 498 ? -7.984 19.994 -13.082 1.00 46.97 498 ALA A N 1
ATOM 3967 C CA . ALA A 1 498 ? -8.768 18.886 -12.521 1.00 46.97 498 ALA A CA 1
ATOM 3968 C C . ALA A 1 498 ? -9.977 19.387 -11.700 1.00 46.97 498 ALA A C 1
ATOM 3970 O O . ALA A 1 498 ? -10.993 18.707 -11.584 1.00 46.97 498 ALA A O 1
ATOM 3971 N N . THR A 1 499 ? -9.884 20.612 -11.171 1.00 43.56 499 THR A N 1
ATOM 3972 C CA . THR A 1 499 ? -10.924 21.338 -10.434 1.00 43.56 499 THR A CA 1
ATOM 3973 C C . THR A 1 499 ? -11.520 22.494 -11.241 1.00 43.56 499 THR A C 1
ATOM 3975 O O . THR A 1 499 ? -12.150 23.368 -10.644 1.00 43.56 499 THR A O 1
ATOM 3978 N N . ARG A 1 500 ? -11.369 22.553 -12.580 1.00 39.22 500 ARG A N 1
ATOM 3979 C CA . ARG A 1 500 ? -11.974 23.624 -13.424 1.00 39.22 500 ARG A CA 1
ATOM 3980 C C . ARG A 1 500 ? -13.507 23.667 -13.335 1.00 39.22 500 ARG A C 1
ATOM 3982 O O . ARG A 1 500 ? -14.144 24.599 -13.812 1.00 39.22 500 ARG A O 1
ATOM 3989 N N . THR A 1 501 ? -14.087 22.685 -12.663 1.00 39.44 501 THR A N 1
ATOM 3990 C CA . THR A 1 501 ? -15.483 22.576 -12.257 1.00 39.44 501 THR A CA 1
ATOM 3991 C C . THR A 1 501 ? -15.846 23.366 -10.987 1.00 39.44 501 THR A C 1
ATOM 3993 O O . THR A 1 501 ? -17.022 23.569 -10.717 1.00 39.44 501 THR A O 1
ATOM 3996 N N . SER A 1 502 ? -14.907 23.902 -10.206 1.00 43.38 502 SER A N 1
ATOM 3997 C CA . SER A 1 502 ? -15.211 24.361 -8.838 1.00 43.38 502 SER A CA 1
ATOM 3998 C C . SER A 1 502 ? -15.727 25.799 -8.687 1.00 43.38 502 SER A C 1
ATOM 4000 O O . SER A 1 502 ? -15.915 26.243 -7.559 1.00 43.38 502 SER A O 1
ATOM 4002 N N . LYS A 1 503 ? -15.879 26.577 -9.766 1.00 38.09 503 LYS A N 1
ATOM 4003 C CA . LYS A 1 503 ? -16.553 27.889 -9.676 1.00 38.09 503 LYS A CA 1
ATOM 4004 C C . LYS A 1 503 ? -18.015 27.843 -10.115 1.00 38.09 503 LYS A C 1
ATOM 4006 O O . LYS A 1 503 ? -18.741 28.759 -9.770 1.00 38.09 503 LYS A O 1
ATOM 4011 N N . ASN A 1 504 ? -18.428 26.792 -10.836 1.00 38.78 504 ASN A N 1
ATOM 4012 C CA . ASN A 1 504 ? -19.760 26.678 -11.444 1.00 38.78 504 ASN A CA 1
ATOM 4013 C C . ASN A 1 504 ? -20.362 25.254 -11.436 1.00 38.78 504 ASN A C 1
ATOM 4015 O O . ASN A 1 504 ? -21.374 25.032 -12.098 1.00 38.78 504 ASN A O 1
ATOM 4019 N N . VAL A 1 505 ? -19.822 24.280 -10.691 1.00 43.16 505 VAL A N 1
ATOM 4020 C CA . VAL A 1 505 ? -20.607 23.083 -10.339 1.00 43.16 505 VAL A CA 1
ATOM 4021 C C . VAL A 1 505 ? -21.517 23.471 -9.190 1.00 43.16 505 VAL A C 1
ATOM 4023 O O . VAL A 1 505 ? -21.232 23.279 -8.015 1.00 43.16 505 VAL A O 1
ATOM 4026 N N . ASN A 1 506 ? -22.629 24.074 -9.589 1.00 40.94 506 ASN A N 1
ATOM 4027 C CA . ASN A 1 506 ? -23.947 23.713 -9.109 1.00 40.94 506 ASN A CA 1
ATOM 4028 C C . ASN A 1 506 ? -23.865 22.306 -8.488 1.00 40.94 506 ASN A C 1
ATOM 4030 O O . ASN A 1 506 ? -23.609 21.342 -9.213 1.00 40.94 506 ASN A O 1
ATOM 4034 N N . TYR A 1 507 ? -23.946 22.204 -7.162 1.00 47.56 507 TYR A N 1
ATOM 4035 C CA . TYR A 1 507 ? -23.998 20.935 -6.452 1.00 47.56 507 TYR A CA 1
ATOM 4036 C C . TYR A 1 507 ? -25.246 20.155 -6.914 1.00 47.56 507 TYR A C 1
ATOM 4038 O O . TYR A 1 507 ? -26.292 20.170 -6.275 1.00 47.56 507 TYR A O 1
ATOM 4046 N N . ASN A 1 508 ? -25.193 19.555 -8.100 1.00 52.38 508 ASN A N 1
ATOM 4047 C CA . ASN A 1 508 ? -26.396 19.151 -8.827 1.00 52.38 508 ASN A CA 1
ATOM 4048 C C . ASN A 1 508 ? -27.008 17.869 -8.269 1.00 52.38 508 ASN A C 1
ATOM 4050 O O . ASN A 1 508 ? -28.128 17.521 -8.637 1.00 52.38 508 ASN A O 1
ATOM 4054 N N . GLN A 1 509 ? -26.286 17.169 -7.393 1.00 64.75 509 GLN A N 1
ATOM 4055 C CA . GLN A 1 509 ? -26.765 15.959 -6.755 1.00 64.75 509 GLN A CA 1
ATOM 4056 C C . GLN A 1 509 ? -26.843 16.178 -5.249 1.00 64.75 509 GLN A C 1
ATOM 4058 O O . GLN A 1 509 ? -25.883 15.973 -4.505 1.00 64.75 509 GLN A O 1
ATOM 4063 N N . LEU A 1 510 ? -28.016 16.642 -4.830 1.00 81.62 510 LEU A N 1
ATOM 4064 C CA . LEU A 1 510 ? -28.446 16.591 -3.445 1.00 81.62 510 LEU A CA 1
ATOM 4065 C C . LEU A 1 510 ? -28.792 15.137 -3.112 1.00 81.62 510 LEU A C 1
ATOM 4067 O O . LEU A 1 510 ? -29.597 14.517 -3.808 1.00 81.62 510 LEU A O 1
ATOM 4071 N N . PHE A 1 511 ? -28.201 14.602 -2.053 1.00 84.00 511 PHE A N 1
ATOM 4072 C CA . PHE A 1 511 ? -28.540 13.285 -1.528 1.00 84.00 511 PHE A CA 1
ATOM 4073 C C . PHE A 1 511 ? -28.622 13.332 -0.001 1.00 84.00 511 PHE A C 1
ATOM 4075 O O . PHE A 1 511 ? -28.276 14.335 0.626 1.00 84.00 511 PHE A O 1
ATOM 4082 N N . VAL A 1 512 ? -29.144 12.262 0.588 1.00 85.19 512 VAL A N 1
ATOM 4083 C CA . VAL A 1 512 ? -29.177 12.081 2.040 1.00 85.19 512 VAL A CA 1
ATOM 4084 C C . VAL A 1 512 ? -28.030 11.150 2.414 1.00 85.19 512 VAL A C 1
ATOM 4086 O O . VAL A 1 512 ? -27.927 10.065 1.840 1.00 85.19 512 VAL A O 1
ATOM 4089 N N . ASP A 1 513 ? -27.137 11.606 3.290 1.00 84.19 513 ASP A N 1
ATOM 4090 C CA . ASP A 1 513 ? -26.008 10.809 3.773 1.00 84.19 513 ASP A CA 1
ATOM 4091 C C . ASP A 1 513 ? -26.443 9.780 4.836 1.00 84.19 513 ASP A C 1
ATOM 4093 O O . ASP A 1 513 ? -27.605 9.718 5.247 1.00 84.19 513 ASP A O 1
ATOM 4097 N N . GLU A 1 514 ? -25.501 8.960 5.295 1.00 80.88 514 GLU A N 1
ATOM 4098 C CA . GLU A 1 514 ? -25.718 7.948 6.335 1.00 80.88 514 GLU A CA 1
ATOM 4099 C C . GLU A 1 514 ? -26.173 8.522 7.689 1.00 80.88 514 GLU A C 1
ATOM 4101 O O . GLU A 1 514 ? -26.746 7.798 8.500 1.00 80.88 514 GLU A O 1
ATOM 4106 N N . ASN A 1 515 ? -25.981 9.825 7.917 1.00 82.81 515 ASN A N 1
ATOM 4107 C CA . ASN A 1 515 ? -26.416 10.538 9.119 1.00 82.81 515 ASN A CA 1
ATOM 4108 C C . ASN A 1 515 ? -27.782 11.216 8.931 1.00 82.81 515 ASN A C 1
ATOM 4110 O O . ASN A 1 515 ? -28.184 12.053 9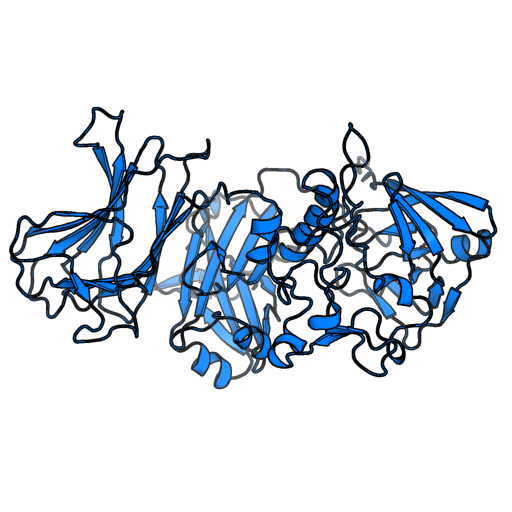.743 1.00 82.81 515 ASN A O 1
ATOM 4114 N N . ASN A 1 516 ? -28.501 10.872 7.858 1.00 85.50 516 ASN A N 1
ATOM 4115 C CA . ASN A 1 516 ? -29.782 11.456 7.478 1.00 85.50 516 ASN A CA 1
ATOM 4116 C C . ASN A 1 516 ? -29.708 12.977 7.218 1.00 85.50 516 ASN A C 1
ATOM 4118 O O . ASN A 1 516 ? -30.693 13.704 7.385 1.00 85.50 516 ASN A O 1
ATOM 4122 N N . GLN A 1 517 ? -28.538 13.475 6.810 1.00 87.94 517 GLN A N 1
ATOM 4123 C CA . GLN A 1 517 ? -28.318 14.875 6.471 1.00 87.94 517 GLN A CA 1
ATOM 4124 C C . GLN A 1 517 ? -28.395 15.090 4.964 1.00 87.94 517 GLN A C 1
ATOM 4126 O O . GLN A 1 517 ? -27.936 14.279 4.164 1.00 87.94 517 GLN A O 1
ATOM 4131 N N . ARG A 1 518 ? -28.968 16.227 4.563 1.00 89.00 518 ARG A N 1
ATOM 4132 C CA . ARG A 1 518 ? -28.981 16.659 3.165 1.00 89.00 518 ARG A CA 1
ATOM 4133 C C . ARG A 1 518 ? -27.611 17.215 2.800 1.00 89.00 518 ARG A C 1
ATOM 4135 O O . ARG A 1 518 ? -27.238 18.283 3.276 1.00 89.00 518 ARG A O 1
ATOM 4142 N N . VAL A 1 519 ? -26.894 16.485 1.954 1.00 89.56 519 VAL A N 1
ATOM 4143 C CA . VAL A 1 519 ? -25.518 16.781 1.562 1.00 89.56 519 VAL A CA 1
ATOM 4144 C C . VAL A 1 519 ? -25.441 16.935 0.052 1.00 89.56 519 VAL A C 1
ATOM 4146 O O . VAL A 1 519 ? -26.111 16.251 -0.724 1.00 89.56 519 VAL A O 1
ATOM 4149 N N . TYR A 1 520 ? -24.605 17.868 -0.360 1.00 88.25 520 TYR A N 1
ATOM 4150 C CA . TYR A 1 520 ? -24.336 18.168 -1.744 1.00 88.25 520 TYR A CA 1
ATOM 4151 C C . TYR A 1 520 ? -23.035 17.499 -2.199 1.00 88.25 520 TYR A C 1
ATOM 4153 O O . TYR A 1 520 ? -22.000 17.650 -1.552 1.00 88.25 520 TYR A O 1
ATOM 4161 N N . GLY A 1 521 ? -23.073 16.765 -3.315 1.00 86.31 521 GLY A N 1
ATOM 4162 C CA . GLY A 1 521 ? -21.899 16.092 -3.881 1.00 86.31 521 GLY A CA 1
ATOM 4163 C C . GLY A 1 521 ? -21.281 16.823 -5.074 1.00 86.31 521 GLY A C 1
ATOM 4164 O O . GLY A 1 521 ? -21.987 17.213 -6.005 1.00 86.31 521 GLY A O 1
ATOM 4165 N N . GLY A 1 522 ? -19.954 16.971 -5.068 1.00 83.44 522 GLY A N 1
ATOM 4166 C CA . GLY A 1 522 ? -19.160 17.416 -6.218 1.00 83.44 522 GLY A CA 1
ATOM 4167 C C . GLY A 1 522 ? -18.918 16.306 -7.259 1.00 83.44 522 GLY A C 1
ATOM 4168 O O . GLY A 1 522 ? -19.514 15.232 -7.175 1.00 83.44 522 GLY A O 1
ATOM 4169 N N . PRO A 1 523 ? -18.042 16.519 -8.257 1.00 82.94 523 PRO A N 1
ATOM 4170 C CA . PRO A 1 523 ? -17.654 15.465 -9.196 1.00 82.94 523 PRO A CA 1
ATOM 4171 C C . PRO A 1 523 ? -16.815 14.370 -8.517 1.00 82.94 523 PRO A C 1
ATOM 4173 O O . PRO A 1 523 ? -16.127 14.621 -7.527 1.00 82.94 523 PRO A O 1
ATOM 4176 N N . LEU A 1 524 ? -16.841 13.164 -9.089 1.00 86.75 524 LEU A N 1
ATOM 4177 C CA . LEU A 1 524 ? -15.951 12.066 -8.709 1.00 86.75 524 LEU A CA 1
ATOM 4178 C C . LEU A 1 524 ? -14.560 12.285 -9.319 1.00 86.75 524 LEU A C 1
ATOM 4180 O O . LEU A 1 524 ? -14.423 12.413 -10.535 1.00 86.75 524 LEU A O 1
ATOM 4184 N N . LEU A 1 525 ? -13.535 12.315 -8.470 1.00 87.69 525 LEU A N 1
ATOM 4185 C CA . LEU A 1 525 ? -12.134 12.531 -8.827 1.00 87.69 525 LEU A CA 1
ATOM 4186 C C . LEU A 1 525 ? -11.324 11.279 -8.491 1.00 87.69 525 LEU A C 1
ATOM 4188 O O . LEU A 1 525 ? -11.293 10.862 -7.337 1.00 87.69 525 LEU A O 1
ATOM 4192 N N . GLY A 1 526 ? -10.664 10.677 -9.476 1.00 88.88 526 GLY A N 1
ATOM 4193 C CA . GLY A 1 526 ? -9.845 9.492 -9.241 1.00 88.88 526 GLY A CA 1
ATOM 4194 C C . GLY A 1 526 ? -9.550 8.700 -10.506 1.00 88.88 526 GLY A C 1
ATOM 4195 O O . GLY A 1 526 ? -9.494 9.256 -11.603 1.00 88.88 526 GLY A O 1
ATOM 4196 N N . TYR A 1 527 ? -9.360 7.395 -10.343 1.00 86.12 527 TYR A N 1
ATOM 4197 C CA . TYR A 1 527 ? -8.871 6.495 -11.380 1.00 86.12 527 TYR A CA 1
ATOM 4198 C C . TYR A 1 527 ? -9.956 5.508 -11.788 1.00 86.12 527 TYR A C 1
ATOM 4200 O O . TYR A 1 527 ? -10.421 4.717 -10.975 1.00 86.12 527 TYR A O 1
ATOM 4208 N N . ARG A 1 528 ? -10.334 5.512 -13.072 1.00 87.31 528 ARG A N 1
ATOM 4209 C CA . ARG A 1 528 ? -11.338 4.576 -13.603 1.00 87.31 528 ARG A CA 1
ATOM 4210 C C . ARG A 1 528 ? -10.858 3.126 -13.621 1.00 87.31 528 ARG A C 1
ATOM 4212 O O . ARG A 1 528 ? -11.665 2.236 -13.388 1.00 87.31 528 ARG A O 1
ATOM 4219 N N . SER A 1 529 ? -9.581 2.915 -13.922 1.00 86.62 529 SER A N 1
ATOM 4220 C CA . SER A 1 529 ? -8.919 1.612 -13.881 1.00 86.62 529 SER A CA 1
ATOM 4221 C C . SER A 1 529 ? -7.830 1.687 -12.825 1.00 86.62 529 SER A C 1
ATOM 4223 O O . SER A 1 529 ? -6.732 2.160 -13.110 1.00 86.62 529 SER A O 1
ATOM 4225 N N . PHE A 1 530 ? -8.178 1.336 -11.589 1.00 90.69 530 PHE A N 1
ATOM 4226 C CA . PHE A 1 530 ? -7.228 1.323 -10.482 1.00 90.69 530 PHE A CA 1
ATOM 4227 C C . PHE A 1 530 ? -6.540 -0.041 -10.383 1.00 90.69 530 PHE A C 1
ATOM 42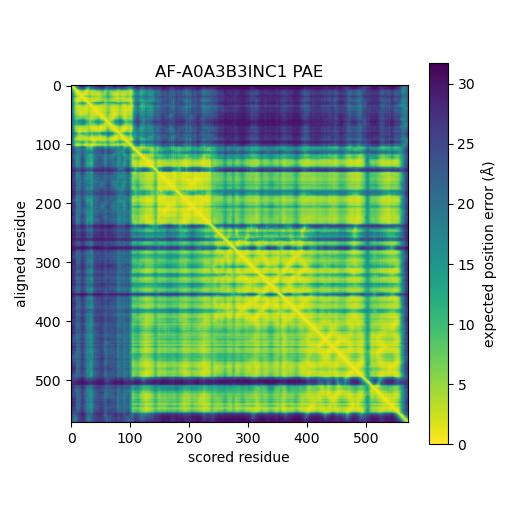29 O O . PHE A 1 530 ? -5.311 -0.097 -10.405 1.00 90.69 530 PHE A O 1
ATOM 4236 N N . VAL A 1 531 ? -7.340 -1.111 -10.335 1.00 89.44 531 VAL A N 1
ATOM 4237 C CA . VAL A 1 531 ? -6.898 -2.510 -10.255 1.00 89.44 531 VAL A CA 1
ATOM 4238 C C . VAL A 1 531 ? -7.832 -3.389 -11.094 1.00 89.44 531 VAL A C 1
ATOM 4240 O O . VAL A 1 531 ? -9.056 -3.200 -11.096 1.00 89.44 531 VAL A O 1
ATOM 4243 N N . SER A 1 532 ? -7.247 -4.333 -11.826 1.00 85.56 532 SER A N 1
ATOM 4244 C CA . SER A 1 532 ? -7.945 -5.399 -12.549 1.00 85.56 532 SER A CA 1
ATOM 4245 C C . SER A 1 532 ? -8.167 -6.645 -11.685 1.00 85.56 532 SER A C 1
ATOM 4247 O O . SER A 1 532 ? -7.484 -6.858 -10.690 1.00 85.56 532 SER A O 1
ATOM 4249 N N . LEU A 1 533 ? -9.126 -7.491 -12.070 1.00 82.25 533 LEU A N 1
ATOM 4250 C CA . LEU A 1 533 ? -9.395 -8.760 -11.384 1.00 82.25 533 LEU A CA 1
ATOM 4251 C C . LEU A 1 533 ? -8.171 -9.693 -11.394 1.00 82.25 533 LEU A C 1
ATOM 4253 O O . LEU A 1 533 ? -7.939 -10.391 -10.415 1.00 82.25 533 LEU A O 1
ATOM 4257 N N . GLU A 1 534 ? -7.386 -9.692 -12.471 1.00 81.62 534 GLU A N 1
ATOM 4258 C CA . GLU A 1 534 ? -6.143 -10.471 -12.549 1.00 81.62 534 GLU A CA 1
ATOM 4259 C C . GLU A 1 534 ? -5.118 -9.958 -11.527 1.00 81.62 534 GLU A C 1
ATOM 4261 O O . GLU A 1 534 ? -4.654 -10.733 -10.701 1.00 81.62 534 GLU A O 1
ATOM 4266 N N . GLU A 1 535 ? -4.889 -8.639 -11.468 1.00 83.69 535 GLU A N 1
ATOM 4267 C CA . GLU A 1 535 ? -3.984 -8.031 -10.477 1.00 83.69 535 GLU A CA 1
ATOM 4268 C C . GLU A 1 535 ? -4.406 -8.317 -9.023 1.00 83.69 535 GLU A C 1
ATOM 4270 O O . GLU A 1 535 ? -3.551 -8.416 -8.145 1.00 83.69 535 GLU A O 1
ATOM 4275 N N . THR A 1 536 ? -5.709 -8.470 -8.733 1.00 86.75 536 THR A N 1
ATOM 4276 C CA . THR A 1 536 ? -6.153 -8.831 -7.368 1.00 86.75 536 THR A CA 1
ATOM 4277 C C . THR A 1 536 ? -5.742 -10.238 -6.936 1.00 86.75 536 THR A C 1
ATOM 4279 O O . THR A 1 536 ? -5.773 -10.516 -5.744 1.00 86.75 536 THR A O 1
ATOM 4282 N N . GLN A 1 537 ? -5.377 -11.115 -7.876 1.00 83.62 537 GLN A N 1
ATOM 4283 C CA . GLN A 1 537 ? -4.992 -12.504 -7.603 1.00 83.62 537 GLN A CA 1
ATOM 4284 C C . GLN A 1 537 ? -3.480 -12.675 -7.405 1.00 83.62 537 GLN A C 1
ATOM 4286 O O . GLN A 1 537 ? -3.039 -13.737 -6.969 1.00 83.62 537 GLN A O 1
ATOM 4291 N N . ASP A 1 538 ? -2.680 -11.650 -7.710 1.00 81.88 538 ASP A N 1
ATOM 4292 C CA . ASP A 1 538 ? -1.215 -11.738 -7.679 1.00 81.88 538 ASP A CA 1
ATOM 4293 C C . ASP A 1 538 ? -0.632 -11.799 -6.257 1.00 81.88 538 ASP A C 1
ATOM 4295 O O . ASP A 1 538 ? 0.523 -12.223 -6.073 1.00 81.88 538 ASP A O 1
ATOM 4299 N N . ARG A 1 539 ? -1.396 -11.302 -5.274 1.00 89.75 539 ARG A N 1
ATOM 4300 C CA . ARG A 1 539 ? -1.044 -11.135 -3.854 1.00 89.75 539 ARG A CA 1
ATOM 4301 C C . ARG A 1 539 ? -2.303 -11.203 -2.977 1.00 89.75 539 ARG A C 1
ATOM 4303 O O . ARG A 1 539 ? -3.408 -11.326 -3.498 1.00 89.75 539 ARG A O 1
ATOM 4310 N N . GLU A 1 540 ? -2.148 -11.042 -1.664 1.00 91.44 540 GLU A N 1
ATOM 4311 C CA . GLU A 1 540 ? -3.238 -11.077 -0.675 1.00 91.44 540 GLU A CA 1
ATOM 4312 C C . GLU A 1 540 ? -4.072 -9.777 -0.667 1.00 91.44 540 GLU A C 1
ATOM 4314 O O . GLU A 1 540 ? -4.388 -9.207 0.372 1.00 91.44 540 GLU A O 1
ATOM 4319 N N . PHE A 1 541 ? -4.444 -9.251 -1.837 1.00 93.44 541 PHE A N 1
ATOM 4320 C CA . PHE A 1 541 ? -5.315 -8.072 -1.924 1.00 93.44 541 PHE A CA 1
ATOM 4321 C C . PHE A 1 541 ? -6.754 -8.376 -1.489 1.00 93.44 541 PHE A C 1
ATOM 4323 O O . PHE A 1 541 ? -7.477 -7.474 -1.056 1.00 93.44 541 PHE A O 1
ATOM 4330 N N . ILE A 1 542 ? -7.175 -9.639 -1.604 1.00 92.12 542 ILE A N 1
ATOM 4331 C CA . ILE A 1 542 ? -8.479 -10.134 -1.166 1.00 92.12 542 ILE A CA 1
ATOM 4332 C C . ILE A 1 542 ? -8.260 -11.356 -0.264 1.00 92.12 542 ILE A C 1
ATOM 4334 O O . ILE A 1 542 ? -8.003 -12.448 -0.765 1.00 92.12 542 ILE A O 1
ATOM 4338 N N . GLN A 1 543 ? -8.424 -11.185 1.047 1.00 88.31 543 GLN A N 1
ATOM 4339 C CA . GLN A 1 543 ? -8.313 -12.240 2.061 1.00 88.31 543 GLN A CA 1
ATOM 4340 C C . GLN A 1 543 ? -9.668 -12.437 2.747 1.00 88.31 543 GLN A C 1
ATOM 4342 O O . GLN A 1 543 ? -10.413 -11.484 2.964 1.00 88.31 543 GLN A O 1
ATOM 4347 N N . GLY A 1 544 ? -10.063 -13.691 2.993 1.00 82.75 544 GLY A N 1
ATOM 4348 C CA . GLY A 1 544 ? -11.374 -13.998 3.590 1.00 82.75 544 GLY A CA 1
ATOM 4349 C C . GLY A 1 544 ? -12.585 -13.536 2.756 1.00 82.75 544 GLY A C 1
ATOM 4350 O O . GLY A 1 544 ? -13.704 -13.496 3.255 1.00 82.75 544 GLY A O 1
ATOM 4351 N N . GLY A 1 545 ? -12.377 -13.184 1.480 1.00 87.62 545 GLY A N 1
ATOM 4352 C CA . GLY A 1 545 ? -13.385 -12.568 0.612 1.00 87.62 545 GLY A CA 1
ATOM 4353 C C . GLY A 1 545 ? -13.499 -11.045 0.745 1.00 87.62 545 GLY A C 1
ATOM 4354 O O . GLY A 1 545 ? -14.240 -10.444 -0.037 1.00 87.62 545 GLY A O 1
ATOM 4355 N N . SER A 1 546 ? -12.753 -10.427 1.662 1.00 90.69 546 SER A N 1
ATOM 4356 C CA . SER A 1 546 ? -12.770 -8.995 1.966 1.00 90.69 546 SER A CA 1
ATOM 4357 C C . SER A 1 546 ? -11.587 -8.258 1.333 1.00 90.69 546 SER A C 1
ATOM 4359 O O . SER A 1 546 ? -10.507 -8.815 1.143 1.00 90.69 546 SER A O 1
ATOM 4361 N N . ALA A 1 547 ? -11.789 -6.981 1.005 1.00 93.88 547 ALA A N 1
ATOM 4362 C CA . ALA A 1 547 ? -10.732 -6.084 0.538 1.00 93.88 547 ALA A CA 1
ATOM 4363 C C . ALA A 1 547 ? -10.649 -4.845 1.430 1.00 93.88 547 ALA A C 1
ATOM 4365 O O . ALA A 1 547 ? -11.678 -4.300 1.842 1.00 93.88 547 ALA A O 1
ATOM 4366 N N . ILE A 1 548 ? -9.428 -4.376 1.685 1.00 94.31 548 ILE A N 1
ATOM 4367 C CA . ILE A 1 548 ? -9.166 -3.223 2.549 1.00 94.31 548 ILE A CA 1
ATOM 4368 C C . ILE A 1 548 ? -8.588 -2.081 1.718 1.00 94.31 548 ILE A C 1
ATOM 4370 O O . ILE A 1 548 ? -7.591 -2.228 1.008 1.00 94.31 548 ILE A O 1
ATOM 4374 N N . PHE A 1 549 ? -9.217 -0.916 1.836 1.00 94.94 549 PHE A N 1
ATOM 4375 C CA . PHE A 1 549 ? -8.794 0.317 1.191 1.00 94.94 549 PHE A CA 1
ATOM 4376 C C . PHE A 1 549 ? -8.381 1.340 2.239 1.00 94.94 549 PHE A C 1
ATOM 4378 O O . PHE A 1 549 ? -9.150 1.645 3.151 1.00 94.94 549 PHE A O 1
ATOM 4385 N N . THR A 1 550 ? -7.197 1.918 2.079 1.00 93.25 550 THR A N 1
ATOM 4386 C CA . THR A 1 550 ? -6.707 3.005 2.929 1.00 93.25 550 THR A CA 1
ATOM 4387 C C . THR A 1 550 ? -6.584 4.288 2.119 1.00 93.25 550 THR A C 1
ATOM 4389 O O . THR A 1 550 ? -6.293 4.281 0.918 1.00 93.25 550 THR A O 1
ATOM 4392 N N . LEU A 1 551 ? -6.894 5.417 2.754 1.00 90.56 551 LEU A N 1
ATOM 4393 C CA . LEU A 1 551 ? -6.990 6.701 2.077 1.00 90.56 551 LEU A CA 1
ATOM 4394 C C . LEU A 1 551 ? -6.376 7.817 2.904 1.00 90.56 551 LEU A C 1
ATOM 4396 O O . LEU A 1 551 ? -6.649 7.946 4.095 1.00 90.56 551 LEU A O 1
ATOM 4400 N N . ASN A 1 552 ? -5.623 8.677 2.222 1.00 89.12 552 ASN A N 1
ATOM 4401 C CA . ASN A 1 552 ? -5.025 9.872 2.799 1.00 89.12 552 ASN A CA 1
ATOM 4402 C C . ASN A 1 552 ? -5.347 11.091 1.947 1.00 89.12 552 ASN A C 1
ATOM 4404 O O . ASN A 1 552 ? -4.946 11.173 0.788 1.00 89.12 552 ASN A O 1
ATOM 4408 N N . PHE A 1 553 ? -6.047 12.056 2.544 1.00 88.75 553 PHE A N 1
ATOM 4409 C CA . PHE A 1 553 ? -6.338 13.344 1.922 1.00 88.75 553 PHE A CA 1
ATOM 4410 C C . PHE A 1 553 ? -5.716 14.479 2.731 1.00 88.75 553 PHE A C 1
ATOM 4412 O O . PHE A 1 553 ? -6.185 14.803 3.827 1.00 88.75 553 PHE A O 1
ATOM 4419 N N . GLN A 1 554 ? -4.648 15.075 2.199 1.00 83.25 554 GLN A N 1
ATOM 4420 C CA . GLN A 1 554 ? -3.837 16.047 2.928 1.00 83.25 554 GLN A CA 1
ATOM 4421 C C . GLN A 1 554 ? -3.290 17.171 2.049 1.00 83.25 554 GLN A C 1
ATOM 4423 O O . GLN A 1 554 ? -3.100 17.030 0.842 1.00 83.25 554 GLN A O 1
ATOM 4428 N N . GLY A 1 555 ? -3.024 18.324 2.662 1.00 73.75 555 GLY A N 1
ATOM 4429 C CA . GLY A 1 555 ? -2.359 19.430 1.978 1.00 73.75 555 GLY A CA 1
ATOM 4430 C C . GLY A 1 555 ? -0.868 19.172 1.811 1.00 73.75 555 GLY A C 1
ATOM 4431 O O . GLY A 1 555 ? -0.197 18.748 2.748 1.00 73.75 555 GLY A O 1
ATOM 4432 N N . ILE A 1 556 ? -0.335 19.503 0.642 1.00 67.50 556 ILE A N 1
ATOM 4433 C CA . ILE A 1 556 ? 1.087 19.328 0.359 1.00 67.50 556 ILE A CA 1
ATOM 4434 C C . ILE A 1 556 ? 1.838 20.527 0.949 1.00 67.50 556 ILE A C 1
ATOM 4436 O O . ILE A 1 556 ? 1.745 21.650 0.448 1.00 67.50 556 ILE A O 1
ATOM 4440 N N . LYS A 1 557 ? 2.559 20.315 2.058 1.00 46.06 557 LYS A N 1
ATOM 4441 C CA . LYS A 1 557 ? 3.442 21.332 2.652 1.00 46.06 557 LYS A CA 1
ATOM 4442 C C . LYS A 1 557 ? 4.744 21.400 1.855 1.00 46.06 557 LYS A C 1
ATOM 4444 O O . LYS A 1 557 ? 5.752 20.812 2.218 1.00 46.06 557 LYS A O 1
ATOM 4449 N N . GLY A 1 558 ? 4.704 22.125 0.747 1.00 40.09 558 GLY A N 1
ATOM 4450 C CA . GLY A 1 558 ? 5.850 22.341 -0.128 1.00 40.09 558 GLY A CA 1
ATOM 4451 C C . GLY A 1 558 ? 5.369 22.725 -1.516 1.00 40.09 558 GLY A C 1
ATOM 4452 O O . GLY A 1 558 ? 4.350 22.223 -1.983 1.00 40.09 558 GLY A O 1
ATOM 4453 N N . LYS A 1 559 ? 6.069 23.645 -2.184 1.00 30.17 559 LYS A N 1
ATOM 4454 C CA . LYS A 1 559 ? 5.816 23.906 -3.603 1.00 30.17 559 LYS A CA 1
ATOM 4455 C C . LYS A 1 559 ? 6.206 22.648 -4.380 1.00 30.17 559 LYS A C 1
ATOM 4457 O O . LYS A 1 559 ? 7.368 22.507 -4.739 1.00 30.17 559 LYS A O 1
ATOM 4462 N N . LEU A 1 560 ? 5.250 21.768 -4.672 1.00 32.34 560 LEU A N 1
ATOM 4463 C CA . LEU A 1 560 ? 5.342 21.002 -5.908 1.00 32.34 560 LEU A CA 1
ATOM 4464 C C . LEU A 1 560 ? 5.294 22.047 -7.015 1.00 32.34 560 LEU A C 1
ATOM 4466 O O . LEU A 1 560 ? 4.295 22.752 -7.185 1.00 32.34 560 LEU A O 1
ATOM 4470 N N . VAL A 1 561 ? 6.429 22.255 -7.670 1.00 25.56 561 VAL A N 1
ATOM 4471 C CA . VAL A 1 561 ? 6.497 23.130 -8.829 1.00 25.56 561 VAL A CA 1
ATOM 4472 C C . VAL A 1 561 ? 5.732 22.405 -9.932 1.00 25.56 561 VAL A C 1
ATOM 4474 O O . VAL A 1 561 ? 6.281 21.576 -10.635 1.00 25.56 561 VAL A O 1
ATOM 4477 N N . ASN A 1 562 ? 4.431 22.677 -10.032 1.00 25.39 562 ASN A N 1
ATOM 4478 C CA . ASN A 1 562 ? 3.634 22.325 -11.200 1.00 25.39 562 ASN A CA 1
ATOM 4479 C C . ASN A 1 562 ? 4.214 23.097 -12.390 1.00 25.39 562 ASN A C 1
ATOM 4481 O O . ASN A 1 562 ? 3.990 24.306 -12.500 1.00 25.39 562 ASN A O 1
ATOM 4485 N N . VAL A 1 563 ? 4.957 22.425 -13.266 1.00 27.66 563 VAL A N 1
ATOM 4486 C CA . VAL A 1 563 ? 5.350 22.986 -14.559 1.00 27.66 563 VAL A CA 1
ATOM 4487 C C . VAL A 1 563 ? 4.364 22.476 -15.603 1.00 27.66 563 VAL A C 1
ATOM 4489 O O . VAL A 1 563 ? 4.469 21.386 -16.149 1.00 27.66 563 VAL A O 1
ATOM 4492 N N . THR A 1 564 ? 3.336 23.280 -15.855 1.00 25.95 564 THR A N 1
ATOM 4493 C CA . THR A 1 564 ? 2.408 23.086 -16.972 1.00 25.95 564 THR A CA 1
ATOM 4494 C C . THR A 1 564 ? 3.164 23.116 -18.298 1.00 25.95 564 THR A C 1
ATOM 4496 O O . THR A 1 564 ? 3.810 24.113 -18.626 1.00 25.95 564 THR A O 1
ATOM 4499 N N . CYS A 1 565 ? 3.016 22.063 -19.098 1.00 24.72 565 CYS A N 1
ATOM 4500 C CA . CYS A 1 565 ? 3.314 22.109 -20.524 1.00 24.72 565 CYS A CA 1
ATOM 4501 C C . CYS A 1 565 ? 2.354 23.085 -21.205 1.00 24.72 565 CYS A C 1
ATOM 4503 O O . CYS A 1 565 ? 1.150 22.842 -21.233 1.00 24.72 565 CYS A O 1
ATOM 4505 N N . ILE A 1 566 ? 2.865 24.175 -21.775 1.00 28.33 566 ILE A N 1
ATOM 4506 C CA . ILE A 1 566 ? 2.080 25.003 -22.693 1.00 28.33 566 ILE A CA 1
ATOM 4507 C C . ILE A 1 566 ? 2.453 24.594 -24.114 1.00 28.33 566 ILE A C 1
ATOM 4509 O O . ILE A 1 566 ? 3.488 24.990 -24.643 1.00 28.33 566 ILE A O 1
ATOM 4513 N N . GLY A 1 567 ? 1.575 23.803 -24.728 1.00 29.89 567 GLY A N 1
ATOM 4514 C CA . GLY A 1 567 ? 1.366 23.850 -26.167 1.00 29.89 567 GLY A CA 1
ATOM 4515 C C . GLY A 1 567 ? 0.395 24.991 -26.483 1.00 29.89 567 GLY A C 1
ATOM 4516 O O . GLY A 1 567 ? -0.651 25.096 -25.853 1.00 29.89 567 GLY A O 1
ATOM 4517 N N . GLU A 1 568 ? 0.756 25.808 -27.472 1.00 28.02 568 GLU A N 1
ATOM 4518 C CA . GLU A 1 568 ? -0.054 26.857 -28.112 1.00 28.02 568 GLU A CA 1
ATOM 4519 C C . GLU A 1 568 ? -0.393 28.109 -27.281 1.00 28.02 568 GLU A C 1
ATOM 4521 O O . GLU A 1 568 ? -1.458 28.222 -26.683 1.00 28.02 568 GLU A O 1
ATOM 4526 N N . GLN A 1 569 ? 0.418 29.157 -27.450 1.00 23.67 569 GLN A N 1
ATOM 4527 C CA . GLN A 1 569 ? -0.120 30.415 -27.978 1.00 23.67 569 GLN A CA 1
ATOM 4528 C C . GLN A 1 569 ? 0.835 30.983 -29.033 1.00 23.67 569 GLN A C 1
ATOM 4530 O O . GLN A 1 569 ? 1.856 31.585 -28.718 1.00 23.67 569 GLN A O 1
ATOM 4535 N N . TYR A 1 570 ? 0.479 30.773 -30.301 1.00 26.34 570 TYR A N 1
ATOM 4536 C CA . TYR A 1 570 ? 0.894 31.636 -31.402 1.00 26.34 570 TYR A CA 1
ATOM 4537 C C . TYR A 1 570 ? -0.146 32.752 -31.548 1.00 26.34 570 TYR A C 1
ATOM 4539 O O . TYR A 1 570 ? -1.283 32.483 -31.944 1.00 26.34 570 TYR A O 1
ATOM 4547 N N . LYS A 1 571 ? 0.254 33.990 -31.259 1.00 28.31 571 LYS A N 1
ATOM 4548 C CA . LYS A 1 571 ? 0.206 35.116 -32.201 1.00 28.31 571 LYS A CA 1
ATOM 4549 C C . LYS A 1 571 ? 1.052 36.267 -31.683 1.00 28.31 571 LYS A C 1
ATOM 4551 O O . LYS A 1 571 ? 0.879 36.624 -30.499 1.00 28.31 571 LYS A O 1
#

Nearest PDB structures (foldseek):
  4gwm-assembly1_A  TM=8.646E-01  e=1.161E-46  Homo sapiens
  4gwm-assembly1_B  TM=8.603E-01  e=2.982E-45  Homo sapiens
  7uai-assembly1_C  TM=8.735E-01  e=1.336E-40  Homo sapiens
  7uaf-assembly1_C  TM=8.602E-01  e=9.367E-40  Homo sapiens
  7uaf-assembly1_D  TM=8.544E-01  e=2.618E-39  Homo sapiens

Organism: Oryzias latipes (NCBI:txid8090)

Solvent-accessible surface area (backbone atoms only — not comparable to full-atom values): 31794 Å² total; per-residue (Å²): 135,86,83,79,78,81,81,79,79,53,68,42,73,30,35,46,45,56,96,92,41,77,43,80,47,60,28,35,41,63,66,56,33,74,57,31,32,29,12,48,68,55,36,59,74,70,66,53,59,63,45,75,46,98,66,68,44,74,43,55,44,96,86,72,48,75,71,46,76,32,48,34,29,39,47,72,32,48,26,31,47,64,81,83,37,75,44,70,46,58,28,41,37,38,92,45,85,92,55,53,29,36,44,16,67,49,49,33,76,11,77,76,50,97,90,61,78,75,69,42,68,13,42,91,30,79,36,64,14,50,46,49,38,37,48,42,21,34,42,12,60,78,49,80,43,52,46,62,45,52,69,21,42,67,68,33,74,84,48,35,46,74,38,68,89,16,36,27,89,90,49,66,71,83,61,46,61,44,51,74,92,63,37,68,64,90,87,57,79,90,57,59,55,21,35,48,21,62,39,25,54,58,64,35,61,78,80,43,55,17,43,44,43,71,55,68,89,45,44,86,44,26,34,40,61,44,33,66,27,52,63,54,41,57,70,61,71,51,74,60,79,42,60,75,49,74,44,51,30,75,84,81,47,70,75,73,42,49,70,62,68,84,57,100,39,52,80,39,82,40,55,69,51,88,94,63,64,64,97,50,39,35,41,34,32,55,40,48,86,51,52,70,71,41,58,37,42,43,29,48,53,80,43,68,69,79,58,93,81,31,41,25,21,39,36,30,39,34,36,41,50,43,35,54,52,30,36,41,38,34,29,38,33,37,27,93,48,92,85,46,83,81,46,51,77,45,84,58,44,73,52,70,53,78,65,58,71,79,42,80,46,76,40,63,45,64,55,81,43,40,27,26,49,33,46,33,42,35,33,27,79,71,80,29,80,24,24,44,34,44,37,32,36,32,34,28,56,39,83,52,65,78,40,78,47,75,38,73,54,34,58,58,48,50,74,67,44,56,69,72,41,73,50,69,54,71,83,43,66,35,93,86,45,54,25,29,30,43,34,43,35,35,56,54,61,31,28,14,46,28,39,25,48,35,65,41,98,42,56,92,80,53,71,82,63,73,59,52,30,36,40,36,45,30,43,41,30,62,46,68,50,71,76,66,33,52,42,45,59,52,64,51,62,35,35,72,77,86,43,64,53,64,88,75,61,68,55,81,47,72,45,69,48,96,81,74,40,87,36,34,39,54,69,79,47,72,38,74,76,64,50,40,57,70,66,44,68,79,51,43,36,55,52,100,40,24,32,42,35,36,31,39,58,44,73,58,93,58,86,76,80,80,67,77,79,82,79,84,88,90,130

Mean predicted aligned error: 13.55 Å

Radius of gyration: 27.5 Å; Cα contacts (8 Å, |Δi|>4): 1257; chains: 1; bounding box: 63×67×78 Å